Protein AF-0000000079327134 (afdb_homodimer)

Solvent-accessible surface area (backbone atoms only — not comparable to full-atom values): 26073 Å² total; per-residue (Å²): 123,90,64,63,57,66,68,61,51,54,54,52,51,61,61,79,69,72,77,53,58,66,60,48,46,54,52,21,52,52,52,44,51,54,49,46,72,74,41,66,92,45,71,38,50,34,30,34,30,48,57,33,44,54,30,50,45,60,43,53,31,48,76,66,67,56,36,64,36,31,33,33,28,18,68,27,60,63,26,27,53,48,26,61,67,63,65,49,90,42,54,75,47,62,42,69,45,62,73,51,67,65,96,62,56,70,58,67,23,34,23,27,37,34,62,68,34,62,35,57,46,84,48,48,57,54,37,50,49,38,44,49,44,26,9,53,28,35,38,41,30,40,62,23,52,48,26,73,73,43,71,59,59,62,68,90,51,95,83,51,59,60,48,68,26,34,75,44,55,48,45,21,48,45,36,67,66,53,29,42,77,79,46,74,46,76,43,71,78,50,66,68,58,27,52,73,69,73,40,54,71,58,47,58,55,50,51,52,32,44,73,77,37,44,74,61,30,48,40,55,42,74,33,36,39,36,35,36,28,28,60,61,64,76,79,78,72,70,82,58,74,82,106,122,89,64,60,56,65,68,60,51,54,55,52,49,60,62,79,71,71,78,53,58,66,60,47,45,54,52,21,51,51,51,44,50,54,49,46,71,72,40,66,92,46,72,41,49,33,31,35,29,49,58,32,46,54,28,50,45,60,43,53,32,48,76,67,68,56,36,67,36,31,34,34,29,19,67,26,59,63,26,28,52,48,26,61,69,63,65,49,89,43,54,74,47,63,41,68,45,63,74,51,67,66,94,63,57,72,58,67,24,35,23,25,38,32,64,68,37,63,35,57,47,84,48,48,57,55,37,51,50,38,42,48,42,26,9,52,28,34,38,41,29,40,61,25,53,48,25,71,71,44,72,60,61,63,67,90,50,94,84,52,60,61,49,70,26,34,77,44,56,48,44,21,49,47,35,65,65,53,29,41,76,78,46,74,46,77,44,70,77,48,66,68,57,27,53,73,70,72,40,56,70,58,46,57,54,51,51,53,33,43,74,78,36,43,73,62,32,48,40,52,42,72,35,37,40,36,35,36,29,27,60,62,66,77,77,80,73,74,80,61,70,81,105

Nearest PDB structures (foldseek):
  6f5z-assembly1_A  TM=6.709E-01  e=3.668E-13  Haloferax volcanii DS2
  6f5z-assembly1_B  TM=6.314E-01  e=2.482E-12  Haloferax volcanii DS2
  3g5l-assembly2_A  TM=6.604E-01  e=1.136E-10  Listeria monocytogenes serotype 4b str. F2365
  3g5l-assembly1_B  TM=6.730E-01  e=2.506E-10  Listeria monocytogenes serotype 4b str. F2365
  3bkw-assembly1_B  TM=6.693E-01  e=2.196E-10  Mesorhizobium japonicum MAFF 303099

Sequence (486 aa):
MDKINKQLKEHYNNYYDDGMSEWRYIGAKDKTENIIKLCIDYPHNKILEIGCGEGSILEVLSKKSFGKNLYGIDISASGVQVASKRNIPNLAECQVYDGYNVPYESDYFDLVILTHVIEHVEYPRKLLYEASRVAKYVFVEVPLEDNIRGSNNFIFDKTGHINFYSKKTIRKLIQSCNLNIYNELVTNPSYETYEFENKKANFFIKELMLKFLSKISTSIFTYHNSILCSKLDLTNDELHSVKMDKINKQLKEHYNNYYDDGMSEWRYIGAKDKTENIIKLCIDYPHNKILEIGCGEGSILEVLSKKSFGKNLYGIDISASGVQVASKRNIPNLAECQVYDGYNVPYESDYFDLVILTHVIEHVEYPRKLLYEASRVAKYVFVEVPLEDNIRGSNNFIFDKTGHINFYSKKTIRKLIQSCNLNIYNELVTNPSYETYEFENKKANFFIKELMLKFLSKISTSIFTYHNSILCSKLDLTNDELHSVK

Organism: NCBI:txid704125

pLDDT: mean 87.35, std 17.43, range [20.45, 98.88]

Foldseek 3Di:
DPFFDPVLLVLLQPLPPDPCVVLVLLVLVQVLVLCCVVPVVFDFQEEEEEQCFLPNNVLVCLVVVGYQAYEYEYQHPNRQVNNVVVPRPRHPYYYYDRLQADPAAFQQGAEYEAAANLQQGPDNLSNLLNRQRRHFKYKHKHKQQQAPPHDPDDDCDSSRGPHHHAPVRVVVSNVVSQKAWDDKDWAARDLVSCVVVVNNVVRVVLVVCCVPPVPNSSRHDIIMMMTMIGHDPVPPDDPPPVD/DPFFDPVLLVLLQCPQPDPCVVLVLLVLVQVLVLCCVVPVVFDFQEEEEEQCFLPNNVLVCLVVVGYQAYEYEYQHPNRQVNNVVVPRPRHPYYYYDRLQADPAAFQQGAEYEAAANLQQGPDNLSNLLNRQRNHFKYKHKHKQQQAPPHDPDDDCDSSNGPHHHAPVRVVCSNVVSQKAWDDKDWAARDCVSCVVVVNNVVRVVLVVCCVPPVPNSSRHDIIMMMTMIGHDPVPDDDVPPVD

InterPro domains:
  IPR029063 S-adenosyl-L-methionine-dependent methyltransferase superfamily [G3DSA:3.40.50.150] (4-187)
  IPR029063 S-adenosyl-L-methionine-dependent methyltransferase superfamily [SSF53335] (14-200)

Secondary structure (DSSP, 8-state):
--PPPHHHHHHHHHHTTSS-HHHHHHHHHHHHHHHHHHHTTS--SEEEEES-TTSHHHHHHHHTT--SEEEEEES-HHHHHHHHHT--TTEEEEEE--SS---S-TT-EEEEEEES-GGG-S-HHHHHHHHHHHEEEEEEEEE---STTS-SS----TT-------HHHHHHHHHHTTEEEEEEEEEPPPHHHHHHHT-HHHHHHHHHHHHH-HHHHHHHS--EEEEEEEE--TTTS-GGG--/--PPPHHHHHHHHHHTTSS-HHHHHHHHHHHHHHHHHHHTTS--SEEEEES-TTSHHHHHHHHTT--SEEEEEES-HHHHHHHHHT--TTEEEEEE--SS---S-TT-EEEEEEES-GGG-S-HHHHHHHHHHHEEEEEEEEE---STTS-SS----TT-------HHHHHHHHHHTTEEEEEEEEEPPPHHHHHHHT-HHHHHHHHHHHHH-HHHHHHHS--EEEEEEEE--TTTS-S-S--

Radius of gyration: 23.75 Å; Cα contacts (8 Å, |Δi|>4): 909; chains: 2; bounding box: 47×65×59 Å

Structure (mmCIF, N/CA/C/O backbone):
data_AF-0000000079327134-model_v1
#
loop_
_entity.id
_entity.type
_entity.pdbx_description
1 polymer 'Uncharacterized protein'
#
loop_
_atom_site.group_PDB
_atom_site.id
_atom_site.type_symbol
_atom_site.label_atom_id
_atom_site.label_alt_id
_atom_site.label_comp_id
_atom_site.label_asym_id
_atom_site.label_entity_id
_atom_site.label_seq_id
_atom_site.pdbx_PDB_ins_code
_atom_site.Cartn_x
_atom_site.Cartn_y
_atom_site.Cartn_z
_atom_site.occupancy
_atom_site.B_iso_or_equiv
_atom_site.auth_seq_id
_atom_site.auth_comp_id
_atom_site.auth_asym_id
_atom_site.auth_atom_id
_atom_site.pdbx_PDB_model_num
ATOM 1 N N . MET A 1 1 ? -20.359 -3.244 2.988 1 33.78 1 MET A N 1
ATOM 2 C CA . MET A 1 1 ? -19.578 -4.258 2.291 1 33.78 1 MET A CA 1
ATOM 3 C C . MET A 1 1 ? -18.562 -3.607 1.355 1 33.78 1 MET A C 1
ATOM 5 O O . MET A 1 1 ? -18.922 -2.789 0.509 1 33.78 1 MET A O 1
ATOM 9 N N . ASP A 1 2 ? -17.438 -3.613 1.858 1 41.09 2 ASP A N 1
ATOM 10 C CA . ASP A 1 2 ? -16.422 -2.912 1.076 1 41.09 2 ASP A CA 1
ATOM 11 C C . ASP A 1 2 ? -16.359 -3.455 -0.349 1 41.09 2 ASP A C 1
ATOM 13 O O . ASP A 1 2 ? -16.047 -4.633 -0.557 1 41.09 2 ASP A O 1
ATOM 17 N N . LYS A 1 3 ? -17.219 -2.998 -1.141 1 47.72 3 LYS A N 1
ATOM 18 C CA . LYS A 1 3 ? -17.312 -3.469 -2.52 1 47.72 3 LYS A CA 1
ATOM 19 C C . LYS A 1 3 ? -16.141 -2.945 -3.359 1 47.72 3 LYS A C 1
ATOM 21 O O . LYS A 1 3 ? -15.625 -1.857 -3.104 1 47.72 3 LYS A O 1
ATOM 26 N N . ILE A 1 4 ? -15.484 -3.92 -4.191 1 48.38 4 ILE A N 1
ATOM 27 C CA . ILE A 1 4 ? -14.477 -3.549 -5.176 1 48.38 4 ILE A CA 1
ATOM 28 C C . ILE A 1 4 ? -15 -2.408 -6.047 1 48.38 4 ILE A C 1
ATOM 30 O O . ILE A 1 4 ? -16.188 -2.383 -6.402 1 48.38 4 ILE A O 1
ATOM 34 N N . ASN A 1 5 ? -14.148 -1.431 -6.16 1 54.62 5 ASN A N 1
ATOM 35 C CA . ASN A 1 5 ? -14.484 -0.316 -7.039 1 54.62 5 ASN A CA 1
ATOM 36 C C . ASN A 1 5 ? -14.992 -0.804 -8.391 1 54.62 5 ASN A C 1
ATOM 38 O O . ASN A 1 5 ? -14.375 -1.667 -9.016 1 54.62 5 ASN A O 1
ATOM 42 N N . LYS A 1 6 ? -16.297 -0.455 -8.703 1 54.91 6 LYS A N 1
ATOM 43 C CA . LYS A 1 6 ? -16.969 -0.833 -9.945 1 54.91 6 LYS A CA 1
ATOM 44 C C . LYS A 1 6 ? -16.047 -0.657 -11.148 1 54.91 6 LYS A C 1
ATOM 46 O O . LYS A 1 6 ? -16.047 -1.483 -12.062 1 54.91 6 LYS A O 1
ATOM 51 N N . GLN A 1 7 ? -15.227 0.418 -11.164 1 54.62 7 GLN A N 1
ATOM 52 C CA . GLN A 1 7 ? -14.352 0.708 -12.297 1 54.62 7 GLN A CA 1
ATOM 53 C C . GLN A 1 7 ? -13.25 -0.344 -12.422 1 54.62 7 GLN A C 1
ATOM 55 O O . GLN A 1 7 ? -12.922 -0.776 -13.531 1 54.62 7 GLN A O 1
ATOM 60 N N . LEU A 1 8 ? -12.805 -0.719 -11.305 1 55 8 LEU A N 1
ATOM 61 C CA . LEU A 1 8 ? -11.773 -1.755 -11.297 1 55 8 LEU A CA 1
ATOM 62 C C . LEU A 1 8 ? -12.336 -3.08 -11.805 1 55 8 LEU A C 1
ATOM 64 O O . LEU A 1 8 ? -11.688 -3.777 -12.586 1 55 8 LEU A O 1
ATOM 68 N N . LYS A 1 9 ? -13.547 -3.445 -11.375 1 57.19 9 LYS A N 1
ATOM 69 C CA . LYS A 1 9 ? -14.203 -4.684 -11.789 1 57.19 9 LYS A CA 1
ATOM 70 C C . LYS A 1 9 ? -14.43 -4.699 -13.305 1 57.19 9 LYS A C 1
ATOM 72 O O . LYS A 1 9 ? -14.211 -5.719 -13.953 1 57.19 9 LYS A O 1
ATOM 77 N N . GLU A 1 10 ? -14.945 -3.559 -13.836 1 56.97 10 GLU A N 1
ATOM 78 C CA . GLU A 1 10 ? -15.219 -3.453 -15.266 1 56.97 10 GLU A CA 1
ATOM 79 C C . GLU A 1 10 ? -13.938 -3.631 -16.078 1 56.97 10 GLU A C 1
ATOM 81 O O . GLU A 1 10 ? -13.961 -4.266 -17.141 1 56.97 10 GLU A O 1
ATOM 86 N N . HIS A 1 11 ? -12.898 -3.098 -15.555 1 53.38 11 HIS A N 1
ATOM 87 C CA . HIS A 1 11 ? -11.602 -3.25 -16.219 1 53.38 11 HIS A CA 1
ATOM 88 C C . HIS A 1 11 ? -11.227 -4.723 -16.359 1 53.38 11 HIS A C 1
ATOM 90 O O . HIS A 1 11 ? -10.781 -5.156 -17.422 1 53.38 11 HIS A O 1
ATOM 96 N N . TYR A 1 12 ? -11.562 -5.418 -15.461 1 53.44 12 TYR A N 1
ATOM 97 C CA . TYR A 1 12 ? -11.133 -6.809 -15.445 1 53.44 12 TYR A CA 1
ATOM 98 C C . TYR A 1 12 ? -12.086 -7.684 -16.25 1 53.44 12 TYR A C 1
ATOM 100 O O . TYR A 1 12 ? -11.688 -8.727 -16.781 1 53.44 12 TYR A O 1
ATOM 108 N N . ASN A 1 13 ? -13.234 -7.27 -16.375 1 53.25 13 ASN A N 1
ATOM 109 C CA . ASN A 1 13 ? -14.188 -8.031 -17.188 1 53.25 13 ASN A CA 1
ATOM 110 C C . ASN A 1 13 ? -13.773 -8.055 -18.656 1 53.25 13 ASN A C 1
ATOM 112 O O . ASN A 1 13 ? -14.008 -9.039 -19.359 1 53.25 13 ASN A O 1
ATOM 116 N N . ASN A 1 14 ? -13.172 -7.031 -19.125 1 52.03 14 ASN A N 1
ATOM 117 C CA . ASN A 1 14 ? -12.828 -6.938 -20.531 1 52.03 14 ASN A CA 1
ATOM 118 C C . ASN A 1 14 ? -11.43 -7.492 -20.812 1 52.03 14 ASN A C 1
ATOM 120 O O . ASN A 1 14 ? -11.023 -7.629 -21.969 1 52.03 14 ASN A O 1
ATOM 124 N N . TYR A 1 15 ? -10.773 -7.793 -19.891 1 52.81 15 TYR A N 1
ATOM 125 C CA . TYR A 1 15 ? -9.375 -8.195 -19.984 1 52.81 15 TYR A CA 1
ATOM 126 C C . TYR A 1 15 ? -9.242 -9.555 -20.672 1 52.81 15 TYR A C 1
ATOM 128 O O . TYR A 1 15 ? -8.312 -9.781 -21.438 1 52.81 15 TYR A O 1
ATOM 136 N N . TYR A 1 16 ? -10.102 -10.43 -20.656 1 53.81 16 TYR A N 1
ATOM 137 C CA . TYR A 1 16 ? -9.93 -11.812 -21.078 1 53.81 16 TYR A CA 1
ATOM 138 C C . TYR A 1 16 ? -10.508 -12.031 -22.469 1 53.81 16 TYR A C 1
ATOM 140 O O . TYR A 1 16 ? -10.391 -13.125 -23.031 1 53.81 16 TYR A O 1
ATOM 148 N N . ASP A 1 17 ? -10.977 -11 -23.109 1 50.06 17 ASP A N 1
ATOM 149 C CA . ASP A 1 17 ? -11.602 -11.18 -24.406 1 50.06 17 ASP A CA 1
ATOM 150 C C . ASP A 1 17 ? -10.562 -11.102 -25.531 1 50.06 17 ASP A C 1
ATOM 152 O O . ASP A 1 17 ? -10.781 -11.625 -26.625 1 50.06 17 ASP A O 1
ATOM 156 N N . ASP A 1 18 ? -9.352 -10.641 -25.438 1 50.41 18 ASP A N 1
ATOM 157 C CA . ASP A 1 18 ? -8.586 -10.156 -26.578 1 50.41 18 ASP A CA 1
ATOM 158 C C . ASP A 1 18 ? -7.543 -11.188 -27.016 1 50.41 18 ASP A C 1
ATOM 160 O O . ASP A 1 18 ? -6.496 -10.828 -27.562 1 50.41 18 ASP A O 1
ATOM 164 N N . GLY A 1 19 ? -7.914 -12.391 -27.344 1 52.31 19 GLY A N 1
ATOM 165 C CA . GLY A 1 19 ? -7.125 -13.25 -28.203 1 52.31 19 GLY A CA 1
ATOM 166 C C . GLY A 1 19 ? -5.73 -13.523 -27.672 1 52.31 19 GLY A C 1
ATOM 167 O O . GLY A 1 19 ? -4.867 -14.008 -28.406 1 52.31 19 GLY A O 1
ATOM 168 N N . MET A 1 20 ? -5.387 -13.125 -26.562 1 63.12 20 MET A N 1
ATOM 169 C CA . MET A 1 20 ? -4.004 -13.242 -26.109 1 63.12 20 MET A CA 1
ATOM 170 C C . MET A 1 20 ? -3.783 -14.562 -25.375 1 63.12 20 MET A C 1
ATOM 172 O O . MET A 1 20 ? -2.98 -14.625 -24.438 1 63.12 20 MET A O 1
ATOM 176 N N . SER A 1 21 ? -4.348 -15.625 -25.938 1 66.75 21 SER A N 1
ATOM 177 C CA . SER A 1 21 ? -4.348 -16.938 -25.281 1 66.75 21 SER A CA 1
ATOM 178 C C . SER A 1 21 ? -2.936 -17.5 -25.188 1 66.75 21 SER A C 1
ATOM 180 O O . SER A 1 21 ? -2.545 -18.031 -24.141 1 66.75 21 SER A O 1
ATOM 182 N N . GLU A 1 22 ? -2.154 -17.25 -26.266 1 71.69 22 GLU A N 1
ATOM 183 C CA . GLU A 1 22 ? -0.799 -17.797 -26.25 1 71.69 22 GLU A CA 1
ATOM 184 C C . GLU A 1 22 ? 0.059 -17.094 -25.203 1 71.69 22 GLU A C 1
ATOM 186 O O . GLU A 1 22 ? 0.794 -17.734 -24.453 1 71.69 22 GLU A O 1
ATOM 191 N N . TRP A 1 23 ? -0.085 -15.805 -25.125 1 75.38 23 TRP A N 1
ATOM 192 C CA . TRP A 1 23 ? 0.665 -15.016 -24.156 1 75.38 23 TRP A CA 1
ATOM 193 C C . TRP A 1 23 ? 0.292 -15.406 -22.734 1 75.38 23 TRP A C 1
ATOM 195 O O . TRP A 1 23 ? 1.165 -15.562 -21.875 1 75.38 23 TRP A O 1
ATOM 205 N N . ARG A 1 24 ? -0.909 -15.656 -22.516 1 78.44 24 ARG A N 1
ATOM 206 C CA . ARG A 1 24 ? -1.388 -16.031 -21.188 1 78.44 24 ARG A CA 1
ATOM 207 C C . ARG A 1 24 ? -0.886 -17.406 -20.797 1 78.44 24 ARG A C 1
ATOM 209 O O . ARG A 1 24 ? -0.568 -17.656 -19.625 1 78.44 24 ARG A O 1
ATOM 216 N N . TYR A 1 25 ? -0.799 -18.219 -21.844 1 81.88 25 TYR A N 1
ATOM 217 C CA . TYR A 1 25 ? -0.329 -19.562 -21.578 1 81.88 25 TYR A CA 1
ATOM 218 C C . TYR A 1 25 ? 1.152 -19.562 -21.219 1 81.88 25 TYR A C 1
ATOM 220 O O . TYR A 1 25 ? 1.571 -20.234 -20.266 1 81.88 25 TYR A O 1
ATOM 228 N N . ILE A 1 26 ? 1.931 -18.797 -21.938 1 84.06 26 ILE A N 1
ATOM 229 C CA . ILE A 1 26 ? 3.355 -18.672 -21.656 1 84.06 26 ILE A CA 1
ATOM 230 C C . ILE A 1 26 ? 3.549 -18.094 -20.25 1 84.06 26 ILE A C 1
ATOM 232 O O . ILE A 1 26 ? 4.344 -18.609 -19.469 1 84.06 26 ILE A O 1
ATOM 236 N N . GLY A 1 27 ? 2.777 -17.062 -19.938 1 90.62 27 GLY A N 1
ATOM 237 C CA . GLY A 1 27 ? 2.834 -16.469 -18.625 1 90.62 27 GLY A CA 1
ATOM 238 C C . GLY A 1 27 ? 2.451 -17.438 -17.516 1 90.62 27 GLY A C 1
ATOM 239 O O . GLY A 1 27 ? 3.061 -17.438 -16.438 1 90.62 27 GLY A O 1
ATOM 240 N N . ALA A 1 28 ? 1.475 -18.266 -17.844 1 93 28 ALA A N 1
ATOM 241 C CA . ALA A 1 28 ? 1.008 -19.25 -16.875 1 93 28 ALA A CA 1
ATOM 242 C C . ALA A 1 28 ? 2.096 -20.266 -16.562 1 93 28 ALA A C 1
ATOM 244 O O . ALA A 1 28 ? 2.254 -20.688 -15.414 1 93 28 ALA A O 1
ATOM 245 N N . LYS A 1 29 ? 2.838 -20.625 -17.578 1 92.94 29 LYS A N 1
ATOM 246 C CA . LYS A 1 29 ? 3.922 -21.594 -17.375 1 92.94 29 LYS A CA 1
ATOM 247 C C . LYS A 1 29 ? 5 -21.016 -16.453 1 92.94 29 LYS A C 1
ATOM 249 O O . LYS A 1 29 ? 5.469 -21.703 -15.547 1 92.94 29 LYS A O 1
ATOM 254 N N . ASP A 1 30 ? 5.348 -19.781 -16.719 1 94.62 30 ASP A N 1
ATOM 255 C CA . ASP A 1 30 ? 6.344 -19.125 -15.891 1 94.62 30 ASP A CA 1
ATOM 256 C C . ASP A 1 30 ? 5.887 -19.062 -14.438 1 94.62 30 ASP A C 1
ATOM 258 O O . ASP A 1 30 ? 6.652 -19.406 -13.523 1 94.62 30 ASP A O 1
ATOM 262 N N . LYS A 1 31 ? 4.648 -18.672 -14.227 1 97.25 31 LYS A N 1
ATOM 263 C CA . LYS A 1 31 ? 4.105 -18.516 -12.883 1 97.25 31 LYS A CA 1
ATOM 264 C C . LYS A 1 31 ? 4.027 -19.875 -12.172 1 97.25 31 LYS A C 1
ATOM 266 O O . LYS A 1 31 ? 4.34 -19.969 -10.984 1 97.25 31 LYS A O 1
ATOM 271 N N . THR A 1 32 ? 3.623 -20.891 -12.914 1 97.81 32 THR A N 1
ATOM 272 C CA . THR A 1 32 ? 3.504 -22.219 -12.336 1 97.81 32 THR A CA 1
ATOM 273 C C . THR A 1 32 ? 4.871 -22.75 -11.906 1 97.81 32 THR A C 1
ATOM 275 O O . THR A 1 32 ? 4.992 -23.422 -10.875 1 97.81 32 THR A O 1
ATOM 278 N N . GLU A 1 33 ? 5.887 -22.484 -12.703 1 97.25 33 GLU A N 1
ATOM 279 C CA . GLU A 1 33 ? 7.234 -22.906 -12.344 1 97.25 33 GLU A CA 1
ATOM 280 C C . GLU A 1 33 ? 7.656 -22.312 -11 1 97.25 33 GLU A C 1
ATOM 282 O O . GLU A 1 33 ? 8.234 -23 -10.156 1 97.25 33 GLU A O 1
ATOM 287 N N . ASN A 1 34 ? 7.391 -21.031 -10.805 1 98.25 34 ASN A N 1
ATOM 288 C CA . ASN A 1 34 ? 7.715 -20.375 -9.539 1 98.25 34 ASN A CA 1
ATOM 289 C C . ASN A 1 34 ? 6.93 -20.969 -8.383 1 98.25 34 ASN A C 1
ATOM 291 O O . ASN A 1 34 ? 7.477 -21.172 -7.293 1 98.25 34 ASN A O 1
ATOM 295 N N . ILE A 1 35 ? 5.633 -21.25 -8.57 1 98.69 35 ILE A N 1
ATOM 296 C CA . ILE A 1 35 ? 4.773 -21.859 -7.559 1 98.69 35 ILE A CA 1
ATOM 297 C C . ILE A 1 35 ? 5.352 -23.203 -7.121 1 98.69 35 ILE A C 1
ATOM 299 O O . ILE A 1 35 ? 5.531 -23.453 -5.926 1 98.69 35 ILE A O 1
ATOM 303 N N . ILE A 1 36 ? 5.637 -24.047 -8.109 1 98.5 36 ILE A N 1
ATOM 304 C CA . ILE A 1 36 ? 6.098 -25.406 -7.824 1 98.5 36 ILE A CA 1
ATOM 305 C C . ILE A 1 36 ? 7.453 -25.344 -7.121 1 98.5 36 ILE A C 1
ATOM 307 O O . ILE A 1 36 ? 7.664 -26.016 -6.109 1 98.5 36 ILE A O 1
ATOM 311 N N . LYS A 1 37 ? 8.336 -24.531 -7.602 1 97.88 37 LYS A N 1
ATOM 312 C CA . LYS A 1 37 ? 9.672 -24.406 -7.023 1 97.88 37 LYS A CA 1
ATOM 313 C C . LYS A 1 37 ? 9.602 -24.031 -5.551 1 97.88 37 LYS A C 1
ATOM 315 O O . LYS A 1 37 ? 10.336 -24.562 -4.723 1 97.88 37 LYS A O 1
ATOM 320 N N . LEU A 1 38 ? 8.711 -23.156 -5.168 1 98.12 38 LEU A N 1
ATOM 321 C CA . LEU A 1 38 ? 8.672 -22.625 -3.807 1 98.12 38 LEU A CA 1
ATOM 322 C C . LEU A 1 38 ? 7.805 -23.516 -2.91 1 98.12 38 LEU A C 1
ATOM 324 O O . LEU A 1 38 ? 8.008 -23.562 -1.694 1 98.12 38 LEU A O 1
ATOM 328 N N . CYS A 1 39 ? 6.848 -24.234 -3.512 1 98.12 39 CYS A N 1
ATOM 329 C CA . CYS A 1 39 ? 5.805 -24.797 -2.666 1 98.12 39 CYS A CA 1
ATOM 330 C C . CYS A 1 39 ? 5.852 -26.328 -2.688 1 98.12 39 CYS A C 1
ATOM 332 O O . CYS A 1 39 ? 5.125 -26.984 -1.942 1 98.12 39 CYS A O 1
ATOM 334 N N . ILE A 1 40 ? 6.75 -26.953 -3.494 1 97.62 40 ILE A N 1
ATOM 335 C CA . ILE A 1 40 ? 6.73 -28.391 -3.746 1 97.62 40 ILE A CA 1
ATOM 336 C C . ILE A 1 40 ? 6.953 -29.141 -2.439 1 97.62 40 ILE A C 1
ATOM 338 O O . ILE A 1 40 ? 6.426 -30.25 -2.256 1 97.62 40 ILE A O 1
ATOM 342 N N . ASP A 1 41 ? 7.711 -28.594 -1.519 1 97.38 41 ASP A N 1
ATOM 343 C CA . ASP A 1 41 ? 8.07 -29.281 -0.286 1 97.38 41 ASP A CA 1
ATOM 344 C C . ASP A 1 41 ? 7.051 -29.016 0.815 1 97.38 41 ASP A C 1
ATOM 346 O O . ASP A 1 41 ? 7.258 -29.406 1.968 1 97.38 41 ASP A O 1
ATOM 350 N N . TYR A 1 42 ? 5.953 -28.344 0.53 1 97.06 42 TYR A N 1
ATOM 351 C CA . TYR A 1 42 ? 4.918 -28 1.499 1 97.06 42 TYR A CA 1
ATOM 352 C C . TYR A 1 42 ? 3.578 -28.609 1.103 1 97.06 42 TYR A C 1
ATOM 354 O O . TYR A 1 42 ? 3.381 -29 -0.052 1 97.06 42 TYR A O 1
ATOM 362 N N . PRO A 1 43 ? 2.664 -28.719 2.07 1 97.5 43 PRO A N 1
ATOM 363 C CA . PRO A 1 43 ? 1.356 -29.281 1.737 1 97.5 43 PRO A CA 1
ATOM 364 C C . PRO A 1 43 ? 0.65 -28.531 0.618 1 97.5 43 PRO A C 1
ATOM 366 O O . PRO A 1 43 ? 0.592 -27.297 0.646 1 97.5 43 PRO A O 1
ATOM 369 N N . HIS A 1 44 ? 0.175 -29.281 -0.405 1 98.19 44 HIS A N 1
ATOM 370 C CA . HIS A 1 44 ? -0.438 -28.656 -1.569 1 98.19 44 HIS A CA 1
ATOM 371 C C . HIS A 1 44 ? -1.487 -29.562 -2.197 1 98.19 44 HIS A C 1
ATOM 373 O O . HIS A 1 44 ? -1.638 -29.594 -3.422 1 98.19 44 HIS A O 1
ATOM 379 N N . ASN A 1 45 ? -2.172 -30.375 -1.449 1 98.12 45 ASN A N 1
ATOM 380 C CA . ASN A 1 45 ? -3.227 -31.234 -1.969 1 98.12 45 ASN A CA 1
ATOM 381 C C . ASN A 1 45 ? -4.453 -30.422 -2.393 1 98.12 45 ASN A C 1
ATOM 383 O O . ASN A 1 45 ? -5.008 -30.656 -3.467 1 98.12 45 ASN A O 1
ATOM 387 N N . LYS A 1 46 ? -4.906 -29.516 -1.497 1 98.69 46 LYS A N 1
ATOM 388 C CA . LYS A 1 46 ? -6.016 -28.609 -1.773 1 98.69 46 LYS A CA 1
ATOM 389 C C . LYS A 1 46 ? -5.512 -27.188 -2.01 1 98.69 46 LYS A C 1
ATOM 391 O O . LYS A 1 46 ? -5.027 -26.531 -1.084 1 98.69 46 LYS A O 1
ATOM 396 N N . ILE A 1 47 ? -5.664 -26.688 -3.25 1 98.81 47 ILE A N 1
ATOM 397 C CA . ILE A 1 47 ? -5.086 -25.406 -3.643 1 98.81 47 ILE A CA 1
ATOM 398 C C . ILE A 1 47 ? -6.188 -24.469 -4.121 1 98.81 47 ILE A C 1
ATOM 400 O O . ILE A 1 47 ? -7.055 -24.859 -4.902 1 98.81 47 ILE A O 1
ATOM 404 N N . LEU A 1 48 ? -6.191 -23.266 -3.6 1 98.88 48 LEU A N 1
ATOM 405 C CA . LEU A 1 48 ? -7.07 -22.203 -4.086 1 98.88 48 LEU A CA 1
ATOM 406 C C . LEU A 1 48 ? -6.277 -21.125 -4.816 1 98.88 48 LEU A C 1
ATOM 408 O O . LEU A 1 48 ? -5.293 -20.609 -4.285 1 98.88 48 LEU A O 1
ATOM 412 N N . GLU A 1 49 ? -6.625 -20.859 -6.043 1 98.88 49 GLU A N 1
ATOM 413 C CA . GLU A 1 49 ? -6.113 -19.656 -6.715 1 98.88 49 GLU A CA 1
ATOM 414 C C . GLU A 1 49 ? -7.102 -18.5 -6.605 1 98.88 49 GLU A C 1
ATOM 416 O O . GLU A 1 49 ? -8.234 -18.594 -7.074 1 98.88 49 GLU A O 1
ATOM 421 N N . ILE A 1 50 ? -6.719 -17.453 -5.957 1 98.69 50 ILE A N 1
ATOM 422 C CA . ILE A 1 50 ? -7.477 -16.203 -5.934 1 98.69 50 ILE A CA 1
ATOM 423 C C . ILE A 1 50 ? -7.07 -15.32 -7.113 1 98.69 50 ILE A C 1
ATOM 425 O O . ILE A 1 50 ? -5.887 -15.016 -7.285 1 98.69 50 ILE A O 1
ATOM 429 N N . GLY A 1 51 ? -8.031 -14.875 -7.883 1 97.88 51 GLY A N 1
ATOM 430 C CA . GLY A 1 51 ? -7.738 -14.211 -9.141 1 97.88 51 GLY A CA 1
ATOM 431 C C . GLY A 1 51 ? -7.34 -15.18 -10.242 1 97.88 51 GLY A C 1
ATOM 432 O O . GLY A 1 51 ? -6.324 -14.977 -10.914 1 97.88 51 GLY A O 1
ATOM 433 N N . CYS A 1 52 ? -8.148 -16.203 -10.477 1 97.25 52 CYS A N 1
ATOM 434 C CA . CYS A 1 52 ? -7.746 -17.297 -11.352 1 97.25 52 CYS A CA 1
ATOM 435 C C . CYS A 1 52 ? -7.953 -16.938 -12.812 1 97.25 52 CYS A C 1
ATOM 437 O O . CYS A 1 52 ? -7.449 -17.609 -13.711 1 97.25 52 CYS A O 1
ATOM 439 N N . GLY A 1 53 ? -8.766 -15.805 -13.117 1 94.19 53 GLY A N 1
ATOM 440 C CA . GLY A 1 53 ? -9.047 -15.445 -14.492 1 94.19 53 GLY A CA 1
ATOM 441 C C . GLY A 1 53 ? -9.648 -16.578 -15.297 1 94.19 53 GLY A C 1
ATOM 442 O O . GLY A 1 53 ? -10.617 -17.203 -14.875 1 94.19 53 GLY A O 1
ATOM 443 N N . GLU A 1 54 ? -9.062 -16.875 -16.438 1 92.62 54 GLU A N 1
ATOM 444 C CA . GLU A 1 54 ? -9.586 -17.922 -17.312 1 92.62 54 GLU A CA 1
ATOM 445 C C . GLU A 1 54 ? -9.023 -19.297 -16.938 1 92.62 54 GLU A C 1
ATOM 447 O O . GLU A 1 54 ? -9.242 -20.266 -17.656 1 92.62 54 GLU A O 1
ATOM 452 N N . GLY A 1 55 ? -8.25 -19.391 -15.891 1 95.88 55 GLY A N 1
ATOM 453 C CA . GLY A 1 55 ? -7.855 -20.672 -15.32 1 95.88 55 GLY A CA 1
ATOM 454 C C . GLY A 1 55 ? -6.586 -21.234 -15.938 1 95.88 55 GLY A C 1
ATOM 455 O O . GLY A 1 55 ? -6.324 -22.438 -15.852 1 95.88 55 GLY A O 1
ATOM 456 N N . SER A 1 56 ? -5.73 -20.391 -16.547 1 95.38 56 SER A N 1
ATOM 457 C CA . SER A 1 56 ? -4.531 -20.859 -17.234 1 95.38 56 SER A CA 1
ATOM 458 C C . SER A 1 56 ? -3.545 -21.484 -16.266 1 95.38 56 SER A C 1
ATOM 460 O O . SER A 1 56 ? -2.973 -22.547 -16.547 1 95.38 56 SER A O 1
ATOM 462 N N . ILE A 1 57 ? -3.348 -20.859 -15.117 1 97.69 57 ILE A N 1
ATOM 463 C CA . ILE A 1 57 ? -2.42 -21.391 -14.117 1 97.69 57 ILE A CA 1
ATOM 464 C C . ILE A 1 57 ? -2.957 -22.703 -13.555 1 97.69 57 ILE A C 1
ATOM 466 O O . ILE A 1 57 ? -2.215 -23.672 -13.414 1 97.69 57 ILE A O 1
ATOM 470 N N . LEU A 1 58 ? -4.242 -22.766 -13.273 1 98.12 58 LEU A N 1
ATOM 471 C CA . LEU A 1 58 ? -4.879 -23.969 -12.766 1 98.12 58 LEU A CA 1
ATOM 472 C C . LEU A 1 58 ? -4.711 -25.125 -13.75 1 98.12 58 LEU A C 1
ATOM 474 O O . LEU A 1 58 ? -4.453 -26.266 -13.336 1 98.12 58 LEU A O 1
ATOM 478 N N . GLU A 1 59 ? -4.852 -24.812 -15.008 1 96.75 59 GLU A N 1
ATOM 479 C CA . GLU A 1 59 ? -4.691 -25.828 -16.047 1 96.75 59 GLU A CA 1
ATOM 480 C C . GLU A 1 59 ? -3.281 -26.422 -16.031 1 96.75 59 GLU A C 1
ATOM 482 O O . GLU A 1 59 ? -3.107 -27.641 -16.078 1 96.75 59 GLU A O 1
ATOM 487 N N . VAL A 1 60 ? -2.303 -25.562 -16 1 96.81 60 VAL A N 1
ATOM 488 C CA . VAL A 1 60 ? -0.913 -26 -16.031 1 96.81 60 VAL A CA 1
ATOM 489 C C . VAL A 1 60 ? -0.592 -26.781 -14.758 1 96.81 60 VAL A C 1
ATOM 491 O O . VAL A 1 60 ? 0.087 -27.797 -14.805 1 96.81 60 VAL A O 1
ATOM 494 N N . LEU A 1 61 ? -1.07 -26.344 -13.594 1 98.25 61 LEU A N 1
ATOM 495 C CA . LEU A 1 61 ? -0.868 -27.078 -12.352 1 98.25 61 LEU A CA 1
ATOM 496 C C . LEU A 1 61 ? -1.439 -28.484 -12.438 1 98.25 61 LEU A C 1
ATOM 498 O O . LEU A 1 61 ? -0.801 -29.453 -12.008 1 98.25 61 LEU A O 1
ATOM 502 N N . SER A 1 62 ? -2.637 -28.562 -12.969 1 98 62 SER A N 1
ATOM 503 C CA . SER A 1 62 ? -3.287 -29.859 -13.156 1 98 62 SER A CA 1
ATOM 504 C C . SER A 1 62 ? -2.449 -30.781 -14.031 1 98 62 SER A C 1
ATOM 506 O O . SER A 1 62 ? -2.209 -31.938 -13.68 1 98 62 SER A O 1
ATOM 508 N N . LYS A 1 63 ? -1.991 -30.281 -15.141 1 96.31 63 LYS A N 1
ATOM 509 C CA . LYS A 1 63 ? -1.188 -31.062 -16.078 1 96.31 63 LYS A CA 1
ATOM 510 C C . LYS A 1 63 ? 0.09 -31.562 -15.422 1 96.31 63 LYS A C 1
ATOM 512 O O . LYS A 1 63 ? 0.577 -32.656 -15.758 1 96.31 63 LYS A O 1
ATOM 517 N N . LYS A 1 64 ? 0.576 -30.828 -14.5 1 96.88 64 LYS A N 1
ATOM 518 C CA . LYS A 1 64 ? 1.817 -31.188 -13.82 1 96.88 64 LYS A CA 1
ATOM 519 C C . LYS A 1 64 ? 1.539 -32 -12.555 1 96.88 64 LYS A C 1
ATOM 521 O O . LYS A 1 64 ? 2.455 -32.281 -11.781 1 96.88 64 LYS A O 1
ATOM 526 N N . SER A 1 65 ? 0.323 -32.312 -12.305 1 97.06 65 SER A N 1
ATOM 527 C CA . SER A 1 65 ? -0.122 -33.094 -11.156 1 97.06 65 SER A CA 1
ATOM 528 C C . SER A 1 65 ? 0.272 -32.406 -9.844 1 97.06 65 SER A C 1
ATOM 530 O O . SER A 1 65 ? 0.743 -33.094 -8.914 1 97.06 65 SER A O 1
ATOM 532 N N . PHE A 1 66 ? 0.232 -31.062 -9.844 1 98.19 66 PHE A N 1
ATOM 533 C CA . PHE A 1 66 ? 0.486 -30.281 -8.633 1 98.19 66 PHE A CA 1
ATOM 534 C C . PHE A 1 66 ? -0.822 -29.828 -8 1 98.19 66 PHE A C 1
ATOM 536 O O . PHE A 1 66 ? -1.402 -28.828 -8.406 1 98.19 66 PHE A O 1
ATOM 543 N N . GLY A 1 67 ? -1.267 -30.516 -6.957 1 97.5 67 GLY A N 1
ATOM 544 C CA . GLY A 1 67 ? -2.559 -30.297 -6.328 1 97.5 67 GLY A CA 1
ATOM 545 C C . GLY A 1 67 ? -3.594 -31.328 -6.703 1 97.5 67 GLY A C 1
ATOM 546 O O . GLY A 1 67 ? -3.873 -31.547 -7.887 1 97.5 67 GLY A O 1
ATOM 547 N N . LYS A 1 68 ? -4.156 -32.031 -5.797 1 97.75 68 LYS A N 1
ATOM 548 C CA . LYS A 1 68 ? -5.184 -33.062 -6.031 1 97.75 68 LYS A CA 1
ATOM 549 C C . LYS A 1 68 ? -6.535 -32.406 -6.312 1 97.75 68 LYS A C 1
ATOM 551 O O . LYS A 1 68 ? -7.289 -32.875 -7.172 1 97.75 68 LYS A O 1
ATOM 556 N N . ASN A 1 69 ? -6.879 -31.391 -5.562 1 98.5 69 ASN A N 1
ATOM 557 C CA . ASN A 1 69 ? -8.094 -30.594 -5.723 1 98.5 69 ASN A CA 1
ATOM 558 C C . ASN A 1 69 ? -7.777 -29.125 -5.918 1 98.5 69 ASN A C 1
ATOM 560 O O . ASN A 1 69 ? -7.211 -28.484 -5.031 1 98.5 69 ASN A O 1
ATOM 564 N N . LEU A 1 70 ? -8.18 -28.625 -7.043 1 98.75 70 LEU A N 1
ATOM 565 C CA . LEU A 1 70 ? -7.918 -27.219 -7.379 1 98.75 70 LEU A CA 1
ATOM 566 C C . LEU A 1 70 ? -9.195 -26.406 -7.305 1 98.75 70 LEU A C 1
ATOM 568 O O . LEU A 1 70 ? -10.281 -26.891 -7.645 1 98.75 70 LEU A O 1
ATOM 572 N N . TYR A 1 71 ? -9.07 -25.219 -6.773 1 98.75 71 TYR A N 1
ATOM 573 C CA . TYR A 1 71 ? -10.156 -24.25 -6.664 1 98.75 71 TYR A CA 1
ATOM 574 C C . TYR A 1 71 ? -9.75 -22.906 -7.246 1 98.75 71 TYR A C 1
ATOM 576 O O . TYR A 1 71 ? -8.594 -22.5 -7.121 1 98.75 71 TYR A O 1
ATOM 584 N N . GLY A 1 72 ? -10.648 -22.234 -7.906 1 98.62 72 GLY A N 1
ATOM 585 C CA . GLY A 1 72 ? -10.406 -20.906 -8.422 1 98.62 72 GLY A CA 1
ATOM 586 C C . GLY A 1 72 ? -11.516 -19.922 -8.086 1 98.62 72 GLY A C 1
ATOM 587 O O . GLY A 1 72 ? -12.695 -20.281 -8.094 1 98.62 72 GLY A O 1
ATOM 588 N N . ILE A 1 73 ? -11.156 -18.719 -7.766 1 98.31 73 ILE A N 1
ATOM 589 C CA . ILE A 1 73 ? -12.148 -17.641 -7.633 1 98.31 73 ILE A CA 1
ATOM 590 C C . ILE A 1 73 ? -11.648 -16.391 -8.344 1 98.31 73 ILE A C 1
ATOM 592 O O . ILE A 1 73 ? -10.438 -16.156 -8.43 1 98.31 73 ILE A O 1
ATOM 596 N N . ASP A 1 74 ? -12.555 -15.656 -8.875 1 96.81 74 ASP A N 1
ATOM 597 C CA . ASP A 1 74 ? -12.266 -14.391 -9.539 1 96.81 74 ASP A CA 1
ATOM 598 C C . ASP A 1 74 ? -13.461 -13.445 -9.477 1 96.81 74 ASP A C 1
ATOM 600 O O . ASP A 1 74 ? -14.602 -13.891 -9.328 1 96.81 74 ASP A O 1
ATOM 604 N N . ILE A 1 75 ? -13.18 -12.164 -9.531 1 94.06 75 ILE A N 1
ATOM 605 C CA . ILE A 1 75 ? -14.266 -11.188 -9.523 1 94.06 75 ILE A CA 1
ATOM 606 C C . ILE A 1 75 ? -14.914 -11.141 -10.906 1 94.06 75 ILE A C 1
ATOM 608 O O . ILE A 1 75 ? -16.047 -10.656 -11.047 1 94.06 75 ILE A O 1
ATOM 612 N N . SER A 1 76 ? -14.227 -11.562 -11.898 1 92.12 76 SER A N 1
ATOM 613 C CA . SER A 1 76 ? -14.695 -11.539 -13.281 1 92.12 76 SER A CA 1
ATOM 614 C C . SER A 1 76 ? -15.57 -12.75 -13.594 1 92.12 76 SER A C 1
ATOM 616 O O . SER A 1 76 ? -15.07 -13.883 -13.633 1 92.12 76 SER A O 1
ATOM 618 N N . ALA A 1 77 ? -16.828 -12.555 -13.883 1 92.12 77 ALA A N 1
ATOM 619 C CA . ALA A 1 77 ? -17.719 -13.641 -14.258 1 92.12 77 ALA A CA 1
ATOM 620 C C . ALA A 1 77 ? -17.297 -14.289 -15.57 1 92.12 77 ALA A C 1
ATOM 622 O O . ALA A 1 77 ? -17.359 -15.508 -15.719 1 92.12 77 ALA A O 1
ATOM 623 N N . SER A 1 78 ? -16.859 -13.469 -16.484 1 90.38 78 SER A N 1
ATOM 624 C CA . SER A 1 78 ? -16.438 -13.984 -17.781 1 90.38 78 SER A CA 1
ATOM 625 C C . SER A 1 78 ? -15.211 -14.875 -17.656 1 90.38 78 SER A C 1
ATOM 627 O O . SER A 1 78 ? -15.125 -15.93 -18.281 1 90.38 78 SER A O 1
ATOM 629 N N . GLY A 1 79 ? -14.242 -14.469 -16.828 1 91.12 79 GLY A N 1
ATOM 630 C CA . GLY A 1 79 ? -13.078 -15.297 -16.562 1 91.12 79 GLY A CA 1
ATOM 631 C C . GLY A 1 79 ? -13.414 -16.656 -15.969 1 91.12 79 GLY A C 1
ATOM 632 O O . GLY A 1 79 ? -12.984 -17.688 -16.484 1 91.12 79 GLY A O 1
ATOM 633 N N . VAL A 1 80 ? -14.297 -16.594 -14.992 1 94.19 80 VAL A N 1
ATOM 634 C CA . VAL A 1 80 ? -14.695 -17.812 -14.289 1 94.19 80 VAL A CA 1
ATOM 635 C C . VAL A 1 80 ? -15.422 -18.75 -15.25 1 94.19 80 VAL A C 1
ATOM 637 O O . VAL A 1 80 ? -15.227 -19.969 -15.203 1 94.19 80 VAL A O 1
ATOM 640 N N . GLN A 1 81 ? -16.25 -18.203 -16.109 1 93.94 81 GLN A N 1
ATOM 641 C CA . GLN A 1 81 ? -16.969 -19 -17.094 1 93.94 81 GLN A CA 1
ATOM 642 C C . GLN A 1 81 ? -16 -19.719 -18.031 1 93.94 81 GLN A C 1
ATOM 644 O O . GLN A 1 81 ? -16.156 -20.906 -18.312 1 93.94 81 GLN A O 1
ATOM 649 N N . VAL A 1 82 ? -15.039 -19 -18.484 1 92.44 82 VAL A N 1
ATOM 650 C CA . VAL A 1 82 ? -14.039 -19.594 -19.391 1 92.44 82 VAL A CA 1
ATOM 651 C C . VAL A 1 82 ? -13.258 -20.672 -18.656 1 92.44 82 VAL A C 1
ATOM 653 O O . VAL A 1 82 ? -13.016 -21.75 -19.203 1 92.44 82 VAL A O 1
ATOM 656 N N . ALA A 1 83 ? -12.891 -20.406 -17.438 1 94.25 83 ALA A N 1
ATOM 657 C CA . ALA A 1 83 ? -12.141 -21.375 -16.641 1 94.25 83 ALA A CA 1
ATOM 658 C C . ALA A 1 83 ? -12.945 -22.656 -16.453 1 94.25 83 ALA A C 1
ATOM 660 O O . ALA A 1 83 ? -12.398 -23.766 -16.562 1 94.25 83 ALA A O 1
ATOM 661 N N . SER A 1 84 ? -14.203 -22.531 -16.203 1 94 84 SER A N 1
ATOM 662 C CA . SER A 1 84 ? -15.07 -23.688 -15.969 1 94 84 SER A CA 1
ATOM 663 C C . SER A 1 84 ? -15.227 -24.531 -17.234 1 94 84 SER A C 1
ATOM 665 O O . SER A 1 84 ? -15.398 -25.75 -17.156 1 94 84 SER A O 1
ATOM 667 N N . LYS A 1 85 ? -15.07 -23.953 -18.312 1 92.38 85 LYS A N 1
ATOM 668 C CA . LYS A 1 85 ? -15.266 -24.625 -19.594 1 92.38 85 LYS A CA 1
ATOM 669 C C . LYS A 1 85 ? -13.984 -25.328 -20.047 1 92.38 85 LYS A C 1
ATOM 671 O O . LYS A 1 85 ? -14.008 -26.125 -20.984 1 92.38 85 LYS A O 1
ATOM 676 N N . ARG A 1 86 ? -12.891 -25.047 -19.406 1 91.19 86 ARG A N 1
ATOM 677 C CA . ARG A 1 86 ? -11.609 -25.656 -19.766 1 91.19 86 ARG A CA 1
ATOM 678 C C . ARG A 1 86 ? -11.594 -27.141 -19.438 1 91.19 86 ARG A C 1
ATOM 680 O O . ARG A 1 86 ? -10.75 -27.891 -19.922 1 91.19 86 ARG A O 1
ATOM 687 N N . ASN A 1 87 ? -12.516 -27.594 -18.688 1 91.38 87 ASN A N 1
ATOM 688 C CA . ASN A 1 87 ? -12.609 -29 -18.266 1 91.38 87 ASN A CA 1
ATOM 689 C C . ASN A 1 87 ? -11.312 -29.484 -17.625 1 91.38 87 ASN A C 1
ATOM 691 O O . ASN A 1 87 ? -10.766 -30.516 -18.016 1 91.38 87 ASN A O 1
ATOM 695 N N . ILE A 1 88 ? -10.75 -28.75 -16.703 1 95.81 88 ILE A N 1
ATOM 696 C CA . ILE A 1 88 ? -9.57 -29.125 -15.93 1 95.81 88 ILE A CA 1
ATOM 697 C C . ILE A 1 88 ? -9.914 -30.297 -15.016 1 95.81 88 ILE A C 1
ATOM 699 O O . ILE A 1 88 ? -10.789 -30.188 -14.156 1 95.81 88 ILE A O 1
ATOM 703 N N . PRO A 1 89 ? -9.305 -31.453 -15.164 1 95 89 PRO A N 1
ATOM 704 C CA . PRO A 1 89 ? -9.711 -32.719 -14.516 1 95 89 PRO A CA 1
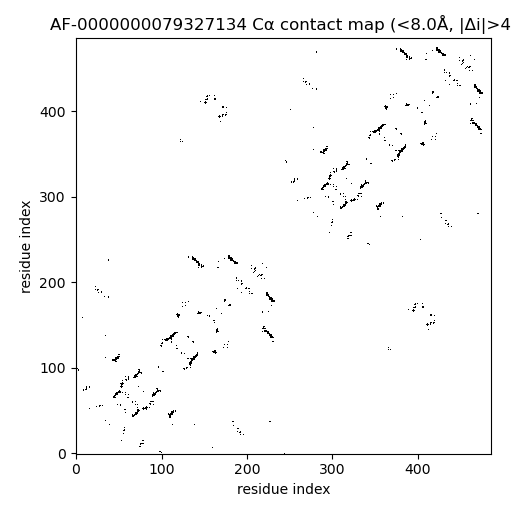ATOM 705 C C . PRO A 1 89 ? -9.852 -32.562 -13 1 95 89 PRO A C 1
ATOM 707 O O . PRO A 1 89 ? -10.789 -33.125 -12.414 1 95 89 PRO A O 1
ATOM 710 N N . ASN A 1 90 ? -8.992 -31.906 -12.281 1 96.69 90 ASN A N 1
ATOM 711 C CA . ASN A 1 90 ? -9.016 -31.844 -10.82 1 96.69 90 ASN A CA 1
ATOM 712 C C . ASN A 1 90 ? -9.445 -30.453 -10.336 1 96.69 90 ASN A C 1
ATOM 714 O O . ASN A 1 90 ? -9.156 -30.078 -9.203 1 96.69 90 ASN A O 1
ATOM 718 N N . LEU A 1 91 ? -10.125 -29.734 -11.164 1 98 91 LEU A N 1
ATOM 719 C CA . LEU A 1 91 ? -10.766 -28.5 -10.734 1 98 91 LEU A CA 1
ATOM 720 C C . LEU A 1 91 ? -12.094 -28.797 -10.031 1 98 91 LEU A C 1
ATOM 722 O O . LEU A 1 91 ? -13.078 -29.141 -10.68 1 98 91 LEU A O 1
ATOM 726 N N . ALA A 1 92 ? -12.086 -28.641 -8.797 1 97.69 92 ALA A N 1
ATOM 727 C CA . ALA A 1 92 ? -13.242 -29 -7.984 1 97.69 92 ALA A CA 1
ATOM 728 C C . ALA A 1 92 ? -14.328 -27.922 -8.078 1 97.69 92 ALA A C 1
ATOM 730 O O . ALA A 1 92 ? -15.516 -28.234 -8.109 1 97.69 92 ALA A O 1
ATOM 731 N N . GLU A 1 93 ? -13.883 -26.672 -8.07 1 97.38 93 GLU A N 1
ATOM 732 C CA . GLU A 1 93 ? -14.82 -25.547 -8.086 1 97.38 93 GLU A CA 1
ATOM 733 C C . GLU A 1 93 ? -14.164 -24.297 -8.656 1 97.38 93 GLU A C 1
ATOM 735 O O . GLU A 1 93 ? -12.961 -24.078 -8.477 1 97.38 93 GLU A O 1
ATOM 740 N N . CYS A 1 94 ? -14.875 -23.562 -9.375 1 97.5 94 CYS A N 1
ATOM 741 C CA . CYS A 1 94 ? -14.516 -22.234 -9.852 1 97.5 94 CYS A CA 1
ATOM 742 C C . CYS A 1 94 ? -15.695 -21.281 -9.75 1 97.5 94 CYS A C 1
ATOM 744 O O . CYS A 1 94 ? -16.75 -21.516 -10.336 1 97.5 94 CYS A O 1
ATOM 746 N N . GLN A 1 95 ? -15.562 -20.172 -8.953 1 97.19 95 GLN A N 1
ATOM 747 C CA . GLN A 1 95 ? -16.734 -19.328 -8.734 1 97.19 95 GLN A CA 1
ATOM 748 C C . GLN A 1 95 ? -16.359 -17.859 -8.633 1 97.19 95 GLN A C 1
ATOM 750 O O . GLN A 1 95 ? -15.195 -17.531 -8.367 1 97.19 95 GLN A O 1
ATOM 755 N N . VAL A 1 96 ? -17.359 -17.047 -8.875 1 96.94 96 VAL A N 1
ATOM 756 C CA . VAL A 1 96 ? -17.203 -15.609 -8.742 1 96.94 96 VAL A CA 1
ATOM 757 C C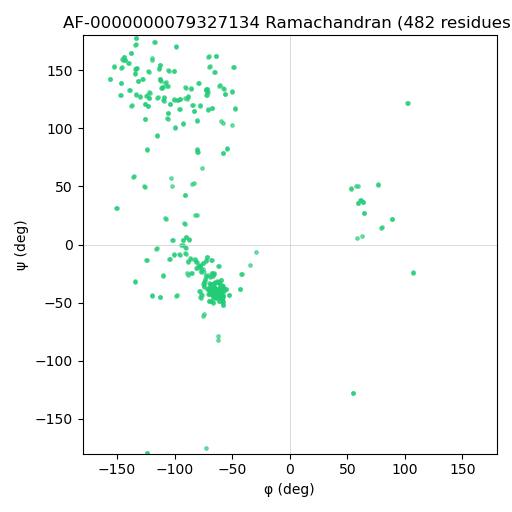 . VAL A 1 96 ? -17.281 -15.211 -7.266 1 96.94 96 VAL A C 1
ATOM 759 O O . VAL A 1 96 ? -18.062 -15.789 -6.5 1 96.94 96 VAL A O 1
ATOM 762 N N . TYR A 1 97 ? -16.438 -14.289 -6.836 1 96.31 97 TYR A N 1
ATOM 763 C CA . TYR A 1 97 ? -16.516 -13.758 -5.477 1 96.31 97 TYR A CA 1
ATOM 764 C C . TYR A 1 97 ? -16.422 -12.242 -5.477 1 96.31 97 TYR A C 1
ATOM 766 O O . TYR A 1 97 ? -16.328 -11.617 -6.539 1 96.31 97 TYR A O 1
ATOM 774 N N . ASP A 1 98 ? -16.516 -11.562 -4.355 1 92.81 98 ASP A N 1
ATOM 775 C CA . ASP A 1 98 ? -16.688 -10.117 -4.289 1 92.81 98 ASP A CA 1
ATOM 776 C C . ASP A 1 98 ? -15.344 -9.398 -4.242 1 92.81 98 ASP A C 1
ATOM 778 O O . ASP A 1 98 ? -15.289 -8.172 -4.168 1 92.81 98 ASP A O 1
ATOM 782 N N . GLY A 1 99 ? -14.258 -10.102 -4.211 1 92.19 99 GLY A N 1
ATOM 783 C CA . GLY A 1 99 ? -12.945 -9.477 -4.254 1 92.19 99 GLY A CA 1
ATOM 784 C C . GLY A 1 99 ? -12.219 -9.508 -2.922 1 92.19 99 GLY A C 1
ATOM 785 O O . GLY A 1 99 ? -10.992 -9.477 -2.875 1 92.19 99 GLY A O 1
ATOM 786 N N . TYR A 1 100 ? -13 -9.617 -1.773 1 90.31 100 TYR A N 1
ATOM 787 C CA . TYR A 1 100 ? -12.32 -9.516 -0.488 1 90.31 100 TYR A CA 1
ATOM 788 C C . TYR A 1 100 ? -12.789 -10.609 0.467 1 90.31 100 TYR A C 1
ATOM 790 O O . TYR A 1 100 ? -12 -11.133 1.256 1 90.31 100 TYR A O 1
ATOM 798 N N . ASN A 1 101 ? -13.953 -11 0.384 1 94.88 101 ASN A N 1
ATOM 799 C CA . ASN A 1 101 ? -14.445 -12.094 1.218 1 94.88 101 ASN A CA 1
ATOM 800 C C . ASN A 1 101 ? -14.312 -13.438 0.519 1 94.88 101 ASN A C 1
ATOM 802 O O . ASN A 1 101 ? -15.141 -13.789 -0.323 1 94.88 101 ASN A O 1
ATOM 806 N N . VAL A 1 102 ? -13.336 -14.211 0.929 1 97.81 102 VAL A N 1
ATOM 807 C CA . VAL A 1 102 ? -13.109 -15.523 0.324 1 97.81 102 VAL A CA 1
ATOM 808 C C . VAL A 1 102 ? -14.117 -16.531 0.871 1 97.81 102 VAL A C 1
ATOM 810 O O . VAL A 1 102 ? -14.18 -16.766 2.08 1 97.81 102 VAL A O 1
ATOM 813 N N . PRO A 1 103 ? -14.938 -17.125 0.043 1 98 103 PRO A N 1
ATOM 814 C CA . PRO A 1 103 ? -16.109 -17.891 0.485 1 98 103 PRO A CA 1
ATOM 815 C C . PRO A 1 103 ? -15.758 -19.328 0.877 1 98 103 PRO A C 1
ATOM 817 O O . PRO A 1 103 ? -16.422 -20.266 0.428 1 98 103 PRO A O 1
ATOM 820 N N . TYR A 1 104 ? -14.805 -19.547 1.749 1 98.44 104 TYR A N 1
ATOM 821 C CA . TYR A 1 104 ? -14.422 -20.844 2.279 1 98.44 104 TYR A CA 1
ATOM 822 C C . TYR A 1 104 ? -14.102 -20.766 3.768 1 98.44 104 TYR A C 1
ATOM 824 O O . TYR A 1 104 ? -13.828 -19.672 4.289 1 98.44 104 TYR A O 1
ATOM 832 N N . GLU A 1 105 ? -14.211 -21.844 4.438 1 98.06 105 GLU A N 1
ATOM 833 C CA . GLU A 1 105 ? -13.953 -21.891 5.875 1 98.06 105 GLU A CA 1
ATOM 834 C C . GLU A 1 105 ? -12.469 -21.719 6.176 1 98.06 105 GLU A C 1
ATOM 836 O O . GLU A 1 105 ? -11.625 -21.891 5.293 1 98.06 105 GLU A O 1
ATOM 841 N N . SER A 1 106 ? -12.188 -21.375 7.422 1 97.69 106 SER A N 1
ATOM 842 C CA . SER A 1 106 ? -10.805 -21.25 7.879 1 97.69 106 SER A CA 1
ATOM 843 C C . SER A 1 106 ? -10.047 -22.562 7.684 1 97.69 106 SER A C 1
ATOM 845 O O . SER A 1 106 ? -10.586 -23.641 7.926 1 97.69 106 SER A O 1
ATOM 847 N N . ASP A 1 107 ? -8.828 -22.5 7.152 1 97.06 107 ASP A N 1
ATOM 848 C CA . ASP A 1 107 ? -7.879 -23.594 7.043 1 97.06 107 ASP A CA 1
ATOM 849 C C . ASP A 1 107 ? -8.414 -24.688 6.133 1 97.06 107 ASP A C 1
ATOM 851 O O . ASP A 1 107 ? -8.125 -25.875 6.336 1 97.06 107 ASP A O 1
ATOM 855 N N . TYR A 1 108 ? -9.281 -24.281 5.207 1 98.25 108 TYR A N 1
ATOM 856 C CA . TYR A 1 108 ? -9.875 -25.25 4.277 1 98.25 108 TYR A CA 1
ATOM 857 C C . TYR A 1 108 ? -8.852 -25.703 3.246 1 98.25 108 TYR A C 1
ATOM 859 O O . TYR A 1 108 ? -8.914 -26.828 2.764 1 98.25 108 TYR A O 1
ATOM 867 N N . PHE A 1 109 ? -7.852 -24.906 2.92 1 98.62 109 PHE A N 1
ATOM 868 C CA . PHE A 1 109 ? -6.867 -25.203 1.886 1 98.62 109 PHE A CA 1
ATOM 869 C C . PHE A 1 109 ? -5.484 -25.406 2.496 1 98.62 109 PHE A C 1
ATOM 871 O O . PHE A 1 109 ? -5.188 -24.875 3.564 1 98.62 109 PHE A O 1
ATOM 878 N N . ASP A 1 110 ? -4.68 -26.219 1.812 1 98.44 110 ASP A N 1
ATOM 879 C CA . ASP A 1 110 ? -3.262 -26.312 2.146 1 98.44 110 ASP A CA 1
ATOM 880 C C . ASP A 1 110 ? -2.506 -25.078 1.665 1 98.44 110 ASP A C 1
ATOM 882 O O . ASP A 1 110 ? -1.633 -24.562 2.369 1 98.44 110 ASP A O 1
ATOM 886 N N . LEU A 1 111 ? -2.889 -24.578 0.541 1 98.56 111 LEU A N 1
ATOM 887 C CA . LEU A 1 111 ? -2.145 -23.531 -0.142 1 98.56 111 LEU A CA 1
ATOM 888 C C . LEU A 1 111 ? -3.088 -22.594 -0.89 1 98.56 111 LEU A C 1
ATOM 890 O O . LEU A 1 111 ? -3.992 -23.047 -1.595 1 98.56 111 LEU A O 1
ATOM 894 N N . VAL A 1 112 ? -2.945 -21.312 -0.667 1 98.81 112 VAL A N 1
ATOM 895 C CA . VAL A 1 112 ? -3.562 -20.281 -1.502 1 98.81 112 VAL A CA 1
ATOM 896 C C . VAL A 1 112 ? -2.5 -19.609 -2.375 1 98.81 112 VAL A C 1
ATOM 898 O O . VAL A 1 112 ? -1.395 -19.328 -1.909 1 98.81 112 VAL A O 1
ATOM 901 N N . ILE A 1 113 ? -2.863 -19.406 -3.639 1 98.81 113 ILE A N 1
ATOM 902 C CA . ILE A 1 113 ? -1.95 -18.75 -4.566 1 98.81 113 ILE A CA 1
ATOM 903 C C . ILE A 1 113 ? -2.539 -17.422 -5.012 1 98.81 113 ILE A C 1
ATOM 905 O O . ILE A 1 113 ? -3.705 -17.344 -5.406 1 98.81 113 ILE A O 1
ATOM 909 N N . LEU A 1 114 ? -1.785 -16.359 -4.855 1 98.62 114 LEU A N 1
ATOM 910 C CA . LEU A 1 114 ? -2.035 -15.023 -5.379 1 98.62 114 LEU A CA 1
ATOM 911 C C . LEU A 1 114 ? -0.971 -14.633 -6.398 1 98.62 114 LEU A C 1
ATOM 913 O O . LEU A 1 114 ? 0.085 -14.109 -6.031 1 98.62 114 LEU A O 1
ATOM 917 N N . THR A 1 115 ? -1.251 -14.867 -7.656 1 98.06 115 THR A N 1
ATOM 918 C CA . THR A 1 115 ? -0.302 -14.547 -8.719 1 98.06 115 THR A CA 1
ATOM 919 C C . THR A 1 115 ? -0.759 -13.32 -9.5 1 98.06 115 THR A C 1
ATOM 921 O O . THR A 1 115 ? -1.667 -13.414 -10.328 1 98.06 115 THR A O 1
ATOM 924 N N . HIS A 1 116 ? -0.008 -12.203 -9.273 1 96.94 116 HIS A N 1
ATOM 925 C CA . HIS A 1 116 ? -0.312 -10.953 -9.961 1 96.94 116 HIS A CA 1
ATOM 926 C C . HIS A 1 116 ? -1.74 -10.5 -9.68 1 96.94 116 HIS A C 1
ATOM 928 O O . HIS A 1 116 ? -2.492 -10.195 -10.609 1 96.94 116 HIS A O 1
ATOM 934 N N . VAL A 1 117 ? -2.107 -10.469 -8.43 1 97.69 117 VAL A N 1
ATOM 935 C CA . VAL A 1 117 ? -3.424 -10.055 -7.949 1 97.69 117 VAL A CA 1
ATOM 936 C C . VAL A 1 117 ? -3.287 -8.852 -7.023 1 97.69 117 VAL A C 1
ATOM 938 O O . VAL A 1 117 ? -3.953 -7.832 -7.223 1 97.69 117 VAL A O 1
ATOM 941 N N . ILE A 1 118 ? -2.307 -8.852 -6.098 1 97.5 118 ILE A N 1
ATOM 942 C CA . ILE A 1 118 ? -2.164 -7.887 -5.012 1 97.5 118 ILE A CA 1
ATOM 943 C C . ILE A 1 118 ? -1.927 -6.492 -5.59 1 97.5 118 ILE A C 1
ATOM 945 O O . ILE A 1 118 ? -2.389 -5.496 -5.031 1 97.5 118 ILE A O 1
ATOM 949 N N . GLU A 1 119 ? -1.282 -6.387 -6.73 1 96.94 119 GLU A N 1
ATOM 950 C CA . GLU A 1 119 ? -0.98 -5.098 -7.344 1 96.94 119 GLU A CA 1
ATOM 951 C C . GLU A 1 119 ? -2.24 -4.445 -7.906 1 96.94 119 GLU A C 1
ATOM 953 O O . GLU A 1 119 ? -2.244 -3.248 -8.203 1 96.94 119 GLU A O 1
ATOM 958 N N . HIS A 1 120 ? -3.375 -5.195 -7.98 1 94.88 120 HIS A N 1
ATOM 959 C CA . HIS A 1 120 ? -4.598 -4.695 -8.594 1 94.88 120 HIS A CA 1
ATOM 960 C C . HIS A 1 120 ? -5.633 -4.316 -7.539 1 94.88 120 HIS A C 1
ATOM 962 O O . HIS A 1 120 ? -6.641 -3.682 -7.855 1 94.88 120 HIS A O 1
ATOM 968 N N . VAL A 1 121 ? -5.484 -4.66 -6.324 1 94.88 121 VAL A N 1
ATOM 969 C CA . VAL A 1 121 ? -6.59 -4.582 -5.375 1 94.88 121 VAL A CA 1
ATOM 970 C C . VAL A 1 121 ? -6.445 -3.328 -4.516 1 94.88 121 VAL A C 1
ATOM 972 O O . VAL A 1 121 ? -5.332 -2.943 -4.148 1 94.88 121 VAL A O 1
ATOM 975 N N . GLU A 1 122 ? -7.547 -2.787 -4.098 1 94.31 122 GLU A N 1
ATOM 976 C CA . GLU A 1 122 ? -7.555 -1.553 -3.318 1 94.31 122 GLU A CA 1
ATOM 977 C C . GLU A 1 122 ? -7.105 -1.802 -1.882 1 94.31 122 GLU A C 1
ATOM 979 O O . GLU A 1 122 ? -6.488 -0.936 -1.261 1 94.31 122 GLU A O 1
ATOM 984 N N . TYR A 1 123 ? -7.457 -2.99 -1.371 1 96.25 123 TYR A N 1
ATOM 985 C CA . TYR A 1 123 ? -7.152 -3.312 0.018 1 96.25 123 TYR A CA 1
ATOM 986 C C . TYR A 1 123 ? -6.34 -4.598 0.113 1 96.25 123 TYR A C 1
ATOM 988 O O . TYR A 1 123 ? -6.852 -5.633 0.541 1 96.25 123 TYR A O 1
ATOM 996 N N . PRO A 1 124 ? -5.012 -4.504 -0.094 1 97.62 124 PRO A N 1
ATOM 997 C CA . PRO A 1 124 ? -4.156 -5.691 -0.124 1 97.62 124 PRO A CA 1
ATOM 998 C C . PRO A 1 124 ? -4.152 -6.453 1.201 1 97.62 124 PRO A C 1
ATOM 1000 O O . PRO A 1 124 ? -4.184 -7.684 1.212 1 97.62 124 PRO A O 1
ATOM 1003 N N . ARG A 1 125 ? -4.133 -5.762 2.316 1 97.44 125 ARG A N 1
ATOM 1004 C CA . ARG A 1 125 ? -4.094 -6.422 3.617 1 97.44 125 ARG A CA 1
ATOM 1005 C C . ARG A 1 125 ? -5.348 -7.258 3.846 1 97.44 125 ARG A C 1
ATOM 1007 O O . ARG A 1 125 ? -5.277 -8.359 4.395 1 97.44 125 ARG A O 1
ATOM 1014 N N . LYS A 1 126 ? -6.508 -6.719 3.422 1 96.81 126 LYS A N 1
ATOM 1015 C CA . LYS A 1 126 ? -7.758 -7.457 3.572 1 96.81 126 LYS A CA 1
ATOM 1016 C C . LYS A 1 126 ? -7.695 -8.797 2.838 1 96.81 126 LYS A C 1
ATOM 1018 O O . LYS A 1 126 ? -8.117 -9.82 3.373 1 96.81 126 LYS A O 1
ATOM 1023 N N . LEU A 1 127 ? -7.172 -8.758 1.657 1 97.56 127 LEU A N 1
ATOM 1024 C CA . LEU A 1 127 ? -7.07 -9.977 0.86 1 97.56 127 LEU A CA 1
ATOM 1025 C C . LEU A 1 127 ? -6.074 -10.953 1.479 1 97.56 127 LEU A C 1
ATOM 1027 O O . LEU A 1 127 ? -6.32 -12.156 1.514 1 97.56 127 LEU A O 1
ATOM 1031 N N . LEU A 1 128 ? -4.961 -10.438 1.989 1 97.75 128 LEU A N 1
ATOM 1032 C CA . LEU A 1 128 ? -3.943 -11.281 2.615 1 97.75 128 LEU A CA 1
ATOM 1033 C C . LEU A 1 128 ? -4.48 -11.93 3.887 1 97.75 128 LEU A C 1
ATOM 1035 O O . LEU A 1 128 ? -4.188 -13.094 4.168 1 97.75 128 LEU A O 1
ATOM 1039 N N . TYR A 1 129 ? -5.316 -11.172 4.625 1 97 129 TYR A N 1
ATOM 1040 C CA . TYR A 1 129 ? -5.953 -11.742 5.809 1 97 129 TYR A CA 1
ATOM 1041 C C . TYR A 1 129 ? -6.879 -12.891 5.434 1 97 129 TYR A C 1
ATOM 1043 O O . TYR A 1 129 ? -6.855 -13.945 6.07 1 97 129 TYR A O 1
ATOM 1051 N N . GLU A 1 130 ? -7.633 -12.711 4.391 1 97.88 130 GLU A N 1
ATOM 1052 C CA . GLU A 1 130 ? -8.547 -13.75 3.936 1 97.88 130 GLU A CA 1
ATOM 1053 C C . GLU A 1 130 ? -7.789 -14.961 3.404 1 97.88 130 GLU A C 1
ATOM 1055 O O . GLU A 1 130 ? -8.156 -16.109 3.682 1 97.88 130 GLU A O 1
ATOM 1060 N N . ALA A 1 131 ? -6.727 -14.688 2.648 1 98.12 131 ALA A N 1
ATOM 1061 C CA . ALA A 1 131 ? -5.91 -15.789 2.137 1 98.12 131 ALA A CA 1
ATOM 1062 C C . ALA A 1 131 ? -5.34 -16.625 3.277 1 98.12 131 ALA A C 1
ATOM 1064 O O . ALA A 1 131 ? -5.367 -17.859 3.229 1 98.12 131 ALA A O 1
ATOM 1065 N N . SER A 1 132 ? -4.875 -15.891 4.32 1 97.25 132 SER A N 1
ATOM 1066 C CA . SER A 1 132 ? -4.254 -16.594 5.441 1 97.25 132 SER A CA 1
ATOM 1067 C C . SER A 1 132 ? -5.305 -17.234 6.34 1 97.25 132 SER A C 1
ATOM 1069 O O . SER A 1 132 ? -4.996 -18.156 7.105 1 97.25 132 SER A O 1
ATOM 1071 N N . ARG A 1 133 ? -6.539 -16.734 6.32 1 97.06 133 ARG A N 1
ATOM 1072 C CA . ARG A 1 133 ? -7.621 -17.359 7.066 1 97.06 133 ARG A CA 1
ATOM 1073 C C . ARG A 1 133 ? -7.969 -18.719 6.48 1 97.06 133 ARG A C 1
ATOM 1075 O O . ARG A 1 133 ? -8.172 -19.688 7.219 1 97.06 133 ARG A O 1
ATOM 1082 N N . VAL A 1 134 ? -7.98 -18.891 5.176 1 98.19 134 VAL A N 1
ATOM 1083 C CA . VAL A 1 134 ? -8.562 -20.062 4.547 1 98.19 134 VAL A CA 1
ATOM 1084 C C . VAL A 1 134 ? -7.465 -21.094 4.262 1 98.19 134 VAL A C 1
ATOM 1086 O O . VAL A 1 134 ? -7.754 -22.234 3.893 1 98.19 134 VAL A O 1
ATOM 1089 N N . ALA A 1 135 ? -6.156 -20.719 4.453 1 97.44 135 ALA A N 1
ATOM 1090 C CA . ALA A 1 135 ? -5.09 -21.672 4.148 1 97.44 135 ALA A CA 1
ATOM 1091 C C . ALA A 1 135 ? -3.941 -21.547 5.145 1 97.44 135 ALA A C 1
ATOM 1093 O O . ALA A 1 135 ? -3.752 -20.484 5.754 1 97.44 135 ALA A O 1
ATOM 1094 N N . LYS A 1 136 ? -3.219 -22.562 5.215 1 94 136 LYS A N 1
ATOM 1095 C CA . LYS A 1 136 ? -2.025 -22.562 6.055 1 94 136 LYS A CA 1
ATOM 1096 C C . LYS A 1 136 ? -0.879 -21.828 5.379 1 94 136 LYS A C 1
ATOM 1098 O O . LYS A 1 136 ? -0.188 -21.031 6.02 1 94 136 LYS A O 1
ATOM 1103 N N . TYR A 1 137 ? -0.69 -22.125 4.105 1 97.94 137 TYR A N 1
ATOM 1104 C CA . TYR A 1 137 ? 0.375 -21.5 3.328 1 97.94 137 TYR A CA 1
ATOM 1105 C C . TYR A 1 137 ? -0.198 -20.578 2.258 1 97.94 137 TYR A C 1
ATOM 1107 O O . TYR A 1 137 ? -1.256 -20.859 1.691 1 97.94 137 TYR A O 1
ATOM 1115 N N . VAL A 1 138 ? 0.471 -19.453 2.068 1 98.75 138 VAL A N 1
ATOM 1116 C CA . VAL A 1 138 ? 0.076 -18.469 1.061 1 98.75 138 VAL A CA 1
ATOM 1117 C C . VAL A 1 138 ? 1.258 -18.172 0.143 1 98.75 138 VAL A C 1
ATOM 1119 O O . VAL A 1 138 ? 2.354 -17.859 0.614 1 98.75 138 VAL A O 1
ATOM 1122 N N . PHE A 1 139 ? 1.082 -18.422 -1.152 1 98.88 139 PHE A N 1
ATOM 1123 C CA . PHE A 1 139 ? 2.035 -18.031 -2.184 1 98.88 139 PHE A CA 1
ATOM 1124 C C . PHE A 1 139 ? 1.634 -16.703 -2.812 1 98.88 139 PHE A C 1
ATOM 1126 O O . PHE A 1 139 ? 0.493 -16.531 -3.25 1 98.88 139 PHE A O 1
ATOM 1133 N N . VAL A 1 140 ? 2.547 -15.672 -2.82 1 98.88 140 VAL A N 1
ATOM 1134 C CA . VAL A 1 140 ? 2.293 -14.359 -3.398 1 98.88 140 VAL A CA 1
ATOM 1135 C C . VAL A 1 140 ? 3.338 -14.055 -4.469 1 98.88 140 VAL A C 1
ATOM 1137 O O . VAL A 1 140 ? 4.539 -14.164 -4.219 1 98.88 140 VAL A O 1
ATOM 1140 N N . GLU A 1 141 ? 2.891 -13.719 -5.648 1 98.81 141 GLU A N 1
ATOM 1141 C CA . GLU A 1 141 ? 3.789 -13.242 -6.695 1 98.81 141 GLU A CA 1
ATOM 1142 C C . GLU A 1 141 ? 3.352 -11.883 -7.227 1 98.81 141 GLU A C 1
ATOM 1144 O O . GLU A 1 141 ? 2.176 -11.68 -7.539 1 98.81 141 GLU A O 1
ATOM 1149 N N . VAL A 1 142 ? 4.258 -10.898 -7.27 1 98.5 142 VAL A N 1
ATOM 1150 C CA . VAL A 1 142 ? 3.969 -9.562 -7.77 1 98.5 142 VAL A CA 1
ATOM 1151 C C . VAL A 1 142 ? 5.082 -9.109 -8.711 1 98.5 142 VAL A C 1
ATOM 1153 O O . VAL A 1 142 ? 6.219 -9.578 -8.609 1 98.5 142 VAL A O 1
ATOM 1156 N N . PRO A 1 143 ? 4.758 -8.25 -9.688 1 97.19 143 PRO A N 1
ATOM 1157 C CA . PRO A 1 143 ? 5.84 -7.582 -10.43 1 97.19 143 PRO A CA 1
ATOM 1158 C C . PRO A 1 143 ? 6.551 -6.52 -9.594 1 97.19 143 PRO A C 1
ATOM 1160 O O . PRO A 1 143 ? 5.898 -5.746 -8.883 1 97.19 143 PRO A O 1
ATOM 1163 N N . LEU A 1 144 ? 7.848 -6.492 -9.594 1 96.94 144 LEU A N 1
ATOM 1164 C CA . LEU A 1 144 ? 8.625 -5.465 -8.906 1 96.94 144 LEU A CA 1
ATOM 1165 C C . LEU A 1 144 ? 8.695 -4.195 -9.75 1 96.94 144 LEU A C 1
ATOM 1167 O O . LEU A 1 144 ? 9.75 -3.883 -10.32 1 96.94 144 LEU A O 1
ATOM 1171 N N . GLU A 1 145 ? 7.621 -3.381 -9.672 1 95.62 145 GLU A N 1
ATOM 1172 C CA . GLU A 1 145 ? 7.492 -2.242 -10.57 1 95.62 145 GLU A CA 1
ATOM 1173 C C . GLU A 1 145 ? 7.895 -0.942 -9.883 1 95.62 145 GLU A C 1
ATOM 1175 O O . GLU A 1 145 ? 7.961 0.112 -10.516 1 95.62 145 GLU A O 1
ATOM 1180 N N . ASP A 1 146 ? 8.125 -0.975 -8.578 1 94.81 146 ASP A N 1
ATOM 1181 C CA . ASP A 1 146 ? 8.711 0.178 -7.902 1 94.81 146 ASP A CA 1
ATOM 1182 C C . ASP A 1 146 ? 10.227 0.208 -8.086 1 94.81 146 ASP A C 1
ATOM 1184 O O . ASP A 1 146 ? 10.977 -0.175 -7.188 1 94.81 146 ASP A O 1
ATOM 1188 N N . ASN A 1 147 ? 10.594 0.684 -9.242 1 91.44 147 ASN A N 1
ATOM 1189 C CA . ASN A 1 147 ? 12 0.805 -9.602 1 91.44 147 ASN A CA 1
ATOM 1190 C C . ASN A 1 147 ? 12.305 2.166 -10.227 1 91.44 147 ASN A C 1
ATOM 1192 O O . ASN A 1 147 ? 11.398 2.975 -10.43 1 91.44 147 ASN A O 1
ATOM 1196 N N . ILE A 1 148 ? 13.508 2.447 -10.438 1 89.5 148 ILE A N 1
ATOM 1197 C CA . ILE A 1 148 ? 13.938 3.791 -10.805 1 89.5 148 ILE A CA 1
ATOM 1198 C C . ILE A 1 148 ? 13.422 4.137 -12.195 1 89.5 148 ILE A C 1
ATOM 1200 O O . ILE A 1 148 ? 13.266 5.312 -12.531 1 89.5 148 ILE A O 1
ATOM 1204 N N . ARG A 1 149 ? 13.141 3.162 -13.062 1 87.94 149 ARG A N 1
ATOM 1205 C CA . ARG A 1 149 ? 12.703 3.414 -14.43 1 87.94 149 ARG A CA 1
ATOM 1206 C C . ARG A 1 149 ? 11.219 3.74 -14.484 1 87.94 149 ARG A C 1
ATOM 1208 O O . ARG A 1 149 ? 10.727 4.277 -15.477 1 87.94 149 ARG A O 1
ATOM 1215 N N . GLY A 1 150 ? 10.562 3.348 -13.445 1 85.88 150 GLY A N 1
ATOM 1216 C CA . GLY A 1 150 ? 9.133 3.635 -13.406 1 85.88 150 GLY A CA 1
ATOM 1217 C C . GLY A 1 150 ? 8.828 5.109 -13.234 1 85.88 150 GLY A C 1
ATOM 1218 O O . GLY A 1 150 ? 9.617 5.848 -12.641 1 85.88 150 GLY A O 1
ATOM 1219 N N . SER A 1 151 ? 7.688 5.508 -13.719 1 87.81 151 SER A N 1
ATOM 1220 C CA . SER A 1 151 ? 7.242 6.891 -13.594 1 87.81 151 SER A CA 1
ATOM 1221 C C . SER A 1 151 ? 6.996 7.262 -12.133 1 87.81 151 SER A C 1
ATOM 1223 O O . SER A 1 151 ? 6.551 6.43 -11.344 1 87.81 151 SER A O 1
ATOM 1225 N N . ASN A 1 152 ? 7.23 8.523 -11.812 1 89.25 152 ASN A N 1
ATOM 1226 C CA . ASN A 1 152 ? 6.93 9.039 -10.484 1 89.25 152 ASN A CA 1
ATOM 1227 C C . ASN A 1 152 ? 5.441 9.312 -10.312 1 89.25 152 ASN A C 1
ATOM 1229 O O . ASN A 1 152 ? 4.957 9.461 -9.188 1 89.25 152 ASN A O 1
ATOM 1233 N N . ASN A 1 153 ? 4.809 9.414 -11.406 1 88.19 153 ASN A N 1
ATOM 1234 C CA . ASN A 1 153 ? 3.375 9.68 -11.383 1 88.19 153 ASN A CA 1
ATOM 1235 C C . ASN A 1 153 ? 2.566 8.438 -11.727 1 88.19 153 ASN A C 1
ATOM 1237 O O . ASN A 1 153 ? 3.053 7.551 -12.43 1 88.19 153 ASN A O 1
ATOM 1241 N N . PHE A 1 154 ? 1.433 8.445 -11.133 1 86.25 154 PHE A N 1
ATOM 1242 C CA . PHE A 1 154 ? 0.511 7.355 -11.445 1 86.25 154 PHE A CA 1
ATOM 1243 C C . PHE A 1 154 ? -0.066 7.516 -12.844 1 86.25 154 PHE A C 1
ATOM 1245 O O . PHE A 1 154 ? -0.536 8.594 -13.211 1 86.25 154 PHE A O 1
ATOM 1252 N N . ILE A 1 155 ? 0.019 6.527 -13.602 1 75.81 155 ILE A N 1
ATOM 1253 C CA . ILE A 1 155 ? -0.575 6.445 -14.93 1 75.81 155 ILE A CA 1
ATOM 1254 C C . ILE A 1 155 ? -1.456 5.203 -15.031 1 75.81 155 ILE A C 1
ATOM 1256 O O . ILE A 1 155 ? -0.97 4.078 -14.891 1 75.81 155 ILE A O 1
ATOM 1260 N N . PHE A 1 156 ? -2.713 5.504 -15.055 1 74.75 156 PHE A N 1
ATOM 1261 C CA . PHE A 1 156 ? -3.605 4.363 -15.227 1 74.75 156 PHE A CA 1
ATOM 1262 C C . PHE A 1 156 ? -3.502 3.809 -16.641 1 74.75 156 PHE A C 1
ATOM 1264 O O . PHE A 1 156 ? -3.684 4.539 -17.625 1 74.75 156 PHE A O 1
ATOM 1271 N N . ASP A 1 157 ? -3.053 2.584 -16.672 1 73.31 157 ASP A N 1
ATOM 1272 C CA . ASP A 1 157 ? -2.912 1.968 -17.984 1 73.31 157 ASP A CA 1
ATOM 1273 C C . ASP A 1 157 ? -3.693 0.659 -18.062 1 73.31 157 ASP A C 1
ATOM 1275 O O . ASP A 1 157 ? -4.445 0.322 -17.156 1 73.31 157 ASP A O 1
ATOM 1279 N N . LYS A 1 158 ? -3.646 0.027 -19.109 1 71.81 158 LYS A N 1
ATOM 1280 C CA . LYS A 1 158 ? -4.434 -1.166 -19.422 1 71.81 158 LYS A CA 1
ATOM 1281 C C . LYS A 1 158 ? -4.105 -2.301 -18.453 1 71.81 158 LYS A C 1
ATOM 1283 O O . LYS A 1 158 ? -4.891 -3.24 -18.297 1 71.81 158 LYS A O 1
ATOM 1288 N N . THR A 1 159 ? -2.986 -2.205 -17.797 1 77.75 159 THR A N 1
ATOM 1289 C CA . THR A 1 159 ? -2.609 -3.277 -16.875 1 77.75 159 THR A CA 1
ATOM 1290 C C . THR A 1 159 ? -3.457 -3.23 -15.609 1 77.75 159 THR A C 1
ATOM 1292 O O . THR A 1 159 ? -3.691 -4.262 -14.969 1 77.75 159 THR A O 1
ATOM 1295 N N . GLY A 1 160 ? -3.879 -2.053 -15.234 1 87.19 160 GLY A N 1
ATOM 1296 C CA . GLY A 1 160 ? -4.766 -1.897 -14.094 1 87.19 160 GLY A CA 1
ATOM 1297 C C . GLY A 1 160 ? -4.039 -1.948 -12.758 1 87.19 160 GLY A C 1
ATOM 1298 O O . GLY A 1 160 ? -4.656 -2.186 -11.719 1 87.19 160 GLY A O 1
ATOM 1299 N N . HIS A 1 161 ? -2.691 -1.808 -12.789 1 93 161 HIS A N 1
ATOM 1300 C CA . HIS A 1 161 ? -1.927 -1.801 -11.547 1 93 161 HIS A CA 1
ATOM 1301 C C . HIS A 1 161 ? -2.15 -0.509 -10.766 1 93 161 HIS A C 1
ATOM 1303 O O . HIS A 1 161 ? -2.064 0.584 -11.328 1 93 161 HIS A O 1
ATOM 1309 N N . ILE A 1 162 ? -2.439 -0.663 -9.508 1 94.38 162 ILE A N 1
ATOM 1310 C CA . ILE A 1 162 ? -2.619 0.534 -8.688 1 94.38 162 ILE A CA 1
ATOM 1311 C C . ILE A 1 162 ? -1.671 0.489 -7.492 1 94.38 162 ILE A C 1
ATOM 1313 O O . ILE A 1 162 ? -1.544 1.471 -6.758 1 94.38 162 ILE A O 1
ATOM 1317 N N . ASN A 1 163 ? -1.107 -0.657 -7.25 1 96.31 163 ASN A N 1
ATOM 1318 C CA . ASN A 1 163 ? -0.046 -0.815 -6.262 1 96.31 163 ASN A CA 1
ATOM 1319 C C . ASN A 1 163 ? 1.284 -1.17 -6.918 1 96.31 163 ASN A C 1
ATOM 1321 O O . ASN A 1 163 ? 1.318 -1.922 -7.895 1 96.31 163 ASN A O 1
ATOM 1325 N N . PHE A 1 164 ? 2.346 -0.647 -6.418 1 96.31 164 PHE A N 1
ATOM 1326 C CA . PHE A 1 164 ? 3.684 -0.855 -6.957 1 96.31 164 PHE A CA 1
ATOM 1327 C C . PHE A 1 164 ? 4.656 -1.258 -5.855 1 96.31 164 PHE A C 1
ATOM 1329 O O . PHE A 1 164 ? 4.812 -0.54 -4.863 1 96.31 164 PHE A O 1
ATOM 1336 N N . TYR A 1 165 ? 5.348 -2.363 -6.102 1 97.31 165 TYR A N 1
ATOM 1337 C CA . TYR A 1 165 ? 6.145 -2.902 -5.004 1 97.31 165 TYR A CA 1
ATOM 1338 C C . TYR A 1 165 ? 7.609 -3.02 -5.398 1 97.31 165 TYR A C 1
ATOM 1340 O O . TYR A 1 165 ? 7.93 -3.229 -6.57 1 97.31 165 TYR A O 1
ATOM 1348 N N . SER A 1 166 ? 8.461 -2.875 -4.465 1 96.19 166 SER A N 1
ATOM 1349 C CA . SER A 1 166 ? 9.82 -3.402 -4.43 1 96.19 166 SER A CA 1
ATOM 1350 C C . SER A 1 166 ? 9.898 -4.68 -3.6 1 96.19 166 SER A C 1
ATOM 1352 O O . SER A 1 166 ? 8.922 -5.07 -2.959 1 96.19 166 SER A O 1
ATOM 1354 N N . LYS A 1 167 ? 11.055 -5.332 -3.684 1 95.69 167 LYS A N 1
ATOM 1355 C CA . LYS A 1 167 ? 11.25 -6.504 -2.836 1 95.69 167 LYS A CA 1
ATOM 1356 C C . LYS A 1 167 ? 11.023 -6.164 -1.365 1 95.69 167 LYS A C 1
ATOM 1358 O O . LYS A 1 167 ? 10.359 -6.91 -0.644 1 95.69 167 LYS A O 1
ATOM 1363 N N . LYS A 1 168 ? 11.461 -4.992 -0.973 1 95.31 168 LYS A N 1
ATOM 1364 C CA . LYS A 1 168 ? 11.383 -4.531 0.411 1 95.31 168 LYS A CA 1
ATOM 1365 C C . LYS A 1 168 ? 9.938 -4.289 0.83 1 95.31 168 LYS A C 1
ATOM 1367 O O . LYS A 1 168 ? 9.492 -4.789 1.863 1 95.31 168 LYS A O 1
ATOM 1372 N N . THR A 1 169 ? 9.195 -3.576 0.031 1 96.81 169 THR A N 1
ATOM 1373 C CA . THR A 1 169 ? 7.871 -3.139 0.446 1 96.81 169 THR A CA 1
ATOM 1374 C C . THR A 1 169 ? 6.883 -4.301 0.412 1 96.81 169 THR A C 1
ATOM 1376 O O . THR A 1 169 ? 5.957 -4.359 1.225 1 96.81 169 THR A O 1
ATOM 1379 N N . ILE A 1 170 ? 7.027 -5.289 -0.5 1 97.81 170 ILE A N 1
ATOM 1380 C CA . ILE A 1 170 ? 6.125 -6.434 -0.516 1 97.81 170 ILE A CA 1
ATOM 1381 C C . ILE A 1 170 ? 6.414 -7.336 0.684 1 97.81 170 ILE A C 1
ATOM 1383 O O . ILE A 1 170 ? 5.492 -7.883 1.292 1 97.81 170 ILE A O 1
ATOM 1387 N N . ARG A 1 171 ? 7.684 -7.5 1.05 1 96.94 171 ARG A N 1
ATOM 1388 C CA . ARG A 1 171 ? 8.047 -8.266 2.24 1 96.94 171 ARG A CA 1
ATOM 1389 C C . ARG A 1 171 ? 7.426 -7.652 3.492 1 96.94 171 ARG A C 1
ATOM 1391 O O . ARG A 1 171 ? 6.816 -8.359 4.301 1 96.94 171 ARG A O 1
ATOM 1398 N N . LYS A 1 172 ? 7.535 -6.348 3.594 1 96.44 172 LYS A N 1
ATOM 1399 C CA . LYS A 1 172 ? 7.027 -5.66 4.777 1 96.44 172 LYS A CA 1
ATOM 1400 C C . LYS A 1 172 ? 5.504 -5.73 4.84 1 96.44 172 LYS A C 1
ATOM 1402 O O . LYS A 1 172 ? 4.93 -5.836 5.926 1 96.44 172 LYS A O 1
ATOM 1407 N N . LEU A 1 173 ? 4.867 -5.609 3.668 1 97.5 173 LEU A N 1
ATOM 1408 C CA . LEU A 1 173 ? 3.418 -5.762 3.633 1 97.5 173 LEU A CA 1
ATOM 1409 C C . LEU A 1 173 ? 3 -7.125 4.168 1 97.5 173 LEU A C 1
ATOM 1411 O O . LEU A 1 173 ? 2.152 -7.215 5.059 1 97.5 173 LEU A O 1
ATOM 1415 N N . ILE A 1 174 ? 3.613 -8.172 3.691 1 97.5 174 ILE A N 1
ATOM 1416 C CA . ILE A 1 174 ? 3.279 -9.539 4.066 1 97.5 174 ILE A CA 1
ATOM 1417 C C . ILE A 1 174 ? 3.553 -9.75 5.555 1 97.5 174 ILE A C 1
ATOM 1419 O O . ILE A 1 174 ? 2.697 -10.258 6.285 1 97.5 174 ILE A O 1
ATOM 1423 N N . GLN A 1 175 ? 4.695 -9.273 5.992 1 95.5 175 GLN A N 1
ATOM 1424 C CA . GLN A 1 175 ? 5.086 -9.453 7.387 1 95.5 175 GLN A CA 1
ATOM 1425 C C . GLN A 1 175 ? 4.188 -8.648 8.32 1 95.5 175 GLN A C 1
ATOM 1427 O O . GLN A 1 175 ? 3.885 -9.094 9.43 1 95.5 175 GLN A O 1
ATOM 1432 N N . SER A 1 176 ? 3.727 -7.492 7.902 1 93.38 176 SER A N 1
ATOM 1433 C CA . SER A 1 176 ? 2.861 -6.66 8.734 1 93.38 176 SER A CA 1
ATOM 1434 C C . SER A 1 176 ? 1.46 -7.25 8.836 1 93.38 176 SER A C 1
ATOM 1436 O O . SER A 1 176 ? 0.657 -6.812 9.664 1 93.38 176 SER A O 1
ATOM 1438 N N . CYS A 1 177 ? 1.15 -8.211 7.984 1 93.75 177 CYS A N 1
ATOM 1439 C CA . CYS A 1 177 ? -0.11 -8.938 8.055 1 93.75 177 CYS A CA 1
ATOM 1440 C C . CYS A 1 177 ? 0.03 -10.195 8.906 1 93.75 177 CYS A C 1
ATOM 1442 O O . CYS A 1 177 ? -0.758 -11.133 8.781 1 93.75 177 CYS A O 1
ATOM 1444 N N . ASN A 1 178 ? 1.057 -10.227 9.711 1 89.5 178 ASN A N 1
ATOM 1445 C CA . ASN A 1 178 ? 1.35 -11.32 10.625 1 89.5 178 ASN A CA 1
ATOM 1446 C C . ASN A 1 178 ? 1.638 -12.617 9.883 1 89.5 178 ASN A C 1
ATOM 1448 O O . ASN A 1 178 ? 1.156 -13.68 10.273 1 89.5 178 ASN A O 1
ATOM 1452 N N . LEU A 1 179 ? 2.281 -12.555 8.766 1 95.31 179 LEU A N 1
ATOM 1453 C CA . LEU A 1 179 ? 2.721 -13.719 7.992 1 95.31 179 LEU A CA 1
ATOM 1454 C C . LEU A 1 179 ? 4.238 -13.844 8.023 1 95.31 179 LEU A C 1
ATOM 1456 O O . LEU A 1 179 ? 4.957 -12.852 7.918 1 95.31 179 LEU A O 1
ATOM 1460 N N . ASN A 1 180 ? 4.672 -15.016 8.219 1 94.81 180 ASN A N 1
ATOM 1461 C CA . ASN A 1 180 ? 6.094 -15.336 8.172 1 94.81 180 ASN A CA 1
ATOM 1462 C C . ASN A 1 180 ? 6.523 -15.75 6.766 1 94.81 180 ASN A C 1
ATOM 1464 O O . ASN A 1 180 ? 5.867 -16.578 6.129 1 94.81 180 ASN A O 1
ATOM 1468 N N . ILE A 1 181 ? 7.602 -15.242 6.34 1 96.25 181 ILE A N 1
ATOM 1469 C CA . ILE A 1 181 ? 8.117 -15.578 5.016 1 96.25 181 ILE A CA 1
ATOM 1470 C C . ILE A 1 181 ? 9.047 -16.781 5.117 1 96.25 181 ILE A C 1
ATOM 1472 O O . ILE A 1 181 ? 10 -16.781 5.902 1 96.25 181 ILE A O 1
ATOM 1476 N N . TYR A 1 182 ? 8.805 -17.797 4.363 1 94.94 182 TYR A N 1
ATOM 1477 C CA . TYR A 1 182 ? 9.602 -19.031 4.371 1 94.94 182 TYR A CA 1
ATOM 1478 C C . TYR A 1 182 ? 10.609 -19.031 3.23 1 94.94 182 TYR A C 1
ATOM 1480 O O . TYR A 1 182 ? 11.758 -19.453 3.408 1 94.94 182 TYR A O 1
ATOM 1488 N N . ASN A 1 183 ? 10.133 -18.641 2.105 1 95.31 183 ASN A N 1
ATOM 1489 C CA . ASN A 1 183 ? 10.961 -18.641 0.907 1 95.31 183 ASN A CA 1
ATOM 1490 C C . ASN A 1 183 ? 10.609 -17.484 -0.025 1 95.31 183 ASN A C 1
ATOM 1492 O O . ASN A 1 183 ? 9.477 -16.984 0.001 1 95.31 183 ASN A O 1
ATOM 1496 N N . GLU A 1 184 ? 11.562 -17.078 -0.758 1 96.94 184 GLU A N 1
ATOM 1497 C CA . GLU A 1 184 ? 11.414 -15.969 -1.701 1 96.94 184 GLU A CA 1
ATOM 1498 C C . GLU A 1 184 ? 12.273 -16.188 -2.943 1 96.94 184 GLU A C 1
ATOM 1500 O O . GLU A 1 184 ? 13.383 -16.703 -2.854 1 96.94 184 GLU A O 1
ATOM 1505 N N . LEU A 1 185 ? 11.688 -15.852 -4.059 1 96.12 185 LEU A N 1
ATOM 1506 C CA . LEU A 1 185 ? 12.367 -16 -5.344 1 96.12 185 LEU A CA 1
ATOM 1507 C C . LEU A 1 185 ? 12.086 -14.805 -6.246 1 96.12 185 LEU A C 1
ATOM 1509 O O . LEU A 1 185 ? 10.953 -14.32 -6.32 1 96.12 185 LEU A O 1
ATOM 1513 N N . VAL A 1 186 ? 13.125 -14.266 -6.848 1 97.06 186 VAL A N 1
ATOM 1514 C CA . VAL A 1 186 ? 12.977 -13.25 -7.891 1 97.06 186 VAL A CA 1
ATOM 1515 C C . VAL A 1 186 ? 13.359 -13.852 -9.242 1 97.06 186 VAL A C 1
ATOM 1517 O O . VAL A 1 186 ? 14.445 -14.414 -9.398 1 97.06 186 VAL A O 1
ATOM 1520 N N . THR A 1 187 ? 12.445 -13.727 -10.227 1 96.56 187 THR A N 1
ATOM 1521 C CA . THR A 1 187 ? 12.695 -14.352 -11.516 1 96.56 187 THR A CA 1
ATOM 1522 C C . THR A 1 187 ? 12.406 -13.383 -12.656 1 96.56 187 THR A C 1
ATOM 1524 O O . THR A 1 187 ? 11.594 -12.461 -12.5 1 96.56 187 THR A O 1
ATOM 1527 N N . ASN A 1 188 ? 13.117 -13.609 -13.734 1 93.75 188 ASN A N 1
ATOM 1528 C CA . ASN A 1 188 ? 12.805 -12.984 -15.016 1 93.75 188 ASN A CA 1
ATOM 1529 C C . ASN A 1 188 ? 11.766 -13.789 -15.789 1 93.75 188 ASN A C 1
ATOM 1531 O O . ASN A 1 188 ? 11.812 -15.023 -15.805 1 93.75 188 ASN A O 1
ATOM 1535 N N . PRO A 1 189 ? 10.766 -13.047 -16.328 1 89.69 189 PRO A N 1
ATOM 1536 C CA . PRO A 1 189 ? 9.93 -13.82 -17.25 1 89.69 189 PRO A CA 1
ATOM 1537 C C . PRO A 1 189 ? 10.75 -14.617 -18.266 1 89.69 189 PRO A C 1
ATOM 1539 O O . PRO A 1 189 ? 11.875 -14.234 -18.594 1 89.69 189 PRO A O 1
ATOM 1542 N N . SER A 1 190 ? 10.195 -15.695 -18.719 1 88.25 190 SER A N 1
ATOM 1543 C CA . SER A 1 190 ? 10.922 -16.594 -19.609 1 88.25 190 SER A CA 1
ATOM 1544 C C . SER A 1 190 ? 11.258 -15.898 -20.922 1 88.25 190 SER A C 1
ATOM 1546 O O . SER A 1 190 ? 10.641 -14.898 -21.281 1 88.25 190 SER A O 1
ATOM 1548 N N . TYR A 1 191 ? 12.211 -16.531 -21.562 1 84.75 191 TYR A N 1
ATOM 1549 C CA . TYR A 1 191 ? 12.633 -16.031 -22.875 1 84.75 191 TYR A CA 1
ATOM 1550 C C . TYR A 1 191 ? 11.461 -15.969 -23.844 1 84.75 191 TYR A C 1
ATOM 1552 O O . TYR A 1 191 ? 11.344 -15.031 -24.641 1 84.75 191 TYR A O 1
ATOM 1560 N N . GLU A 1 192 ? 10.586 -16.938 -23.781 1 82.69 192 GLU A N 1
ATOM 1561 C CA . GLU A 1 192 ? 9.414 -17.016 -24.641 1 82.69 192 GLU A CA 1
ATOM 1562 C C . GLU A 1 192 ? 8.539 -15.781 -24.5 1 82.69 192 GLU A C 1
ATOM 1564 O O . GLU A 1 192 ? 7.957 -15.305 -25.484 1 82.69 192 GLU A O 1
ATOM 1569 N N . THR A 1 193 ? 8.453 -15.234 -23.266 1 82.75 193 THR A N 1
ATOM 1570 C CA . THR A 1 193 ? 7.668 -14.031 -23.016 1 82.75 193 THR A CA 1
ATOM 1571 C C . THR A 1 193 ? 8.266 -12.836 -23.766 1 82.75 193 THR A C 1
ATOM 1573 O O . THR A 1 193 ? 7.535 -12.062 -24.391 1 82.75 193 THR A O 1
ATOM 1576 N N . TYR A 1 194 ? 9.586 -12.719 -23.703 1 82.25 194 TYR A N 1
ATOM 1577 C CA . TYR A 1 194 ? 10.281 -11.609 -24.359 1 82.25 194 TYR A CA 1
ATOM 1578 C C . TYR A 1 194 ? 10.211 -11.742 -25.875 1 82.25 194 TYR A C 1
ATOM 1580 O O . TYR A 1 194 ? 10.125 -10.734 -26.594 1 82.25 194 TYR A O 1
ATOM 1588 N N . GLU A 1 195 ? 10.312 -13 -26.328 1 78 195 GLU A N 1
ATOM 1589 C CA . GLU A 1 195 ? 10.188 -13.25 -27.766 1 78 195 GLU A CA 1
ATOM 1590 C C . GLU A 1 195 ? 8.828 -12.805 -28.297 1 78 195 GLU A C 1
ATOM 1592 O O . GLU A 1 195 ? 8.742 -12.18 -29.359 1 78 195 GLU A O 1
ATOM 1597 N N . PHE A 1 196 ? 7.867 -13.055 -27.484 1 75.69 196 PHE A N 1
ATOM 1598 C CA . PHE A 1 196 ? 6.512 -12.664 -27.859 1 75.69 196 PHE A CA 1
ATOM 1599 C C . PHE A 1 196 ? 6.391 -11.148 -27.938 1 75.69 196 PHE A C 1
ATOM 1601 O O . PHE A 1 196 ? 5.684 -10.617 -28.797 1 75.69 196 PHE A O 1
ATOM 1608 N N . GLU A 1 197 ? 7.129 -10.367 -27.094 1 74.69 197 GLU A N 1
ATOM 1609 C CA . GLU A 1 197 ? 7.055 -8.914 -27.031 1 74.69 197 GLU A CA 1
ATOM 1610 C C . GLU A 1 197 ? 8.102 -8.266 -27.938 1 74.69 197 GLU A C 1
ATOM 1612 O O . GLU A 1 197 ? 8.203 -7.043 -28 1 74.69 197 GLU A O 1
ATOM 1617 N N . ASN A 1 198 ? 8.945 -9.102 -28.656 1 73.75 198 ASN A N 1
ATOM 1618 C CA . ASN A 1 198 ? 10.016 -8.656 -29.547 1 73.75 198 ASN A CA 1
ATOM 1619 C C . ASN A 1 198 ? 11.078 -7.867 -28.781 1 73.75 198 ASN A C 1
ATOM 1621 O O . ASN A 1 198 ? 11.562 -6.84 -29.266 1 73.75 198 ASN A O 1
ATOM 1625 N N . LYS A 1 199 ? 11.406 -8.281 -27.547 1 78.31 199 LYS A N 1
ATOM 1626 C CA . LYS A 1 199 ? 12.422 -7.664 -26.703 1 78.31 199 LYS A CA 1
ATOM 1627 C C . LYS A 1 199 ? 13.438 -8.695 -26.219 1 78.31 199 LYS A C 1
ATOM 1629 O O . LYS A 1 199 ? 13.789 -8.719 -25.047 1 78.31 199 LYS A O 1
ATOM 1634 N N . LYS A 1 200 ? 13.969 -9.477 -27.188 1 76.88 200 LYS A N 1
ATOM 1635 C CA . LYS A 1 200 ? 14.828 -10.609 -26.859 1 76.88 200 LYS A CA 1
ATOM 1636 C C . LYS A 1 200 ? 16.109 -10.148 -26.188 1 76.88 200 LYS A C 1
ATOM 1638 O O . LYS A 1 200 ? 16.578 -10.781 -25.234 1 76.88 200 LYS A O 1
ATOM 1643 N N . ALA A 1 201 ? 16.703 -9.086 -26.656 1 76.25 201 ALA A N 1
ATOM 1644 C CA . ALA A 1 201 ? 17.969 -8.594 -26.109 1 76.25 201 ALA A CA 1
ATOM 1645 C C . ALA A 1 201 ? 17.812 -8.211 -24.641 1 76.25 201 ALA A C 1
ATOM 1647 O O . ALA A 1 201 ? 18.719 -8.43 -23.828 1 76.25 201 ALA A O 1
ATOM 1648 N N . ASN A 1 202 ? 16.688 -7.73 -24.266 1 87.06 202 ASN A N 1
ATOM 1649 C CA . ASN A 1 202 ? 16.422 -7.32 -22.891 1 87.06 202 ASN A CA 1
ATOM 1650 C C . ASN A 1 202 ? 16.438 -8.508 -21.938 1 87.06 202 ASN A C 1
ATOM 1652 O O . ASN A 1 202 ? 16.797 -8.359 -20.766 1 87.06 202 ASN A O 1
ATOM 1656 N N . PHE A 1 203 ? 16.172 -9.688 -22.531 1 89.44 203 PHE A N 1
ATOM 1657 C CA . PHE A 1 203 ? 16.109 -10.875 -21.688 1 89.44 203 PHE A CA 1
ATOM 1658 C C . PHE A 1 203 ? 17.484 -11.203 -21.109 1 89.44 203 PHE A C 1
ATOM 1660 O O . PHE A 1 203 ? 17.641 -11.375 -19.906 1 89.44 203 PHE A O 1
ATOM 1667 N N . PHE A 1 204 ? 18.469 -11.25 -21.953 1 89.56 204 PHE A N 1
ATOM 1668 C CA . PHE A 1 204 ? 19.812 -11.688 -21.547 1 89.56 204 PHE A CA 1
ATOM 1669 C C . PHE A 1 204 ? 20.438 -10.664 -20.609 1 89.56 204 PHE A C 1
ATOM 1671 O O . PHE A 1 204 ? 21.109 -11.039 -19.625 1 89.56 204 PHE A O 1
ATOM 1678 N N . ILE A 1 205 ? 20.266 -9.453 -20.891 1 91.19 205 ILE A N 1
ATOM 1679 C CA . ILE A 1 205 ? 20.812 -8.398 -20.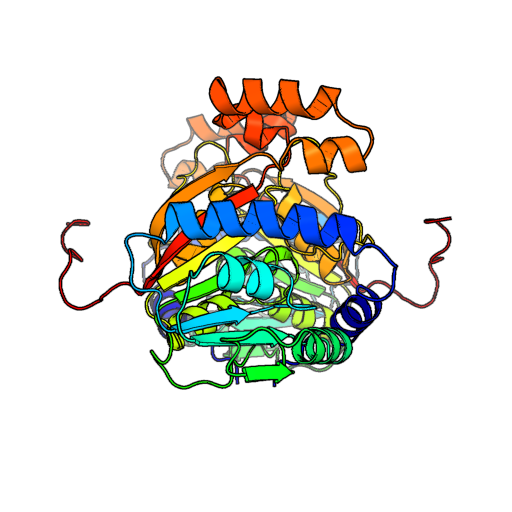047 1 91.19 205 ILE A CA 1
ATOM 1680 C C . ILE A 1 205 ? 20.203 -8.5 -18.641 1 91.19 205 ILE A C 1
ATOM 1682 O O . ILE A 1 205 ? 20.922 -8.453 -17.641 1 91.19 205 ILE A O 1
ATOM 1686 N N . LYS A 1 206 ? 18.875 -8.688 -18.594 1 93.12 206 LYS A N 1
ATOM 1687 C CA . LYS A 1 206 ? 18.188 -8.773 -17.312 1 93.12 206 LYS A CA 1
ATOM 1688 C C . LYS A 1 206 ? 18.609 -10.023 -16.531 1 93.12 206 LYS A C 1
ATOM 1690 O O . LYS A 1 206 ? 18.75 -9.984 -15.312 1 93.12 206 LYS A O 1
ATOM 1695 N N . GLU A 1 207 ? 18.797 -11.102 -17.328 1 92.88 207 GLU A N 1
ATOM 1696 C CA . GLU A 1 207 ? 19.219 -12.344 -16.688 1 92.88 207 GLU A CA 1
ATOM 1697 C C . GLU A 1 207 ? 20.609 -12.203 -16.062 1 92.88 207 GLU A C 1
ATOM 1699 O O . GLU A 1 207 ? 20.828 -12.625 -14.93 1 92.88 207 GLU A O 1
ATOM 1704 N N . LEU A 1 208 ? 21.516 -11.648 -16.766 1 91.69 208 LEU A N 1
ATOM 1705 C CA . LEU A 1 208 ? 22.875 -11.461 -16.297 1 91.69 208 LEU A CA 1
ATOM 1706 C C . LEU A 1 208 ? 22.906 -10.523 -15.094 1 91.69 208 LEU A C 1
ATOM 1708 O O . LEU A 1 208 ? 23.594 -10.797 -14.102 1 91.69 208 LEU A O 1
ATOM 1712 N N . MET A 1 209 ? 22.188 -9.508 -15.172 1 92.88 209 MET A N 1
ATOM 1713 C CA . MET A 1 209 ? 22.172 -8.531 -14.094 1 92.88 209 MET A CA 1
ATOM 1714 C C . MET A 1 209 ? 21.547 -9.125 -12.828 1 92.88 209 MET A C 1
ATOM 1716 O O . MET A 1 209 ? 22.031 -8.875 -11.719 1 92.88 209 MET A O 1
ATOM 1720 N N . LEU A 1 210 ? 20.438 -9.844 -13.008 1 93.88 210 LEU A N 1
ATOM 1721 C CA . LEU A 1 210 ? 19.797 -10.469 -11.859 1 93.88 210 LEU A CA 1
ATOM 1722 C C . LEU A 1 210 ? 20.734 -11.453 -11.172 1 93.88 210 LEU A C 1
ATOM 1724 O O . LEU A 1 210 ? 20.781 -11.531 -9.945 1 93.88 210 LEU A O 1
ATOM 1728 N N . LYS A 1 211 ? 21.5 -12.195 -11.992 1 92.25 211 LYS A N 1
ATOM 1729 C CA . LYS A 1 211 ? 22.406 -13.227 -11.477 1 92.25 211 LYS A CA 1
ATOM 1730 C C . LYS A 1 211 ? 23.594 -12.602 -10.734 1 92.25 211 LYS A C 1
ATOM 1732 O O . LYS A 1 211 ? 23.984 -13.078 -9.664 1 92.25 211 LYS A O 1
ATOM 1737 N N . PHE A 1 212 ? 24.156 -11.461 -11.148 1 92.06 212 PHE A N 1
ATOM 1738 C CA . PHE A 1 212 ? 25.422 -10.969 -10.625 1 92.06 212 PHE A CA 1
ATOM 1739 C C . PHE A 1 212 ? 25.203 -9.719 -9.773 1 92.06 212 PHE A C 1
ATOM 1741 O O . PHE A 1 212 ? 26.047 -9.398 -8.922 1 92.06 212 PHE A O 1
ATOM 1748 N N . LEU A 1 213 ? 24.172 -8.992 -10.023 1 92.19 213 LEU A N 1
ATOM 1749 C CA . LEU A 1 213 ? 23.891 -7.742 -9.336 1 92.19 213 LEU A CA 1
ATOM 1750 C C . LEU A 1 213 ? 22.406 -7.664 -8.945 1 92.19 213 LEU A C 1
ATOM 1752 O O . LEU A 1 213 ? 21.719 -6.711 -9.312 1 92.19 213 LEU A O 1
ATOM 1756 N N . SER A 1 214 ? 21.969 -8.586 -8.211 1 88.69 214 SER A N 1
ATOM 1757 C CA . SER A 1 214 ? 20.547 -8.797 -7.949 1 88.69 214 SER A CA 1
ATOM 1758 C C . SER A 1 214 ? 19.906 -7.555 -7.336 1 88.69 214 SER A C 1
ATOM 1760 O O . SER A 1 214 ? 18.844 -7.113 -7.777 1 88.69 214 SER A O 1
ATOM 1762 N N . LYS A 1 215 ? 20.562 -6.902 -6.355 1 87.19 215 LYS A N 1
ATOM 1763 C CA . LYS A 1 215 ? 19.984 -5.746 -5.672 1 87.19 215 LYS A CA 1
ATOM 1764 C C . LYS A 1 215 ? 19.844 -4.559 -6.621 1 87.19 215 LYS A C 1
ATOM 1766 O O . LYS A 1 215 ? 18.781 -3.941 -6.691 1 87.19 215 LYS A O 1
ATOM 1771 N N . ILE A 1 216 ? 20.844 -4.352 -7.336 1 90.19 216 ILE A N 1
ATOM 1772 C CA . ILE A 1 216 ? 20.844 -3.246 -8.289 1 90.19 216 ILE A CA 1
ATOM 1773 C C . ILE A 1 216 ? 19.859 -3.545 -9.422 1 90.19 216 ILE A C 1
ATOM 1775 O O . ILE A 1 216 ? 19.141 -2.654 -9.875 1 90.19 216 ILE A O 1
ATOM 1779 N N . SER A 1 217 ? 19.891 -4.777 -9.859 1 92.88 217 SER A N 1
ATOM 1780 C CA . SER A 1 217 ? 19.062 -5.172 -10.992 1 92.88 217 SER A CA 1
ATOM 1781 C C . SER A 1 217 ? 17.578 -4.945 -10.711 1 92.88 217 SER A C 1
ATOM 1783 O O . SER A 1 217 ? 16.859 -4.383 -11.539 1 92.88 217 SER A O 1
ATOM 1785 N N . THR A 1 218 ? 17.156 -5.281 -9.484 1 93.25 218 THR A N 1
ATOM 1786 C CA . THR A 1 218 ? 15.734 -5.156 -9.141 1 93.25 218 THR A CA 1
ATOM 1787 C C . THR A 1 218 ? 15.359 -3.695 -8.922 1 93.25 218 THR A C 1
ATOM 1789 O O . THR A 1 218 ? 14.172 -3.35 -8.914 1 93.25 218 THR A O 1
ATOM 1792 N N . SER A 1 219 ? 16.328 -2.814 -8.734 1 91.06 219 SER A N 1
ATOM 1793 C CA . SER A 1 219 ? 16.078 -1.384 -8.609 1 91.06 219 SER A CA 1
ATOM 1794 C C . SER A 1 219 ? 15.93 -0.727 -9.977 1 91.06 219 SER A C 1
ATOM 1796 O O . SER A 1 219 ? 15.445 0.399 -10.086 1 91.06 219 SER A O 1
ATOM 1798 N N . ILE A 1 220 ? 16.312 -1.461 -11 1 92.19 220 ILE A N 1
ATOM 1799 C CA . ILE A 1 220 ? 16.344 -0.876 -12.336 1 92.19 220 ILE A CA 1
ATOM 1800 C C . ILE A 1 220 ? 15.266 -1.533 -13.203 1 92.19 220 ILE A C 1
ATOM 1802 O O . ILE A 1 220 ? 14.562 -0.852 -13.953 1 92.19 220 ILE A O 1
ATOM 1806 N N . PHE A 1 221 ? 15.18 -2.867 -13.133 1 93.06 221 PHE A N 1
ATOM 1807 C CA . PHE A 1 221 ? 14.32 -3.617 -14.047 1 93.06 221 PHE A CA 1
ATOM 1808 C C . PHE A 1 221 ? 13.156 -4.258 -13.289 1 93.06 221 PHE A C 1
ATOM 1810 O O . PHE A 1 221 ? 13.266 -4.523 -12.086 1 93.06 221 PHE A O 1
ATOM 1817 N N . THR A 1 222 ? 12.07 -4.492 -13.992 1 94.19 222 THR A N 1
ATOM 1818 C CA . THR A 1 222 ? 10.93 -5.195 -13.422 1 94.19 222 THR A CA 1
ATOM 1819 C C . THR A 1 222 ? 11.117 -6.703 -13.523 1 94.19 222 THR A C 1
ATOM 1821 O O . THR A 1 222 ? 11.352 -7.238 -14.609 1 94.19 222 THR A O 1
ATOM 1824 N N . TYR A 1 223 ? 11.133 -7.379 -12.453 1 96.44 223 TYR A N 1
ATOM 1825 C CA . TYR A 1 223 ? 11.133 -8.828 -12.305 1 96.44 223 TYR A CA 1
ATOM 1826 C C . TYR A 1 223 ? 9.883 -9.305 -11.586 1 96.44 223 TYR A C 1
ATOM 1828 O O . TYR A 1 223 ? 9.008 -8.508 -11.234 1 96.44 223 TYR A O 1
ATOM 1836 N N . HIS A 1 224 ? 9.703 -10.578 -11.484 1 97.31 224 HIS A N 1
ATOM 1837 C CA . HIS A 1 224 ? 8.648 -11.156 -10.672 1 97.31 224 HIS A CA 1
ATOM 1838 C C . HIS A 1 224 ? 9.18 -11.641 -9.328 1 97.31 224 HIS A C 1
ATOM 1840 O O . HIS A 1 224 ? 10.211 -12.328 -9.281 1 97.31 224 HIS A O 1
ATOM 1846 N N . ASN A 1 225 ? 8.625 -11.188 -8.297 1 98.31 225 ASN A N 1
ATOM 1847 C CA . ASN A 1 225 ? 8.984 -11.625 -6.949 1 98.31 225 ASN A CA 1
ATOM 1848 C C . ASN A 1 225 ? 7.934 -12.578 -6.379 1 98.31 225 ASN A C 1
ATOM 1850 O O . ASN A 1 225 ? 6.762 -12.219 -6.266 1 98.31 225 ASN A O 1
ATOM 1854 N N . SER A 1 226 ? 8.344 -13.781 -6.035 1 98.62 226 SER A N 1
ATOM 1855 C CA . SER A 1 226 ? 7.484 -14.805 -5.457 1 98.62 226 SER A CA 1
ATOM 1856 C C . SER A 1 226 ? 7.848 -15.078 -4 1 98.62 226 SER A C 1
ATOM 1858 O O . SER A 1 226 ? 9.031 -15.172 -3.66 1 98.62 226 SER A O 1
ATOM 1860 N N . ILE A 1 227 ? 6.855 -15.156 -3.148 1 98.62 227 ILE A N 1
ATOM 1861 C CA . ILE A 1 227 ? 7.074 -15.367 -1.722 1 98.62 227 ILE A CA 1
ATOM 1862 C C . ILE A 1 227 ? 6.137 -16.453 -1.206 1 98.62 227 ILE A C 1
ATOM 1864 O O . ILE A 1 227 ? 4.945 -16.469 -1.528 1 98.62 227 ILE A O 1
ATOM 1868 N N . LEU A 1 228 ? 6.656 -17.422 -0.521 1 98.69 228 LEU A N 1
ATOM 1869 C CA . LEU A 1 228 ? 5.863 -18.359 0.261 1 98.69 228 LEU A CA 1
ATOM 1870 C C . LEU A 1 228 ? 5.832 -17.953 1.731 1 98.69 228 LEU A C 1
ATOM 1872 O O . LEU A 1 228 ? 6.883 -17.734 2.338 1 98.69 228 LEU A O 1
ATOM 1876 N N . CYS A 1 229 ? 4.625 -17.797 2.254 1 97.62 229 CYS A N 1
ATOM 1877 C CA . CYS A 1 229 ? 4.496 -17.375 3.643 1 97.62 229 CYS A CA 1
ATOM 1878 C C . CYS A 1 229 ? 3.4 -18.156 4.355 1 97.62 229 CYS A C 1
ATOM 1880 O O . CYS A 1 229 ? 2.666 -18.922 3.723 1 97.62 229 CYS A O 1
ATOM 1882 N N . SER A 1 230 ? 3.396 -18.094 5.68 1 95.25 230 SER A N 1
ATOM 1883 C CA . SER A 1 230 ? 2.375 -18.734 6.5 1 95.25 230 SER A CA 1
ATOM 1884 C C . SER A 1 230 ? 2.047 -17.875 7.73 1 95.25 230 SER A C 1
ATOM 1886 O O . SER A 1 230 ? 2.789 -16.953 8.07 1 95.25 230 SER A O 1
ATOM 1888 N N . LYS A 1 231 ? 0.863 -18.203 8.289 1 87.25 231 LYS A N 1
ATOM 1889 C CA . LYS A 1 231 ? 0.461 -17.516 9.516 1 87.25 231 LYS A CA 1
ATOM 1890 C C . LYS A 1 231 ? 1.456 -17.766 10.641 1 87.25 231 LYS A C 1
ATOM 1892 O O . LYS A 1 231 ? 2.037 -18.844 10.734 1 87.25 231 LYS A O 1
ATOM 1897 N N . LEU A 1 232 ? 1.786 -16.719 11.391 1 70.44 232 LEU A N 1
ATOM 1898 C CA . LEU A 1 232 ? 2.611 -16.828 12.586 1 70.44 232 LEU A CA 1
ATOM 1899 C C . LEU A 1 232 ? 1.971 -17.75 13.609 1 70.44 232 LEU A C 1
ATOM 1901 O O . LEU A 1 232 ? 0.769 -17.656 13.875 1 70.44 232 LEU A O 1
ATOM 1905 N N . ASP A 1 233 ? 2.5 -19 13.797 1 59.75 233 ASP A N 1
ATOM 1906 C CA . ASP A 1 233 ? 2 -19.844 14.883 1 59.75 233 ASP A CA 1
ATOM 1907 C C . ASP A 1 233 ? 2.158 -19.156 16.234 1 59.75 233 ASP A C 1
ATOM 1909 O O . ASP A 1 233 ? 3.275 -18.844 16.656 1 59.75 233 ASP A O 1
ATOM 1913 N N . LEU A 1 234 ? 1.368 -18.266 16.641 1 48.06 234 LEU A N 1
ATOM 1914 C CA . LEU A 1 234 ? 1.48 -17.672 17.953 1 48.06 234 LEU A CA 1
ATOM 1915 C C . LEU A 1 234 ? 1.771 -18.734 19.016 1 48.06 234 LEU A C 1
ATOM 1917 O O . LEU A 1 234 ? 1.99 -18.406 20.188 1 48.06 234 LEU A O 1
ATOM 1921 N N . THR A 1 235 ? 1.454 -19.969 18.922 1 41.12 235 THR A N 1
ATOM 1922 C CA . THR A 1 235 ? 1.774 -20.828 20.047 1 41.12 235 THR A CA 1
ATOM 1923 C C . THR A 1 235 ? 3.283 -20.875 20.281 1 41.12 235 THR A C 1
ATOM 1925 O O . THR A 1 235 ? 3.748 -20.797 21.422 1 41.12 235 THR A O 1
ATOM 1928 N N . ASN A 1 236 ? 4.172 -21.609 19.578 1 36.34 236 ASN A N 1
ATOM 1929 C CA . ASN A 1 236 ? 5.512 -22 19.984 1 36.34 236 ASN A CA 1
ATOM 1930 C C . ASN A 1 236 ? 6.488 -20.828 19.906 1 36.34 236 ASN A C 1
ATOM 1932 O O . ASN A 1 236 ? 7.578 -20.891 20.484 1 36.34 236 ASN A O 1
ATOM 1936 N N . ASP A 1 237 ? 6.82 -20.109 18.844 1 35.5 237 ASP A N 1
ATOM 1937 C CA . ASP A 1 237 ? 8.031 -19.297 18.844 1 35.5 237 ASP A CA 1
ATOM 1938 C C . ASP A 1 237 ? 7.867 -18.062 19.719 1 35.5 237 ASP A C 1
ATOM 1940 O O . ASP A 1 237 ? 6.801 -17.438 19.75 1 35.5 237 ASP A O 1
ATOM 1944 N N . GLU A 1 238 ? 8.969 -17.672 20.734 1 32.56 238 GLU A N 1
ATOM 1945 C CA . GLU A 1 238 ? 9.359 -16.734 21.766 1 32.56 238 GLU A CA 1
ATOM 1946 C C . GLU A 1 238 ? 9.188 -15.289 21.297 1 32.56 238 GLU A C 1
ATOM 1948 O O . GLU A 1 238 ? 9.695 -14.906 20.25 1 32.56 238 GLU A O 1
ATOM 1953 N N . LEU A 1 239 ? 8.273 -14.547 21.625 1 33.53 239 LEU A N 1
ATOM 1954 C CA . LEU A 1 239 ? 8.43 -13.125 21.875 1 33.53 239 LEU A CA 1
ATOM 1955 C C . LEU A 1 239 ? 9.836 -12.812 22.391 1 33.53 239 LEU A C 1
ATOM 1957 O O . LEU A 1 239 ? 10.117 -11.688 22.797 1 33.53 239 LEU A O 1
ATOM 1961 N N . HIS A 1 240 ? 10.734 -13.734 22.703 1 29.31 240 HIS A N 1
ATOM 1962 C CA . HIS A 1 240 ? 12.008 -13.602 23.406 1 29.31 240 HIS A CA 1
ATOM 1963 C C . HIS A 1 240 ? 13.047 -12.891 22.547 1 29.31 240 HIS A C 1
ATOM 1965 O O . HIS A 1 240 ? 14.156 -12.617 23 1 29.31 240 HIS A O 1
ATOM 1971 N N . SER A 1 241 ? 13.055 -12.867 21.281 1 25.22 241 SER A N 1
ATOM 1972 C CA . SER A 1 241 ? 14.289 -12.32 20.719 1 25.22 241 SER A CA 1
ATOM 1973 C C . SER A 1 241 ? 14.305 -10.797 20.812 1 25.22 241 SER A C 1
ATOM 1975 O O . SER A 1 241 ? 15.25 -10.156 20.344 1 25.22 241 SER A O 1
ATOM 1977 N N . VAL A 1 242 ? 13.164 -10.094 21.016 1 23.06 242 VAL A N 1
ATOM 1978 C CA . VAL A 1 242 ? 13.484 -8.695 21.281 1 23.06 242 VAL A CA 1
ATOM 1979 C C . VAL A 1 242 ? 13.906 -8.547 22.75 1 23.06 242 VAL A C 1
ATOM 1981 O O . VAL A 1 242 ? 13.062 -8.32 23.625 1 23.06 242 VAL A O 1
ATOM 1984 N N . LYS A 1 243 ? 14.414 -9.586 23.375 1 20.61 243 LYS A N 1
ATOM 1985 C CA . LYS A 1 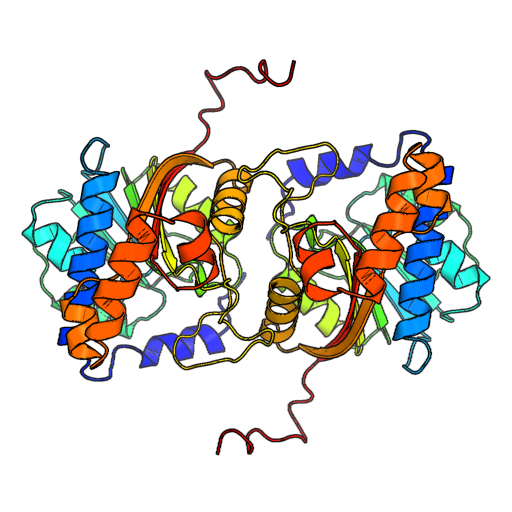243 ? 15.133 -9.109 24.547 1 20.61 243 LYS A CA 1
ATOM 1986 C C . LYS A 1 243 ? 16.484 -8.523 24.172 1 20.61 243 LYS A C 1
ATOM 1988 O O . LYS A 1 243 ? 17.203 -9.086 23.328 1 20.61 243 LYS A O 1
ATOM 1993 N N . MET B 1 1 ? -18.25 -4.113 9.211 1 34.16 1 MET B N 1
ATOM 1994 C CA . MET B 1 1 ? -17.594 -2.84 9.508 1 34.16 1 MET B CA 1
ATOM 1995 C C . MET B 1 1 ? -16.094 -3.029 9.68 1 34.16 1 MET B C 1
ATOM 1997 O O . MET B 1 1 ? -15.648 -3.846 10.492 1 34.16 1 MET B O 1
ATOM 2001 N N . ASP B 1 2 ? -15.508 -2.705 8.68 1 41.84 2 ASP B N 1
ATOM 2002 C CA . ASP B 1 2 ? -14.07 -2.949 8.727 1 41.84 2 ASP B CA 1
ATOM 2003 C C . ASP B 1 2 ? -13.438 -2.291 9.945 1 41.84 2 ASP B C 1
ATOM 2005 O O . ASP B 1 2 ? -13.484 -1.066 10.094 1 41.84 2 ASP B O 1
ATOM 2009 N N . LYS B 1 3 ? -13.508 -2.93 11.031 1 49.16 3 LYS B N 1
ATOM 2010 C CA . LYS B 1 3 ? -12.992 -2.4 12.289 1 49.16 3 LYS B CA 1
ATOM 2011 C C . LYS B 1 3 ? -11.469 -2.41 12.305 1 49.16 3 LYS B C 1
ATOM 2013 O O . LYS B 1 3 ? -10.844 -3.258 11.672 1 49.16 3 LYS B O 1
ATOM 2018 N N . ILE B 1 4 ? -10.867 -1.204 12.75 1 50.03 4 ILE B N 1
ATOM 2019 C CA . ILE B 1 4 ? -9.43 -1.104 12.984 1 50.03 4 ILE B CA 1
ATOM 2020 C C . ILE B 1 4 ? -8.969 -2.262 13.867 1 50.03 4 ILE B C 1
ATOM 2022 O O . ILE B 1 4 ? -9.656 -2.635 14.82 1 50.03 4 ILE B O 1
ATOM 2026 N N . ASN B 1 5 ? -7.898 -2.867 13.383 1 56.53 5 ASN B N 1
ATOM 2027 C CA . ASN B 1 5 ? -7.293 -3.93 14.172 1 56.53 5 ASN B CA 1
ATOM 2028 C C . ASN B 1 5 ? -7.113 -3.51 15.633 1 56.53 5 ASN B C 1
ATOM 2030 O O . ASN B 1 5 ? -6.59 -2.428 15.906 1 56.53 5 ASN B O 1
ATOM 2034 N N . LYS B 1 6 ? -7.816 -4.234 16.547 1 55.91 6 LYS B N 1
ATOM 2035 C CA . LYS B 1 6 ? -7.789 -3.98 17.984 1 55.91 6 LYS B CA 1
ATOM 2036 C C . LYS B 1 6 ? -6.367 -3.713 18.469 1 55.91 6 LYS B C 1
ATOM 2038 O O . LYS B 1 6 ? -6.145 -2.84 19.312 1 55.91 6 LYS B O 1
ATOM 2043 N N . GLN B 1 7 ? -5.379 -4.449 17.906 1 55.56 7 GLN B N 1
ATOM 2044 C CA . GLN B 1 7 ? -3.992 -4.309 18.344 1 55.56 7 GLN B CA 1
ATOM 2045 C C . GLN B 1 7 ? -3.432 -2.941 17.969 1 55.56 7 GLN B C 1
ATOM 2047 O O . GLN B 1 7 ? -2.723 -2.314 18.75 1 55.56 7 GLN B O 1
ATOM 2052 N N . LEU B 1 8 ? -3.82 -2.561 16.828 1 55.72 8 LEU B N 1
ATOM 2053 C CA . LEU B 1 8 ? -3.385 -1.244 16.391 1 55.72 8 LEU B CA 1
ATOM 2054 C C . LEU B 1 8 ? -3.99 -0.144 17.25 1 55.72 8 LEU B C 1
ATOM 2056 O O . LEU B 1 8 ? -3.301 0.809 17.625 1 55.72 8 LEU B O 1
ATOM 2060 N N . LYS B 1 9 ? -5.266 -0.248 17.594 1 58.59 9 LYS B N 1
ATOM 2061 C CA . LYS B 1 9 ? -5.957 0.732 18.422 1 58.59 9 LYS B CA 1
ATOM 2062 C C . LYS B 1 9 ? -5.312 0.828 19.797 1 58.59 9 LYS B C 1
ATOM 2064 O O . LYS B 1 9 ? -5.129 1.925 20.328 1 58.59 9 LYS B O 1
ATOM 2069 N N . GLU B 1 10 ? -5.031 -0.364 20.406 1 58.34 10 GLU B N 1
ATOM 2070 C CA . GLU B 1 10 ? -4.422 -0.407 21.734 1 58.34 10 GLU B CA 1
ATOM 2071 C C . GLU B 1 10 ? -3.055 0.275 21.734 1 58.34 10 GLU B C 1
ATOM 2073 O O . GLU B 1 10 ? -2.707 0.975 22.688 1 58.34 10 GLU B O 1
ATOM 2078 N N . HIS B 1 11 ? -2.375 0.068 20.656 1 54.03 11 HIS B N 1
ATOM 2079 C CA . HIS B 1 11 ? -1.073 0.71 20.531 1 54.03 11 HIS B CA 1
ATOM 2080 C C . HIS B 1 11 ? -1.199 2.229 20.578 1 54.03 11 HIS B C 1
ATOM 2082 O O . HIS B 1 11 ? -0.425 2.898 21.266 1 54.03 11 HIS B O 1
ATOM 2088 N N . TYR B 1 12 ? -2.17 2.666 20.078 1 54.31 12 TYR B N 1
ATOM 2089 C CA . TYR B 1 12 ? -2.311 4.113 19.969 1 54.31 12 TYR B CA 1
ATOM 2090 C C . TYR B 1 12 ? -2.898 4.703 21.25 1 54.31 12 TYR B C 1
ATOM 2092 O O . TYR B 1 12 ? -2.648 5.867 21.578 1 54.31 12 TYR B O 1
ATOM 2100 N N . ASN B 1 13 ? -3.576 3.947 21.938 1 54.06 13 ASN B N 1
ATOM 2101 C CA . ASN B 1 13 ? -4.117 4.434 23.203 1 54.06 13 ASN B CA 1
ATOM 2102 C C . ASN B 1 13 ? -3.008 4.742 24.203 1 54.06 13 ASN B C 1
ATOM 2104 O O . ASN B 1 13 ? -3.131 5.668 25.016 1 54.06 13 ASN B O 1
ATOM 2108 N N . ASN B 1 14 ? -1.951 4.023 24.172 1 53 14 ASN B N 1
ATOM 2109 C CA . ASN B 1 14 ? -0.882 4.191 25.141 1 53 14 ASN B CA 1
ATOM 2110 C C . ASN B 1 14 ? 0.155 5.207 24.672 1 53 14 ASN B C 1
ATOM 2112 O O . ASN B 1 14 ? 1.048 5.586 25.438 1 53 14 ASN B O 1
ATOM 2116 N N . TYR B 1 15 ? 0.055 5.609 23.562 1 53.62 15 TYR B N 1
ATOM 2117 C CA . TYR B 1 15 ? 1.048 6.473 22.938 1 53.62 15 TYR B CA 1
ATOM 2118 C C . TYR B 1 15 ? 1.061 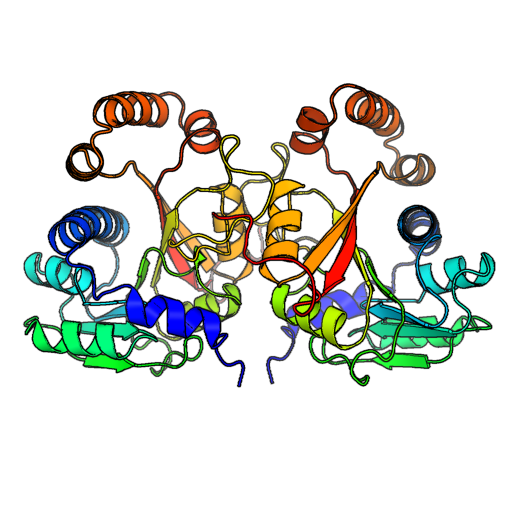7.855 23.578 1 53.62 15 TYR B C 1
ATOM 2120 O O . TYR B 1 15 ? 2.123 8.453 23.75 1 53.62 15 TYR B O 1
ATOM 2128 N N . TYR B 1 16 ? 0.11 8.375 24.125 1 54.53 16 TYR B N 1
ATOM 2129 C CA . TYR B 1 16 ? 0.004 9.773 24.531 1 54.53 16 TYR B CA 1
ATOM 2130 C C . TYR B 1 16 ? 0.232 9.914 26.031 1 54.53 16 TYR B C 1
ATOM 2132 O O . TYR B 1 16 ? 0.265 11.031 26.562 1 54.53 16 TYR B O 1
ATOM 2140 N N . ASP B 1 17 ? 0.558 8.828 26.703 1 50.69 17 ASP B N 1
ATOM 2141 C CA . ASP B 1 17 ? 0.735 8.906 28.141 1 50.69 17 ASP B CA 1
ATOM 2142 C C . ASP B 1 17 ? 2.174 9.273 28.5 1 50.69 17 ASP B C 1
ATOM 2144 O O . ASP B 1 17 ? 2.439 9.766 29.609 1 50.69 17 ASP B O 1
ATOM 2148 N N . ASP B 1 18 ? 3.221 9.258 27.719 1 51.53 18 ASP B N 1
ATOM 2149 C CA . ASP B 1 18 ? 4.602 9.164 28.188 1 51.53 18 ASP B CA 1
ATOM 2150 C C . ASP B 1 18 ? 5.289 10.531 28.141 1 51.53 18 ASP B C 1
ATOM 2152 O O . ASP B 1 18 ? 6.516 10.609 28.109 1 51.53 18 ASP B O 1
ATOM 2156 N N . GLY B 1 19 ? 4.762 11.57 28.656 1 52.81 19 GLY B N 1
ATOM 2157 C CA . GLY B 1 19 ? 5.535 12.734 29.047 1 52.81 19 GLY B CA 1
ATOM 2158 C C . GLY B 1 19 ? 6.23 13.406 27.875 1 52.81 19 GLY B C 1
ATOM 2159 O O . GLY B 1 19 ? 7.141 14.219 28.062 1 52.81 19 GLY B O 1
ATOM 2160 N N . MET B 1 20 ? 6.004 13.039 26.703 1 63.47 20 MET B N 1
ATOM 2161 C CA . MET B 1 20 ? 6.777 13.562 25.594 1 63.47 20 MET B CA 1
ATOM 2162 C C . MET B 1 20 ? 6.113 14.805 25 1 63.47 20 MET B C 1
ATOM 2164 O O . MET B 1 20 ? 6.203 15.055 23.797 1 63.47 20 MET B O 1
ATOM 2168 N N . SER B 1 21 ? 5.637 15.664 25.906 1 66.81 21 SER B N 1
ATOM 2169 C CA . SER B 1 21 ? 4.852 16.828 25.5 1 66.81 21 SER B CA 1
ATOM 2170 C C . SER B 1 21 ? 5.699 17.828 24.719 1 66.81 21 SER B C 1
ATOM 2172 O O . SER B 1 21 ? 5.258 18.344 23.688 1 66.81 21 SER B O 1
ATOM 2174 N N . GLU B 1 22 ? 6.961 17.969 25.188 1 71.25 22 GLU B N 1
ATOM 2175 C CA . GLU B 1 22 ? 7.82 18.922 24.5 1 71.25 22 GLU B CA 1
ATOM 2176 C C . GLU B 1 22 ? 8.148 18.453 23.078 1 71.25 22 GLU B C 1
ATOM 2178 O O . GLU B 1 22 ? 8.102 19.234 22.125 1 71.25 22 GLU B O 1
ATOM 2183 N N . TRP B 1 23 ? 8.43 17.188 22.953 1 74.75 23 TRP B N 1
ATOM 2184 C CA . TRP B 1 23 ? 8.742 16.609 21.656 1 74.75 23 TRP B CA 1
ATOM 2185 C C . TRP B 1 23 ? 7.551 16.703 20.719 1 74.75 23 TRP B C 1
ATOM 2187 O O . TRP B 1 23 ? 7.711 17.062 19.547 1 74.75 23 TRP B O 1
ATOM 2197 N N . ARG B 1 24 ? 6.426 16.516 21.203 1 78.25 24 ARG B N 1
ATOM 2198 C CA . ARG B 1 24 ? 5.211 16.578 20.391 1 78.25 24 ARG B CA 1
ATOM 2199 C C . ARG B 1 24 ? 4.922 18.016 19.953 1 78.25 24 ARG B C 1
ATOM 2201 O O . ARG B 1 24 ? 4.457 18.234 18.828 1 78.25 24 ARG B O 1
ATOM 2208 N N . TYR B 1 25 ? 5.293 18.906 20.859 1 81.62 25 TYR B N 1
ATOM 2209 C CA . TYR B 1 25 ? 5.055 20.297 20.531 1 81.62 25 TYR B CA 1
ATOM 2210 C C . TYR B 1 25 ? 6.004 20.766 19.422 1 81.62 25 TYR B C 1
ATOM 2212 O O . TYR B 1 25 ? 5.59 21.438 18.484 1 81.62 25 TYR B O 1
ATOM 2220 N N . ILE B 1 26 ? 7.262 20.359 19.531 1 83.75 26 ILE B N 1
ATOM 2221 C CA . ILE B 1 26 ? 8.242 20.703 18.516 1 83.75 26 ILE B CA 1
ATOM 2222 C C . ILE B 1 26 ? 7.828 20.078 17.172 1 83.75 26 ILE B C 1
ATOM 2224 O O . ILE B 1 26 ? 7.836 20.75 16.141 1 83.75 26 ILE B O 1
ATOM 2228 N N . GLY B 1 27 ? 7.41 18.828 17.219 1 90.44 27 GLY B N 1
ATOM 2229 C CA . GLY B 1 27 ? 6.934 18.156 16.031 1 90.44 27 GLY B CA 1
ATOM 2230 C C . GLY B 1 27 ? 5.719 18.828 15.414 1 90.44 27 GLY B C 1
ATOM 2231 O O . GLY B 1 27 ? 5.605 18.922 14.188 1 90.44 27 GLY B O 1
ATOM 2232 N N . ALA B 1 28 ? 4.863 19.312 16.312 1 92.81 28 ALA B N 1
ATOM 2233 C CA . ALA B 1 28 ? 3.643 19.984 15.852 1 92.81 28 ALA B CA 1
ATOM 2234 C C . ALA B 1 28 ? 3.969 21.266 15.109 1 92.81 28 ALA B C 1
ATOM 2236 O O . ALA B 1 28 ? 3.326 21.594 14.117 1 92.81 28 ALA B O 1
ATOM 2237 N N . LYS B 1 29 ? 4.973 21.953 15.578 1 92.81 29 LYS B N 1
ATOM 2238 C CA . LYS B 1 29 ? 5.375 23.203 14.93 1 92.81 29 LYS B CA 1
ATOM 2239 C C . LYS B 1 29 ? 5.895 22.938 13.516 1 92.81 29 LYS B C 1
ATOM 2241 O O . LYS B 1 29 ? 5.527 23.641 12.57 1 92.81 29 LYS B O 1
ATOM 2246 N N . ASP B 1 30 ? 6.727 21.922 13.414 1 94.56 30 ASP B N 1
ATOM 2247 C CA . ASP B 1 30 ? 7.254 21.547 12.102 1 94.56 30 ASP B CA 1
ATOM 2248 C C . ASP B 1 30 ? 6.129 21.203 11.133 1 94.56 30 ASP B C 1
ATOM 2250 O O . ASP B 1 30 ? 6.105 21.672 10 1 94.56 30 ASP B O 1
ATOM 2254 N N . LYS B 1 31 ? 5.199 20.391 11.609 1 97.25 31 LYS B N 1
ATOM 2255 C CA . LYS B 1 31 ? 4.094 19.938 10.766 1 97.25 31 LYS B CA 1
ATOM 2256 C C . LYS B 1 31 ? 3.195 21.094 10.359 1 97.25 31 LYS B C 1
ATOM 2258 O O . LYS B 1 31 ? 2.754 21.172 9.211 1 97.25 31 LYS B O 1
ATOM 2263 N N . THR B 1 32 ? 2.945 22 11.305 1 97.81 32 THR B N 1
ATOM 2264 C CA . THR B 1 32 ? 2.09 23.141 11.031 1 97.81 32 THR B CA 1
ATOM 2265 C C . THR B 1 32 ? 2.73 24.062 9.984 1 97.81 32 THR B C 1
ATOM 2267 O O . THR B 1 32 ? 2.037 24.609 9.133 1 97.81 32 THR B O 1
ATOM 2270 N N . GLU B 1 33 ? 4.043 24.219 10.062 1 97.19 33 GLU B N 1
ATOM 2271 C CA . GLU B 1 33 ? 4.734 25.031 9.07 1 97.19 33 GLU B CA 1
ATOM 2272 C C . GLU B 1 33 ? 4.527 24.484 7.664 1 97.19 33 GLU B C 1
ATOM 2274 O O . GLU B 1 33 ? 4.277 25.234 6.723 1 97.19 33 GLU B O 1
ATOM 2279 N N . ASN B 1 34 ? 4.645 23.172 7.512 1 98.19 34 ASN B N 1
ATOM 2280 C CA . ASN B 1 34 ? 4.422 22.531 6.215 1 98.19 34 ASN B CA 1
ATOM 2281 C C . ASN B 1 34 ? 2.984 22.719 5.738 1 98.19 34 ASN B C 1
ATOM 2283 O O . ASN B 1 34 ? 2.742 22.969 4.559 1 98.19 34 ASN B O 1
ATOM 2287 N N . ILE B 1 35 ? 1.999 22.562 6.641 1 98.69 35 ILE B N 1
ATOM 2288 C CA . ILE B 1 35 ? 0.584 22.734 6.328 1 98.69 35 ILE B CA 1
ATOM 2289 C C . ILE B 1 35 ? 0.339 24.141 5.789 1 98.69 35 ILE B C 1
ATOM 2291 O O . ILE B 1 35 ? -0.257 24.312 4.723 1 98.69 35 ILE B O 1
ATOM 2295 N N . ILE B 1 36 ? 0.809 25.141 6.547 1 98.5 36 ILE B N 1
ATOM 2296 C CA . ILE B 1 36 ? 0.556 26.531 6.199 1 98.5 36 ILE B CA 1
ATOM 2297 C C . ILE B 1 36 ? 1.232 26.859 4.871 1 98.5 36 ILE B C 1
ATOM 2299 O O . ILE B 1 36 ? 0.617 27.469 3.988 1 98.5 36 ILE B O 1
ATOM 2303 N N . LYS B 1 37 ? 2.443 26.438 4.703 1 97.88 37 LYS B N 1
ATOM 2304 C CA . LYS B 1 37 ? 3.191 26.719 3.482 1 97.88 37 LYS B CA 1
ATOM 2305 C C . LYS B 1 37 ? 2.463 26.188 2.256 1 97.88 37 LYS B C 1
ATOM 2307 O O . LYS B 1 37 ? 2.395 26.859 1.223 1 97.88 37 LYS B O 1
ATOM 2312 N N . LEU B 1 38 ? 1.867 25.031 2.338 1 98.12 38 LEU B N 1
ATOM 2313 C CA . LEU B 1 38 ? 1.273 24.391 1.171 1 98.12 38 LEU B CA 1
ATOM 2314 C C . LEU B 1 38 ? -0.177 24.828 0.989 1 98.12 38 LEU B C 1
ATOM 2316 O O . LEU B 1 38 ? -0.698 24.812 -0.128 1 98.12 38 LEU B O 1
ATOM 2320 N N . CYS B 1 39 ? -0.828 25.25 2.08 1 98.12 39 CYS B N 1
ATOM 2321 C CA . CYS B 1 39 ? -2.281 25.344 2.006 1 98.12 39 CYS B CA 1
ATOM 2322 C C . CYS B 1 39 ? -2.744 26.797 2.158 1 98.12 39 CYS B C 1
ATOM 2324 O O . CYS B 1 39 ? -3.93 27.078 2.002 1 98.12 39 CYS B O 1
ATOM 2326 N N . ILE B 1 40 ? -1.832 27.75 2.408 1 97.62 40 ILE B N 1
ATOM 2327 C CA . ILE B 1 40 ? -2.191 29.125 2.777 1 97.62 40 ILE B CA 1
ATOM 2328 C C . ILE B 1 40 ? -2.988 29.766 1.646 1 97.62 40 ILE B C 1
ATOM 2330 O O . ILE B 1 40 ? -3.863 30.594 1.894 1 97.62 40 ILE B O 1
ATOM 2334 N N . ASP B 1 41 ? -2.723 29.406 0.408 1 97.31 41 ASP B N 1
ATOM 2335 C CA . ASP B 1 41 ? -3.348 30.047 -0.743 1 97.31 41 ASP B CA 1
ATOM 2336 C C . ASP B 1 41 ? -4.645 29.344 -1.133 1 97.31 41 ASP B C 1
ATOM 2338 O O . ASP B 1 41 ? -5.246 29.672 -2.162 1 97.31 41 ASP B O 1
ATOM 2342 N N . TYR B 1 42 ? -5.102 28.375 -0.362 1 97 42 TYR B N 1
ATOM 2343 C CA . TYR B 1 42 ? -6.309 27.594 -0.64 1 97 42 TYR B CA 1
ATOM 2344 C C . TYR B 1 42 ? -7.328 27.75 0.482 1 97 42 TYR B C 1
ATOM 2346 O O . TYR B 1 42 ? -6.98 28.172 1.591 1 97 42 TYR B O 1
ATOM 2354 N N . PRO B 1 43 ? -8.602 27.469 0.18 1 97.5 43 PRO B N 1
ATOM 2355 C CA . PRO B 1 43 ? -9.609 27.594 1.229 1 97.5 43 PRO B CA 1
ATOM 2356 C C . PRO B 1 43 ? -9.289 26.75 2.467 1 97.5 43 PRO B C 1
ATOM 2358 O O . PRO B 1 43 ? -8.93 25.578 2.348 1 97.5 43 PRO B O 1
ATOM 2361 N N . HIS B 1 44 ? -9.336 27.406 3.656 1 98.19 44 HIS B N 1
ATOM 2362 C CA . HIS B 1 44 ? -8.961 26.734 4.895 1 98.19 44 HIS B CA 1
ATOM 2363 C C . HIS B 1 44 ? -9.734 27.297 6.082 1 98.19 44 HIS B C 1
ATOM 2365 O O . HIS B 1 44 ? -9.195 27.406 7.188 1 98.19 44 HIS B O 1
ATOM 2371 N N . ASN B 1 45 ? -10.945 27.75 5.918 1 98.12 45 ASN B N 1
ATOM 2372 C CA . ASN B 1 45 ? -11.766 28.266 7.016 1 98.12 45 ASN B CA 1
ATOM 2373 C C . ASN B 1 45 ? -12.203 27.141 7.953 1 98.12 45 ASN B C 1
ATOM 2375 O O . ASN B 1 45 ? -12.133 27.281 9.18 1 98.12 45 ASN B O 1
ATOM 2379 N N . LYS B 1 46 ? -12.734 26.031 7.355 1 98.69 46 LYS B N 1
ATOM 2380 C CA . LYS B 1 46 ? -13.125 24.828 8.094 1 98.69 46 LYS B CA 1
ATOM 2381 C C . LYS B 1 46 ? -12.133 23.703 7.871 1 98.69 46 LYS B C 1
ATOM 2383 O O . LYS B 1 46 ? -12.039 23.156 6.766 1 98.69 46 LYS B O 1
ATOM 2388 N N . ILE B 1 47 ? -11.406 23.312 8.938 1 98.81 47 ILE B N 1
ATOM 2389 C CA . ILE B 1 47 ? -10.32 22.344 8.812 1 98.81 47 ILE B CA 1
ATOM 2390 C C . ILE B 1 47 ? -10.594 21.141 9.719 1 98.81 47 ILE B C 1
ATOM 2392 O O . ILE B 1 47 ? -10.969 21.297 10.883 1 98.81 47 ILE B O 1
ATOM 2396 N N . LEU B 1 48 ? -10.469 19.969 9.156 1 98.88 48 LEU B N 1
ATOM 2397 C CA . LEU B 1 48 ? -10.523 18.734 9.93 1 98.88 48 LEU B CA 1
ATOM 2398 C C . LEU B 1 48 ? -9.156 18.062 9.992 1 98.88 48 LEU B C 1
ATOM 2400 O O . LEU B 1 48 ? -8.516 17.859 8.953 1 98.88 48 LEU B O 1
ATOM 2404 N N . GLU B 1 49 ? -8.672 17.812 11.172 1 98.88 49 GLU B N 1
ATOM 2405 C CA . GLU B 1 49 ? -7.512 16.938 11.328 1 98.88 49 GLU B CA 1
ATOM 2406 C C . GLU B 1 49 ? -7.938 15.508 11.656 1 98.88 49 GLU B C 1
ATOM 2408 O O . GLU B 1 49 ? -8.578 15.266 12.672 1 98.88 49 GLU B O 1
ATOM 2413 N N . ILE B 1 50 ? -7.645 14.586 10.789 1 98.69 50 ILE B N 1
ATOM 2414 C CA . ILE B 1 50 ? -7.824 13.156 11.055 1 98.69 50 ILE B CA 1
ATOM 2415 C C . ILE B 1 50 ? -6.57 12.594 11.719 1 98.69 50 ILE B C 1
ATOM 2417 O O . ILE B 1 50 ? -5.465 12.727 11.188 1 98.69 50 ILE B O 1
ATOM 2421 N N . GLY B 1 51 ? -6.738 11.93 12.844 1 97.81 51 GLY B N 1
ATOM 2422 C CA . GLY B 1 51 ? -5.605 11.531 13.664 1 97.81 51 GLY B CA 1
ATOM 2423 C C . GLY B 1 51 ? -5.02 12.68 14.461 1 97.81 51 GLY B C 1
ATOM 2424 O O . GLY B 1 51 ? -3.807 12.906 14.445 1 97.81 51 GLY B O 1
ATOM 2425 N N . CYS B 1 52 ? -5.859 13.414 15.188 1 97.19 52 CYS B N 1
ATOM 2426 C CA . CYS B 1 52 ? -5.441 14.664 15.812 1 97.19 52 CYS B CA 1
ATOM 2427 C C . CYS B 1 52 ? -4.676 14.398 17.109 1 97.19 52 CYS B C 1
ATOM 2429 O O . CYS B 1 52 ? -4.035 15.297 17.656 1 97.19 52 CYS B O 1
ATOM 2431 N N . GLY B 1 53 ? -4.758 13.094 17.688 1 94.12 53 GLY B N 1
ATOM 2432 C CA . GLY B 1 53 ? -4.098 12.805 18.953 1 94.12 53 GLY B CA 1
ATOM 2433 C C . GLY B 1 53 ? -4.5 13.758 20.062 1 94.12 53 GLY B C 1
ATOM 2434 O O . GLY B 1 53 ? -5.688 13.969 20.312 1 94.12 53 GLY B O 1
ATOM 2435 N N . GLU B 1 54 ? -3.525 14.344 20.719 1 92.69 54 GLU B N 1
ATOM 2436 C CA . GLU B 1 54 ? -3.795 15.234 21.844 1 92.69 54 GLU B CA 1
ATOM 2437 C C . GLU B 1 54 ? -4.027 16.656 21.375 1 92.69 54 GLU B C 1
ATOM 2439 O O . GLU B 1 54 ? -4.129 17.578 22.188 1 92.69 54 GLU B O 1
ATOM 2444 N N . GLY B 1 55 ? -4.055 16.922 20.094 1 95.88 55 GLY B N 1
ATOM 2445 C CA . GLY B 1 55 ? -4.488 18.188 19.547 1 95.88 55 GLY B CA 1
ATOM 2446 C C . GLY B 1 55 ? -3.365 19.203 19.422 1 95.88 55 GLY B C 1
ATOM 2447 O O . GLY B 1 55 ? -3.613 20.406 19.328 1 95.88 55 GLY B O 1
ATOM 2448 N N . SER B 1 56 ? -2.094 18.766 19.375 1 95.38 56 SER B N 1
ATOM 2449 C CA . SER B 1 56 ? -0.957 19.672 19.344 1 95.38 56 SER B CA 1
ATOM 2450 C C . SER B 1 56 ? -0.942 20.5 18.062 1 95.38 56 SER B C 1
ATOM 2452 O O . SER B 1 56 ? -0.707 21.703 18.094 1 95.38 56 SER B O 1
ATOM 2454 N N . ILE B 1 57 ? -1.203 19.859 16.938 1 97.69 57 ILE B N 1
ATOM 2455 C CA . ILE B 1 57 ? -1.209 20.562 15.656 1 97.69 57 ILE B CA 1
ATOM 2456 C C . ILE B 1 57 ? -2.371 21.547 15.617 1 97.69 57 ILE B C 1
ATOM 2458 O O . ILE B 1 57 ? -2.205 22.688 15.195 1 97.69 57 ILE B O 1
ATOM 2462 N N . LEU B 1 58 ? -3.527 21.141 16.094 1 98.06 58 LEU B N 1
ATOM 2463 C CA . LEU B 1 58 ? -4.699 22 16.141 1 98.06 58 LEU B CA 1
ATOM 2464 C C . LEU B 1 58 ? -4.426 23.25 16.984 1 98.06 58 LEU B C 1
ATOM 2466 O O . LEU B 1 58 ? -4.832 24.359 16.625 1 98.06 58 LEU B O 1
ATOM 2470 N N . GLU B 1 59 ? -3.74 23.031 18.078 1 96.75 59 GLU B N 1
ATOM 2471 C CA . GLU B 1 59 ? -3.395 24.156 18.969 1 96.75 59 GLU B CA 1
ATOM 2472 C C . GLU B 1 59 ? -2.514 25.172 18.25 1 96.75 59 GLU B C 1
ATOM 2474 O O . GLU B 1 59 ? -2.764 26.375 18.312 1 96.75 59 GLU B O 1
ATOM 2479 N N . VAL B 1 60 ? -1.484 24.688 17.609 1 96.75 60 VAL B N 1
ATOM 2480 C CA . VAL B 1 60 ? -0.549 25.578 16.922 1 96.75 60 VAL B CA 1
ATOM 2481 C C . VAL B 1 60 ? -1.257 26.281 15.758 1 96.75 60 VAL B C 1
ATOM 2483 O O . VAL B 1 60 ? -1.054 27.484 15.531 1 96.75 60 VAL B O 1
ATOM 2486 N N . LEU B 1 61 ? -2.117 25.594 15.008 1 98.25 61 LEU B N 1
ATOM 2487 C CA . LEU B 1 61 ? -2.887 26.219 13.938 1 98.25 61 LEU B CA 1
ATOM 2488 C C . LEU B 1 61 ? -3.748 27.359 14.477 1 98.25 61 LEU B C 1
ATOM 2490 O O . LEU B 1 61 ? -3.812 28.422 13.867 1 98.25 61 LEU B O 1
ATOM 2494 N N . SER B 1 62 ? -4.406 27.094 15.57 1 97.94 62 SER B N 1
ATOM 2495 C CA . SER B 1 62 ? -5.242 28.109 16.219 1 97.94 62 SER B CA 1
ATOM 2496 C C . SER B 1 62 ? -4.426 29.344 16.594 1 97.94 62 SER B C 1
ATOM 2498 O O . SER B 1 62 ? -4.816 30.469 16.281 1 97.94 62 SER B O 1
ATOM 2500 N N . LYS B 1 63 ? -3.307 29.125 17.203 1 96.31 63 LYS B N 1
ATOM 2501 C CA . LYS B 1 63 ? -2.436 30.219 17.625 1 96.31 63 LYS B CA 1
ATOM 2502 C C . LYS B 1 63 ? -1.981 31.062 16.438 1 96.31 63 LYS B C 1
ATOM 2504 O O . LYS B 1 63 ? -1.788 32.281 16.562 1 96.31 63 LYS B O 1
ATOM 2509 N N . LYS B 1 64 ? -1.86 30.438 15.328 1 96.81 64 LYS B N 1
ATOM 2510 C CA . LYS B 1 64 ? -1.396 31.125 14.125 1 96.81 64 LYS B CA 1
ATOM 2511 C C . LYS B 1 64 ? -2.57 31.656 13.305 1 96.81 64 LYS B C 1
ATOM 2513 O O . LYS B 1 64 ? -2.385 32.156 12.195 1 96.81 64 LYS B O 1
ATOM 2518 N N . SER B 1 65 ? -3.752 31.516 13.789 1 97 65 SER B N 1
ATOM 2519 C CA . SER B 1 65 ? -4.98 31.984 13.164 1 97 65 SER B CA 1
ATOM 2520 C C . SER B 1 65 ? -5.168 31.359 11.789 1 97 65 SER B C 1
ATOM 2522 O O . SER B 1 65 ? -5.539 32.031 10.828 1 97 65 SER B O 1
ATOM 2524 N N . PHE B 1 66 ? -4.746 30.062 11.664 1 98.12 66 PHE B N 1
ATOM 2525 C CA . PHE B 1 66 ? -4.945 29.297 10.445 1 98.12 66 PHE B CA 1
ATOM 2526 C C . PHE B 1 66 ? -6.145 28.375 10.578 1 98.12 66 PHE B C 1
ATOM 2528 O O . PHE B 1 66 ? -6.035 27.281 11.133 1 98.12 66 PHE B O 1
ATOM 2535 N N . GLY B 1 67 ? -7.289 28.75 10.016 1 97.5 67 GLY B N 1
ATOM 2536 C CA . GLY B 1 67 ? -8.547 28.047 10.18 1 97.5 67 GLY B CA 1
ATOM 2537 C C . GLY B 1 67 ? -9.492 28.703 11.164 1 97.5 67 GLY B C 1
ATOM 2538 O O . GLY B 1 67 ? -9.125 28.938 12.32 1 97.5 67 GLY B O 1
ATOM 2539 N N . LYS B 1 68 ? -10.664 29.078 10.789 1 97.75 68 LYS B N 1
ATOM 2540 C CA . LYS B 1 68 ? -11.664 29.719 11.648 1 97.75 68 LYS B CA 1
ATOM 2541 C C . LYS B 1 68 ? -12.328 28.688 12.555 1 97.75 68 LYS B C 1
ATOM 2543 O O . LYS B 1 68 ? -12.602 28.953 13.727 1 97.75 68 LYS B O 1
ATOM 2548 N N . ASN B 1 69 ? -12.656 27.547 12.008 1 98.5 69 ASN B N 1
ATOM 2549 C CA . ASN B 1 69 ? -13.242 26.406 12.719 1 98.5 69 ASN B CA 1
ATOM 2550 C C . ASN B 1 69 ? -12.398 25.156 12.562 1 98.5 69 ASN B C 1
ATOM 2552 O O . ASN B 1 69 ? -12.227 24.656 11.445 1 98.5 69 ASN B O 1
ATOM 2556 N N . LEU B 1 70 ? -11.93 24.656 13.664 1 98.75 70 LEU B N 1
ATOM 2557 C CA . LEU B 1 70 ? -11.078 23.484 13.656 1 98.75 70 LEU B CA 1
ATOM 2558 C C . LEU B 1 70 ? -11.828 22.266 14.203 1 98.75 70 LEU B C 1
ATOM 2560 O O . LEU B 1 70 ? -12.625 22.391 15.133 1 98.75 70 LEU B O 1
ATOM 2564 N N . TYR B 1 71 ? -11.617 21.156 13.57 1 98.75 71 TYR B N 1
ATOM 2565 C CA . TYR B 1 71 ? -12.188 19.875 13.969 1 98.75 71 TYR B CA 1
ATOM 2566 C C . TYR B 1 71 ? -11.102 18.812 14.086 1 98.75 71 TYR B C 1
ATOM 2568 O O . TYR B 1 71 ? -10.148 18.797 13.312 1 98.75 71 TYR B O 1
ATOM 2576 N N . GLY B 1 72 ? -11.211 17.938 15.062 1 98.62 72 GLY B N 1
ATOM 2577 C CA . GLY B 1 72 ? -10.289 16.828 15.219 1 98.62 72 GLY B CA 1
ATOM 2578 C C . GLY B 1 72 ? -10.992 15.5 15.445 1 98.62 72 GLY B C 1
ATOM 2579 O O . GLY B 1 72 ? -12.016 15.445 16.141 1 98.62 72 GLY B O 1
ATOM 2580 N N . ILE B 1 73 ? -10.484 14.461 14.852 1 98.31 73 ILE B N 1
ATOM 2581 C CA . ILE B 1 73 ? -10.961 13.117 15.172 1 98.31 73 ILE B CA 1
ATOM 2582 C C . ILE B 1 73 ? -9.773 12.18 15.352 1 98.31 73 ILE B C 1
ATOM 2584 O O . ILE B 1 73 ? -8.719 12.367 14.742 1 98.31 73 ILE B O 1
ATOM 2588 N N . ASP B 1 74 ? -9.922 11.25 16.219 1 96.81 74 ASP B N 1
ATOM 2589 C CA . ASP B 1 74 ? -8.914 10.227 16.484 1 96.81 74 ASP B CA 1
ATOM 2590 C C . ASP B 1 74 ? -9.555 8.938 17 1 96.81 74 ASP B C 1
ATOM 2592 O O . ASP B 1 74 ? -10.656 8.961 17.547 1 96.81 74 ASP B O 1
ATOM 2596 N N . ILE B 1 75 ? -8.875 7.836 16.734 1 94 75 ILE B N 1
ATOM 2597 C CA . ILE B 1 75 ? -9.383 6.559 17.234 1 94 75 ILE B CA 1
ATOM 2598 C C . ILE B 1 75 ? -9.117 6.434 18.719 1 94 75 ILE B C 1
ATOM 2600 O O . ILE B 1 75 ? -9.742 5.617 19.406 1 94 75 ILE B O 1
ATOM 2604 N N . SER B 1 76 ? -8.18 7.172 19.219 1 92.06 76 SER B N 1
ATOM 2605 C CA . SER B 1 76 ? -7.777 7.129 20.609 1 92.06 76 SER B CA 1
ATOM 2606 C C . SER B 1 76 ? -8.68 8 21.484 1 92.06 76 SER B C 1
ATOM 2608 O O . SER B 1 76 ? -8.664 9.227 21.359 1 92.06 76 SER B O 1
ATOM 2610 N N . ALA B 1 77 ? -9.414 7.418 22.391 1 92 77 ALA B N 1
ATOM 2611 C CA . ALA B 1 77 ? -10.273 8.172 23.297 1 92 77 ALA B CA 1
ATOM 2612 C C . ALA B 1 77 ? -9.445 9.055 24.234 1 92 77 ALA B C 1
ATOM 2614 O O . ALA B 1 77 ? -9.82 10.188 24.516 1 92 77 ALA B O 1
ATOM 2615 N N . SER B 1 78 ? -8.336 8.531 24.672 1 90.44 78 SER B N 1
ATOM 2616 C CA . SER B 1 78 ? -7.477 9.297 25.578 1 90.44 78 SER B CA 1
ATOM 2617 C C . SER B 1 78 ? -6.91 10.531 24.891 1 90.44 78 SER B C 1
ATOM 2619 O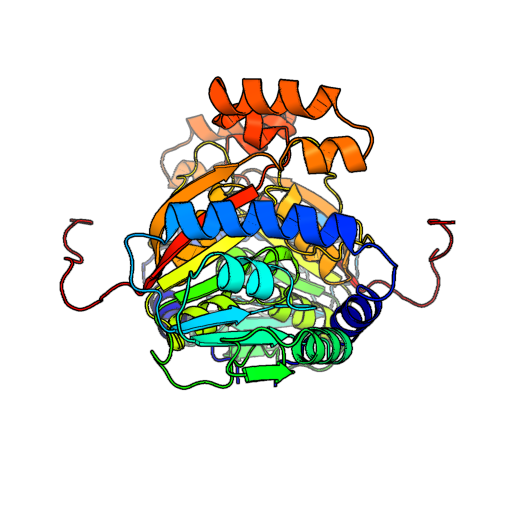 O . SER B 1 78 ? -6.863 11.609 25.469 1 90.44 78 SER B O 1
ATOM 2621 N N . GLY B 1 79 ? -6.488 10.391 23.625 1 91.06 79 GLY B N 1
ATOM 2622 C CA . GLY B 1 79 ? -6.008 11.531 22.859 1 91.06 79 GLY B CA 1
ATOM 2623 C C . GLY B 1 79 ? -7.051 12.617 22.688 1 91.06 79 GLY B C 1
ATOM 2624 O O . GLY B 1 79 ? -6.789 13.789 22.984 1 91.06 79 GLY B O 1
ATOM 2625 N N . VAL B 1 80 ? -8.242 12.172 22.359 1 94.19 80 VAL B N 1
ATOM 2626 C CA . VAL B 1 80 ? -9.344 13.102 22.125 1 94.19 80 VAL B CA 1
ATOM 2627 C C . VAL B 1 80 ? -9.688 13.836 23.406 1 94.19 80 VAL B C 1
ATOM 2629 O O . VAL B 1 80 ? -9.977 15.031 23.391 1 94.19 80 VAL B O 1
ATOM 2632 N N . GLN B 1 81 ? -9.672 13.125 24.516 1 93.94 81 GLN B N 1
ATOM 2633 C CA . GLN B 1 81 ? -9.961 13.734 25.812 1 93.94 81 GLN B CA 1
ATOM 2634 C C . GLN B 1 81 ? -8.945 14.828 26.141 1 93.94 81 GLN B C 1
ATOM 2636 O O . GLN B 1 81 ? -9.328 15.914 26.578 1 93.94 81 GLN B O 1
ATOM 2641 N N . VAL B 1 82 ? -7.719 14.531 25.922 1 92.44 82 VAL B N 1
ATOM 2642 C CA . VAL B 1 82 ? -6.664 15.508 26.188 1 92.44 82 VAL B CA 1
ATOM 2643 C C . VAL B 1 82 ? -6.824 16.703 25.266 1 92.44 82 VAL B C 1
ATOM 2645 O O . VAL B 1 82 ? -6.699 17.859 25.703 1 92.44 82 VAL B O 1
ATOM 2648 N N . ALA B 1 83 ? -7.113 16.453 24.016 1 94.19 83 ALA B N 1
ATOM 2649 C CA . ALA B 1 83 ? -7.305 17.531 23.047 1 94.19 83 ALA B CA 1
ATOM 2650 C C . ALA B 1 83 ? -8.453 18.453 23.453 1 94.19 83 ALA B C 1
ATOM 2652 O O . ALA B 1 83 ? -8.336 19.672 23.375 1 94.19 83 ALA B O 1
ATOM 2653 N N . SER B 1 84 ? -9.508 17.875 23.922 1 94 84 SER B N 1
ATOM 2654 C CA . SER B 1 84 ? -10.688 18.625 24.328 1 94 84 SER B CA 1
ATOM 2655 C C . SER B 1 84 ? -10.398 19.5 25.547 1 94 84 SER B C 1
ATOM 2657 O O . SER B 1 84 ? -10.977 20.578 25.703 1 94 84 SER B O 1
ATOM 2659 N N . LYS B 1 85 ? -9.5 19.125 26.312 1 92.31 85 LYS B N 1
ATOM 2660 C CA . LYS B 1 85 ? -9.18 19.828 27.562 1 92.31 85 LYS B CA 1
ATOM 2661 C C . LYS B 1 85 ? -8.195 20.969 27.312 1 92.31 85 LYS B C 1
ATOM 2663 O O . LYS B 1 85 ? -7.973 21.812 28.172 1 92.31 85 LYS B O 1
ATOM 2668 N N . ARG B 1 86 ? -7.594 21 26.141 1 91.19 86 ARG B N 1
ATOM 2669 C CA . ARG B 1 86 ? -6.629 22.031 25.797 1 91.19 86 ARG B CA 1
ATOM 2670 C C . ARG B 1 86 ? -7.309 23.391 25.672 1 91.19 86 ARG B C 1
ATOM 2672 O O . ARG B 1 86 ? -6.641 24.438 25.703 1 91.19 86 ARG B O 1
ATOM 2679 N N . ASN B 1 87 ? -8.57 23.422 25.609 1 91.44 87 ASN B N 1
ATOM 2680 C CA . ASN B 1 87 ? -9.344 24.656 25.469 1 91.44 87 ASN B CA 1
ATOM 2681 C C . ASN B 1 87 ? -8.859 25.484 24.281 1 91.44 87 ASN B C 1
ATOM 2683 O O . ASN B 1 87 ? -8.578 26.672 24.422 1 91.44 87 ASN B O 1
ATOM 2687 N N . ILE B 1 88 ? -8.68 24.891 23.125 1 95.81 88 ILE B N 1
ATOM 2688 C CA . ILE B 1 88 ? -8.312 25.562 21.891 1 95.81 88 ILE B CA 1
ATOM 2689 C C . ILE B 1 88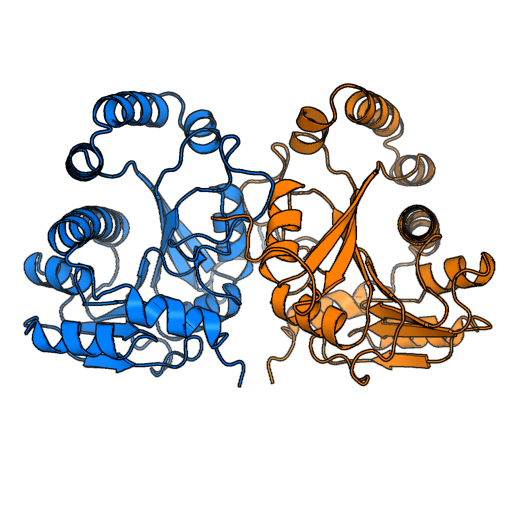 ? -9.469 26.469 21.422 1 95.81 88 ILE B C 1
ATOM 2691 O O . ILE B 1 88 ? -10.57 25.984 21.172 1 95.81 88 ILE B O 1
ATOM 2695 N N . PRO B 1 89 ? -9.305 27.766 21.328 1 94.94 89 PRO B N 1
ATOM 2696 C CA . PRO B 1 89 ? -10.383 28.734 21.141 1 94.94 89 PRO B CA 1
ATOM 2697 C C . PRO B 1 89 ? -11.273 28.406 19.953 1 94.94 89 PRO B C 1
ATOM 2699 O O . PRO B 1 89 ? -12.5 28.562 20.031 1 94.94 89 PRO B O 1
ATOM 2702 N N . ASN B 1 90 ? -10.797 28.016 18.812 1 96.62 90 ASN B N 1
ATOM 2703 C CA . ASN B 1 90 ? -11.594 27.781 17.609 1 96.62 90 ASN B CA 1
ATOM 2704 C C . ASN B 1 90 ? -11.727 26.297 17.297 1 96.62 90 ASN B C 1
ATOM 2706 O O . ASN B 1 90 ? -11.992 25.922 16.141 1 96.62 90 ASN B O 1
ATOM 2710 N N . LEU B 1 91 ? -11.547 25.484 18.266 1 98 91 LEU B N 1
ATOM 2711 C CA . LEU B 1 91 ? -11.867 24.062 18.125 1 98 91 LEU B CA 1
ATOM 2712 C C . LEU B 1 91 ? -13.359 23.812 18.297 1 98 91 LEU B C 1
ATOM 2714 O O . LEU B 1 91 ? -13.883 23.875 19.406 1 98 91 LEU B O 1
ATOM 2718 N N . ALA B 1 92 ? -13.969 23.562 17.234 1 97.62 92 ALA B N 1
ATOM 2719 C CA . ALA B 1 92 ? -15.422 23.422 17.234 1 97.62 92 ALA B CA 1
ATOM 2720 C C . ALA B 1 92 ? -15.844 22.062 17.781 1 97.62 92 ALA B C 1
ATOM 2722 O O . ALA B 1 92 ? -16.844 21.953 18.484 1 97.62 92 ALA B O 1
ATOM 2723 N N . GLU B 1 93 ? -15.086 21.031 17.406 1 97.38 93 GLU B N 1
ATOM 2724 C CA . GLU B 1 93 ? -15.422 19.672 17.812 1 97.38 93 GLU B CA 1
ATOM 2725 C C . GLU B 1 93 ? -14.188 18.781 17.797 1 97.38 93 GLU B C 1
ATOM 2727 O O . GLU B 1 93 ? -13.289 18.953 16.969 1 97.38 93 GLU B O 1
ATOM 2732 N N . CYS B 1 94 ? -14.094 17.922 18.719 1 97.5 94 CYS B N 1
ATOM 2733 C CA . CYS B 1 94 ? -13.117 16.844 18.781 1 97.5 94 CYS B CA 1
ATOM 2734 C C . CYS B 1 94 ? -13.766 15.547 19.234 1 97.5 94 CYS B C 1
ATOM 2736 O O . CYS B 1 94 ? -14.344 15.477 20.312 1 97.5 94 CYS B O 1
ATOM 2738 N N . GLN B 1 95 ? -13.719 14.477 18.391 1 97.19 95 GLN B N 1
ATOM 2739 C CA . GLN B 1 95 ? -14.461 13.273 18.766 1 97.19 95 GLN B CA 1
ATOM 2740 C C . GLN B 1 95 ? -13.727 12.016 18.312 1 97.19 95 GLN B C 1
ATOM 2742 O O . GLN B 1 95 ? -12.867 12.07 17.438 1 97.19 95 GLN B O 1
ATOM 2747 N N . VAL B 1 96 ? -14.102 10.945 18.969 1 97 96 VAL B N 1
ATOM 2748 C CA . VAL B 1 96 ? -13.57 9.625 18.641 1 97 96 VAL B CA 1
ATOM 2749 C C . VAL B 1 96 ? -14.297 9.078 17.406 1 97 96 VAL B C 1
ATOM 2751 O O . VAL B 1 96 ? -15.508 9.266 17.266 1 97 96 VAL B O 1
ATOM 2754 N N . TYR B 1 97 ? -13.57 8.453 16.5 1 96.25 97 TYR B N 1
ATOM 2755 C CA . TYR B 1 97 ? -14.188 7.793 15.352 1 96.25 97 TYR B CA 1
ATOM 2756 C C . TYR B 1 97 ? -13.617 6.398 15.148 1 96.25 97 TYR B C 1
ATOM 2758 O O . TYR B 1 97 ? -12.75 5.961 15.906 1 96.25 97 TYR B O 1
ATOM 2766 N N . ASP B 1 98 ? -14.062 5.621 14.195 1 92.81 98 ASP B N 1
ATOM 2767 C CA . ASP B 1 98 ? -13.75 4.199 14.094 1 92.81 98 ASP B CA 1
ATOM 2768 C C . ASP B 1 98 ? -12.5 3.979 13.242 1 92.81 98 ASP B C 1
ATOM 2770 O O . ASP B 1 98 ? -12.094 2.838 13.016 1 92.81 98 ASP B O 1
ATOM 2774 N N . GLY B 1 99 ? -11.914 5 12.695 1 92.19 99 GLY B N 1
ATOM 2775 C CA . GLY B 1 99 ? -10.672 4.863 11.945 1 92.19 99 GLY B CA 1
ATOM 2776 C C . GLY B 1 99 ? -10.859 5 10.445 1 92.19 99 GLY B C 1
ATOM 2777 O O . GLY B 1 99 ? -9.93 5.391 9.734 1 92.19 99 GLY B O 1
ATOM 2778 N N . TYR B 1 100 ? -12.117 4.719 9.93 1 90.31 100 TYR B N 1
ATOM 2779 C CA . TYR B 1 100 ? -12.258 4.723 8.477 1 90.31 100 TYR B CA 1
ATOM 2780 C C . TYR B 1 100 ? -13.508 5.484 8.055 1 90.31 100 TYR B C 1
ATOM 2782 O O . TYR B 1 100 ? -13.516 6.16 7.023 1 90.31 100 TYR B O 1
ATOM 2790 N N . ASN B 1 101 ? -14.492 5.477 8.797 1 94.81 101 ASN B N 1
ATOM 2791 C CA . ASN B 1 101 ? -15.695 6.242 8.492 1 94.81 101 ASN B CA 1
ATOM 2792 C C . ASN B 1 101 ? -15.664 7.621 9.141 1 94.81 101 ASN B C 1
ATOM 2794 O O . ASN B 1 101 ? -15.961 7.762 10.328 1 94.81 101 ASN B O 1
ATOM 2798 N N . VAL B 1 102 ? -15.391 8.625 8.336 1 97.75 102 VAL B N 1
ATOM 2799 C CA . VAL B 1 102 ? -15.32 9.984 8.852 1 97.75 102 VAL B CA 1
ATOM 2800 C C . VAL B 1 102 ? -16.734 10.531 9.055 1 97.75 102 VAL B C 1
ATOM 2802 O O . VAL B 1 102 ? -17.516 10.609 8.102 1 97.75 102 VAL B O 1
ATOM 2805 N N . PRO B 1 103 ? -17.125 10.914 10.242 1 98 103 PRO B N 1
ATOM 2806 C CA . PRO B 1 103 ? -18.516 11.188 10.586 1 98 103 PRO B CA 1
ATOM 2807 C C . PRO B 1 103 ? -18.953 12.609 10.227 1 98 103 PRO B C 1
ATOM 2809 O O . PRO B 1 103 ? -19.531 13.312 11.055 1 98 103 PRO B O 1
ATOM 2812 N N . TYR B 1 104 ? -18.75 13.039 9 1 98.44 104 TYR B N 1
ATOM 2813 C CA . TYR B 1 104 ? -19.188 14.336 8.484 1 98.44 104 TYR B CA 1
ATOM 2814 C C . TYR B 1 104 ? -19.719 14.211 7.062 1 98.44 104 TYR B C 1
ATOM 2816 O O . TYR B 1 104 ? -19.422 13.242 6.363 1 98.44 104 TYR B O 1
ATOM 2824 N N . GLU B 1 105 ? -20.531 15.109 6.676 1 98 105 GLU B N 1
ATOM 2825 C CA . GLU B 1 105 ? -21.141 15.094 5.348 1 98 105 GLU B CA 1
ATOM 2826 C C . GLU B 1 105 ? -20.109 15.414 4.266 1 98 105 GLU B C 1
ATOM 2828 O O . GLU B 1 105 ? -19.031 15.945 4.559 1 98 105 GLU B O 1
ATOM 2833 N N . SER B 1 106 ? -20.453 15.055 3.037 1 97.69 106 SER B N 1
ATOM 2834 C CA . SER B 1 106 ? -19.609 15.367 1.892 1 97.69 106 SER B CA 1
ATOM 2835 C C . SER B 1 106 ? -19.359 16.859 1.783 1 97.69 106 SER B C 1
ATOM 2837 O O . SER B 1 106 ? -20.266 17.672 1.991 1 97.69 106 SER B O 1
ATOM 2839 N N . ASP B 1 107 ? -18.109 17.266 1.554 1 97.06 107 ASP B N 1
ATOM 2840 C CA . ASP B 1 107 ? -17.688 18.625 1.246 1 97.06 107 ASP B CA 1
ATOM 2841 C C . ASP B 1 107 ? -17.969 19.562 2.418 1 97.06 107 ASP B C 1
ATOM 2843 O O . ASP B 1 107 ? -18.25 20.75 2.219 1 97.06 107 ASP B O 1
ATOM 2847 N N . TYR B 1 108 ? -17.984 18.984 3.623 1 98.25 108 TYR B N 1
ATOM 2848 C CA . TYR B 1 108 ? -18.25 19.766 4.82 1 98.25 108 TYR B CA 1
ATOM 2849 C C . TYR B 1 108 ? -17.062 20.656 5.172 1 98.25 108 TYR B C 1
ATOM 2851 O O . TYR B 1 108 ? -17.219 21.734 5.723 1 98.25 108 TYR B O 1
ATOM 2859 N N . PHE B 1 109 ? -15.852 20.281 4.805 1 98.62 109 PHE B N 1
ATOM 2860 C CA . PHE B 1 109 ? -14.633 20.984 5.156 1 98.62 109 PHE B CA 1
ATOM 2861 C C . PHE B 1 109 ? -13.977 21.578 3.92 1 98.62 109 PHE B C 1
ATOM 2863 O O . PHE B 1 109 ? -14.148 21.062 2.811 1 98.62 109 PHE B O 1
ATOM 2870 N N . ASP B 1 110 ? -13.25 22.688 4.145 1 98.44 110 ASP B N 1
ATOM 2871 C CA . ASP B 1 110 ? -12.375 23.203 3.104 1 98.44 110 ASP B CA 1
ATOM 2872 C C . ASP B 1 110 ? -11.117 22.359 2.961 1 98.44 110 ASP B C 1
ATOM 2874 O O . ASP B 1 110 ? -10.664 22.094 1.847 1 98.44 110 ASP B O 1
ATOM 2878 N N . LEU B 1 111 ? -10.633 21.875 4.051 1 98.56 111 LEU B N 1
ATOM 2879 C CA . LEU B 1 111 ? -9.336 21.203 4.105 1 98.56 111 LEU B CA 1
ATOM 2880 C C . LEU B 1 111 ? -9.336 20.094 5.145 1 98.56 111 LEU B C 1
ATOM 2882 O O . LEU B 1 111 ? -9.797 20.297 6.273 1 98.56 111 LEU B O 1
ATOM 2886 N N . VAL B 1 112 ? -8.922 18.922 4.738 1 98.81 112 VAL B N 1
ATOM 2887 C CA . VAL B 1 112 ? -8.594 17.844 5.66 1 98.81 112 VAL B CA 1
ATOM 2888 C C . VAL B 1 112 ? -7.078 17.656 5.742 1 98.81 112 VAL B C 1
ATOM 2890 O O . VAL B 1 112 ? -6.387 17.719 4.723 1 98.81 112 VAL B O 1
ATOM 2893 N N . ILE B 1 113 ? -6.609 17.484 6.977 1 98.75 113 ILE B N 1
ATOM 2894 C CA . ILE B 1 113 ? -5.18 17.266 7.18 1 98.75 113 ILE B CA 1
ATOM 2895 C C . ILE B 1 113 ? -4.941 15.859 7.73 1 98.75 113 ILE B C 1
ATOM 2897 O O . ILE B 1 113 ? -5.602 15.438 8.688 1 98.75 113 ILE B O 1
ATOM 2901 N N . LEU B 1 114 ? -4.09 15.117 7.078 1 98.62 114 LEU B N 1
ATOM 2902 C CA . LEU B 1 114 ? -3.549 13.828 7.508 1 98.62 114 LEU B CA 1
ATOM 2903 C C . LEU B 1 114 ? -2.045 13.922 7.734 1 98.62 114 LEU B C 1
ATOM 2905 O O . LEU B 1 114 ? -1.26 13.75 6.801 1 98.62 114 LEU B O 1
ATOM 2909 N N . THR B 1 115 ? -1.653 14.188 8.961 1 98 115 THR B N 1
ATOM 2910 C CA . THR B 1 115 ? -0.24 14.32 9.297 1 98 115 THR B CA 1
ATOM 2911 C C . THR B 1 115 ? 0.249 13.102 10.07 1 98 115 THR B C 1
ATOM 2913 O O . THR B 1 115 ? -0.025 12.969 11.266 1 98 115 THR B O 1
ATOM 2916 N N . HIS B 1 116 ? 1.079 12.266 9.352 1 96.94 116 HIS B N 1
ATOM 2917 C CA . HIS B 1 116 ? 1.641 11.07 9.969 1 96.94 116 HIS B CA 1
ATOM 2918 C C . HIS B 1 116 ? 0.541 10.141 10.461 1 96.94 116 HIS B C 1
ATOM 2920 O O . HIS B 1 116 ? 0.569 9.688 11.609 1 96.94 116 HIS B O 1
ATOM 2926 N N . VAL B 1 117 ? -0.412 9.852 9.609 1 97.69 117 VAL B N 1
ATOM 2927 C CA . VAL B 1 117 ? -1.548 8.977 9.883 1 97.69 117 VAL B CA 1
ATOM 2928 C C . VAL B 1 117 ? -1.539 7.797 8.914 1 97.69 117 VAL B C 1
ATOM 2930 O O . VAL B 1 117 ? -1.599 6.641 9.336 1 97.69 117 VAL B O 1
ATOM 2933 N N . ILE B 1 118 ? -1.296 8.031 7.609 1 97.56 118 ILE B N 1
ATOM 2934 C CA . ILE B 1 118 ? -1.45 7.066 6.523 1 97.56 118 ILE B CA 1
ATOM 2935 C C . ILE B 1 118 ? -0.489 5.898 6.734 1 97.56 118 ILE B C 1
ATOM 2937 O O . ILE B 1 118 ? -0.814 4.754 6.414 1 97.56 118 ILE B O 1
ATOM 2941 N N . GLU B 1 119 ? 0.67 6.141 7.324 1 96.88 119 GLU B N 1
ATOM 2942 C CA . GLU B 1 119 ? 1.669 5.094 7.535 1 96.88 119 GLU B CA 1
ATOM 2943 C C . GLU B 1 119 ? 1.224 4.117 8.625 1 96.88 119 GLU B C 1
ATOM 2945 O O . GLU B 1 119 ? 1.779 3.025 8.742 1 96.88 119 GLU B O 1
ATOM 2950 N N . HIS B 1 120 ? 0.138 4.453 9.383 1 94.81 120 HIS B N 1
ATOM 2951 C CA . HIS B 1 120 ? -0.298 3.637 10.508 1 94.81 120 HIS B CA 1
ATOM 2952 C C . HIS B 1 120 ? -1.54 2.826 10.156 1 94.81 120 HIS B C 1
ATOM 2954 O O . HIS B 1 120 ? -1.926 1.917 10.891 1 94.81 120 HIS B O 1
ATOM 2960 N N . VAL B 1 121 ? -2.211 3.076 9.102 1 94.81 121 VAL B N 1
ATOM 2961 C CA . VAL B 1 121 ? -3.551 2.531 8.906 1 94.81 121 VAL B CA 1
ATOM 2962 C C . VAL B 1 121 ? -3.486 1.318 7.98 1 94.81 121 VAL B C 1
ATOM 2964 O O . VAL B 1 121 ? -2.699 1.294 7.031 1 94.81 121 VAL B O 1
ATOM 2967 N N . GLU B 1 122 ? -4.379 0.401 8.172 1 94.31 122 GLU B N 1
ATOM 2968 C CA . GLU B 1 122 ? -4.391 -0.84 7.406 1 94.31 122 GLU B CA 1
ATOM 2969 C C . GLU B 1 122 ? -4.91 -0.606 5.988 1 94.31 122 GLU B C 1
ATOM 2971 O O . GLU B 1 122 ? -4.48 -1.278 5.047 1 94.31 122 GLU B O 1
ATOM 2976 N N . TYR B 1 123 ? -5.855 0.333 5.875 1 96.25 123 TYR B N 1
ATOM 2977 C CA . TYR B 1 123 ? -6.484 0.594 4.582 1 96.25 123 TYR B CA 1
ATOM 2978 C C . TYR B 1 123 ? -6.344 2.061 4.195 1 96.25 123 TYR B C 1
ATOM 2980 O O . TYR B 1 123 ? -7.32 2.812 4.227 1 96.25 123 TYR B O 1
ATOM 2988 N N . PRO B 1 124 ? -5.176 2.443 3.639 1 97.69 124 PRO B N 1
ATOM 2989 C CA . PRO B 1 124 ? -4.902 3.846 3.32 1 97.69 124 PRO B CA 1
ATOM 2990 C C . PRO B 1 124 ? -5.879 4.418 2.295 1 97.69 124 PRO B C 1
ATOM 2992 O O . PRO B 1 124 ? -6.324 5.562 2.432 1 97.69 124 PRO B O 1
ATOM 2995 N N . ARG B 1 125 ? -6.238 3.658 1.286 1 97.44 125 ARG B N 1
ATOM 2996 C CA . ARG B 1 125 ? -7.137 4.152 0.249 1 97.44 125 ARG B CA 1
ATOM 2997 C C . ARG B 1 125 ? -8.508 4.488 0.828 1 97.44 125 ARG B C 1
ATOM 2999 O O . ARG B 1 125 ? -9.117 5.488 0.444 1 97.44 125 ARG B O 1
ATOM 3006 N N . LYS B 1 126 ? -8.984 3.65 1.76 1 96.81 126 LYS B N 1
ATOM 3007 C CA . LYS B 1 126 ? -10.281 3.908 2.393 1 96.81 126 LYS B CA 1
ATOM 3008 C C . LYS B 1 126 ? -10.281 5.258 3.105 1 96.81 126 LYS B C 1
ATOM 3010 O O . LYS B 1 126 ? -11.242 6.02 2.996 1 96.81 126 LYS B O 1
ATOM 3015 N N . LEU B 1 127 ? -9.219 5.523 3.795 1 97.56 127 LEU B N 1
ATOM 3016 C CA . LEU B 1 127 ? -9.117 6.777 4.527 1 97.56 127 LEU B CA 1
ATOM 3017 C C . LEU B 1 127 ? -9.016 7.961 3.57 1 97.56 127 LEU B C 1
ATOM 3019 O O . LEU B 1 127 ? -9.625 9.008 3.801 1 97.56 127 LEU B O 1
ATOM 3023 N N . LEU B 1 128 ? -8.266 7.805 2.492 1 97.75 128 LEU B N 1
ATOM 3024 C CA . LEU B 1 128 ? -8.109 8.867 1.503 1 97.75 128 LEU B CA 1
ATOM 3025 C C . LEU B 1 128 ? -9.43 9.156 0.805 1 97.75 128 LEU B C 1
ATOM 3027 O O . LEU B 1 128 ? -9.75 10.32 0.532 1 97.75 128 LEU B O 1
ATOM 3031 N N . TYR B 1 129 ? -10.219 8.094 0.568 1 97 129 TYR B N 1
ATOM 3032 C CA . TYR B 1 129 ? -11.547 8.289 -0.01 1 97 129 TYR B CA 1
ATOM 3033 C C . TYR B 1 129 ? -12.438 9.102 0.928 1 97 129 TYR B C 1
ATOM 3035 O O . TYR B 1 129 ? -13.117 10.031 0.496 1 97 129 TYR B O 1
ATOM 3043 N N . GLU B 1 130 ? -12.398 8.781 2.184 1 97.94 130 GLU B N 1
ATOM 3044 C CA . GLU B 1 130 ? -13.195 9.492 3.17 1 97.94 130 GLU B CA 1
ATOM 3045 C C . GLU B 1 130 ? -12.727 10.938 3.322 1 97.94 130 GLU B C 1
ATOM 3047 O O . GLU B 1 130 ? -13.547 11.859 3.414 1 97.94 130 GLU B O 1
ATOM 3052 N N . ALA B 1 131 ? -11.414 11.117 3.344 1 98.12 131 ALA B N 1
ATOM 3053 C CA . ALA B 1 131 ? -10.875 12.469 3.439 1 98.12 131 ALA B CA 1
ATOM 3054 C C . ALA B 1 131 ? -11.336 13.328 2.266 1 98.12 131 ALA B C 1
ATOM 3056 O O . ALA B 1 131 ? -11.742 14.477 2.451 1 98.12 131 ALA B O 1
ATOM 3057 N N . SER B 1 132 ? -11.305 12.695 1.073 1 97.25 132 SER B N 1
ATOM 3058 C CA . SER B 1 132 ? -11.672 13.445 -0.125 1 97.25 132 SER B CA 1
ATOM 3059 C C . SER B 1 132 ? -13.188 13.602 -0.231 1 97.25 132 SER B C 1
ATOM 3061 O O . SER B 1 132 ? -13.672 14.484 -0.94 1 97.25 132 SER B O 1
ATOM 3063 N N . ARG B 1 133 ? -13.953 12.711 0.405 1 97.06 133 ARG B N 1
ATOM 3064 C CA . ARG B 1 133 ? -15.398 12.867 0.441 1 97.06 133 ARG B CA 1
ATOM 3065 C C . ARG B 1 133 ? -15.805 14.078 1.266 1 97.06 133 ARG B C 1
ATOM 3067 O O . ARG B 1 133 ? -16.688 14.844 0.863 1 97.06 133 ARG B O 1
ATOM 3074 N N . VAL B 1 134 ? -15.164 14.367 2.371 1 98.19 134 VAL B N 1
ATOM 3075 C CA . VAL B 1 134 ? -15.656 15.336 3.338 1 98.19 134 VAL B CA 1
ATOM 3076 C C . VAL B 1 134 ? -15.008 16.703 3.084 1 98.19 134 VAL B C 1
ATOM 3078 O O . VAL B 1 134 ? -15.414 17.703 3.666 1 98.19 134 VAL B O 1
ATOM 3081 N N . ALA B 1 135 ? -13.977 16.766 2.174 1 97.44 135 ALA B N 1
ATOM 3082 C CA . ALA B 1 135 ? -13.312 18.047 1.947 1 97.44 135 ALA B CA 1
ATOM 3083 C C . ALA B 1 135 ? -12.938 18.203 0.479 1 97.44 135 ALA B C 1
ATOM 3085 O O . ALA B 1 135 ? -12.773 17.219 -0.244 1 97.44 135 ALA B O 1
ATOM 3086 N N . LYS B 1 136 ? -12.766 19.422 0.138 1 94.06 136 LYS B N 1
ATOM 3087 C CA . LYS B 1 136 ? -12.305 19.734 -1.211 1 94.06 136 LYS B CA 1
ATOM 3088 C C . LYS B 1 136 ? -10.812 19.484 -1.354 1 94.06 136 LYS B C 1
ATOM 3090 O O . LYS B 1 136 ? -10.359 18.906 -2.35 1 94.06 136 LYS B O 1
ATOM 3095 N N . TYR B 1 137 ? -10.055 19.953 -0.366 1 97.94 137 TYR B N 1
ATOM 3096 C CA . TYR B 1 137 ? -8.609 19.797 -0.367 1 97.94 137 TYR B CA 1
ATOM 3097 C C . TYR B 1 137 ? -8.156 18.859 0.738 1 97.94 137 TYR B C 1
ATOM 3099 O O . TYR B 1 137 ? -8.75 18.828 1.817 1 97.94 137 TYR B O 1
ATOM 3107 N N . VAL B 1 138 ? -7.16 18.047 0.405 1 98.75 138 VAL B N 1
ATOM 3108 C CA . VAL B 1 138 ? -6.586 17.109 1.356 1 98.75 138 VAL B CA 1
ATOM 3109 C C . VAL B 1 138 ? -5.078 17.312 1.444 1 98.75 138 VAL B C 1
ATOM 3111 O O . VAL B 1 138 ? -4.387 17.344 0.423 1 98.75 138 VAL B O 1
ATOM 3114 N N . PHE B 1 139 ? -4.594 17.625 2.646 1 98.88 139 PHE B N 1
ATOM 3115 C CA . PHE B 1 139 ? -3.168 17.688 2.945 1 98.88 139 PHE B CA 1
ATOM 3116 C C . PHE B 1 139 ? -2.686 16.375 3.547 1 98.88 139 PHE B C 1
ATOM 3118 O O . PHE B 1 139 ? -3.268 15.875 4.516 1 98.88 139 PHE B O 1
ATOM 3125 N N . VAL B 1 140 ? -1.635 15.719 2.953 1 98.88 140 VAL B N 1
ATOM 3126 C CA . VAL B 1 140 ? -1.073 14.461 3.436 1 98.88 140 VAL B CA 1
ATOM 3127 C C . VAL B 1 140 ? 0.416 14.633 3.723 1 98.88 140 VAL B C 1
ATOM 3129 O O . VAL B 1 140 ? 1.167 15.117 2.873 1 98.88 140 VAL B O 1
ATOM 3132 N N . GLU B 1 141 ? 0.824 14.297 4.922 1 98.81 141 GLU B N 1
ATOM 3133 C CA . GLU B 1 141 ? 2.246 14.258 5.254 1 98.81 141 GLU B CA 1
ATOM 3134 C C . GLU B 1 141 ? 2.652 12.891 5.789 1 98.81 141 GLU B C 1
ATOM 3136 O O . GLU B 1 141 ? 1.986 12.336 6.668 1 98.81 141 GLU B O 1
ATOM 3141 N N . VAL B 1 142 ? 3.705 12.281 5.227 1 98.5 142 VAL B N 1
ATOM 3142 C CA . VAL B 1 142 ? 4.207 10.977 5.66 1 98.5 142 VAL B CA 1
ATOM 3143 C C . VAL B 1 142 ? 5.727 11.023 5.789 1 98.5 142 VAL B C 1
ATOM 3145 O O . VAL B 1 142 ? 6.387 11.836 5.129 1 98.5 142 VAL B O 1
ATOM 3148 N N . PRO B 1 143 ? 6.301 10.211 6.691 1 97.19 143 PRO B N 1
ATOM 3149 C CA . PRO B 1 143 ? 7.75 10.023 6.645 1 97.19 143 PRO B CA 1
ATOM 3150 C C . PRO B 1 143 ? 8.203 9.18 5.457 1 97.19 143 PRO B C 1
ATOM 3152 O O . PRO B 1 143 ? 7.566 8.164 5.141 1 97.19 143 PRO B O 1
ATOM 3155 N N . LEU B 1 144 ? 9.211 9.586 4.746 1 96.88 144 LEU B N 1
ATOM 3156 C CA . LEU B 1 144 ? 9.773 8.805 3.65 1 96.88 144 LEU B CA 1
ATOM 3157 C C . LEU B 1 144 ? 10.719 7.727 4.18 1 96.88 144 LEU B C 1
ATOM 3159 O O . LEU B 1 144 ? 11.938 7.852 4.059 1 96.88 144 LEU B O 1
ATOM 3163 N N . GLU B 1 145 ? 10.117 6.605 4.609 1 95.62 145 GLU B N 1
ATOM 3164 C CA . GLU B 1 145 ? 10.898 5.59 5.309 1 95.62 145 GLU B CA 1
ATOM 3165 C C . GLU B 1 145 ? 11.266 4.438 4.379 1 95.62 145 GLU B C 1
ATOM 3167 O O . GLU B 1 145 ? 12.016 3.541 4.766 1 95.62 145 GLU B O 1
ATOM 3172 N N . ASP B 1 146 ? 10.719 4.395 3.18 1 94.69 146 ASP B N 1
ATOM 3173 C CA . ASP B 1 146 ? 11.195 3.445 2.18 1 94.69 146 ASP B CA 1
ATOM 3174 C C . ASP B 1 146 ? 12.469 3.947 1.508 1 94.69 146 ASP B C 1
ATOM 3176 O O . ASP B 1 146 ? 12.43 4.465 0.39 1 94.69 146 ASP B O 1
ATOM 3180 N N . ASN B 1 147 ? 13.539 3.758 2.215 1 91.31 147 ASN B N 1
ATOM 3181 C CA . ASN B 1 147 ? 14.859 4.156 1.74 1 91.31 147 ASN B CA 1
ATOM 3182 C C . ASN B 1 147 ? 15.891 3.049 1.954 1 91.31 147 ASN B C 1
ATOM 3184 O O . ASN B 1 147 ? 15.578 2.008 2.533 1 91.31 147 ASN B O 1
ATOM 3188 N N . ILE B 1 148 ? 17.031 3.205 1.453 1 89.31 148 ILE B N 1
ATOM 3189 C CA . ILE B 1 148 ? 18.016 2.129 1.388 1 89.31 148 ILE B CA 1
ATOM 3190 C C . ILE B 1 148 ? 18.484 1.78 2.795 1 89.31 148 ILE B C 1
ATOM 3192 O O . ILE B 1 148 ? 18.938 0.662 3.045 1 89.31 148 ILE B O 1
ATOM 3196 N N . ARG B 1 149 ? 18.406 2.684 3.77 1 87.94 149 ARG B N 1
ATOM 3197 C CA . ARG B 1 149 ? 18.906 2.445 5.121 1 87.94 149 ARG B CA 1
ATOM 3198 C C . ARG B 1 149 ? 17.891 1.646 5.941 1 87.94 149 ARG B C 1
ATOM 3200 O O . ARG B 1 149 ? 18.234 1.087 6.984 1 87.94 149 ARG B O 1
ATOM 3207 N N . GLY B 1 150 ? 16.688 1.686 5.473 1 85.81 150 GLY B N 1
ATOM 3208 C CA . GLY B 1 150 ? 15.672 0.935 6.188 1 85.81 150 GLY B CA 1
ATOM 3209 C C . GLY B 1 150 ? 15.844 -0.568 6.059 1 85.81 150 GLY B C 1
ATOM 3210 O O . GLY B 1 150 ? 16.375 -1.057 5.059 1 85.81 150 GLY B O 1
ATOM 3211 N N . SER B 1 151 ? 15.359 -1.271 7.035 1 87.69 151 SER B N 1
ATOM 3212 C CA . SER B 1 151 ? 15.414 -2.73 7.031 1 87.69 151 SER B CA 1
ATOM 3213 C C . SER B 1 151 ? 14.562 -3.311 5.91 1 87.69 151 SER B C 1
ATOM 3215 O O . SER B 1 151 ? 13.508 -2.76 5.574 1 87.69 151 SER B O 1
ATOM 3217 N N . ASN B 1 152 ? 15 -4.449 5.391 1 89.31 152 ASN B N 1
ATOM 3218 C CA . ASN B 1 152 ? 14.219 -5.172 4.391 1 89.31 152 ASN B CA 1
ATOM 3219 C C . ASN B 1 152 ? 13.07 -5.949 5.027 1 89.31 152 ASN B C 1
ATOM 3221 O O . ASN B 1 152 ? 12.141 -6.363 4.34 1 89.31 152 ASN B O 1
ATOM 3225 N N . ASN B 1 153 ? 13.211 -6.133 6.273 1 88.19 153 ASN B N 1
ATOM 3226 C CA . ASN B 1 153 ? 12.188 -6.867 7.004 1 88.19 153 ASN B CA 1
ATOM 3227 C C . ASN B 1 153 ? 11.336 -5.938 7.859 1 88.19 153 ASN B C 1
ATOM 3229 O O . ASN B 1 153 ? 11.797 -4.871 8.281 1 88.19 153 ASN B O 1
ATOM 3233 N N . PHE B 1 154 ? 10.148 -6.387 7.988 1 86.06 154 PHE B N 1
ATOM 3234 C CA . PHE B 1 154 ? 9.242 -5.648 8.859 1 86.06 154 PHE B CA 1
ATOM 3235 C C . PHE B 1 154 ? 9.617 -5.848 10.328 1 86.06 154 PHE B C 1
ATOM 3237 O O . PHE B 1 154 ? 9.82 -6.977 10.773 1 86.06 154 PHE B O 1
ATOM 3244 N N . ILE B 1 155 ? 9.758 -4.805 11.008 1 75.62 155 ILE B N 1
ATOM 3245 C CA . ILE B 1 155 ? 10 -4.789 12.445 1 75.62 155 ILE B CA 1
ATOM 3246 C C . ILE B 1 155 ? 8.961 -3.916 13.141 1 75.62 155 ILE B C 1
ATOM 3248 O O . ILE B 1 155 ? 8.875 -2.715 12.867 1 75.62 155 ILE B O 1
ATOM 3252 N N . PHE B 1 156 ? 8.109 -4.617 13.812 1 74.12 156 PHE B N 1
ATOM 3253 C CA . PHE B 1 156 ? 7.133 -3.836 14.555 1 74.12 156 PHE B CA 1
ATOM 3254 C C . PHE B 1 156 ? 7.793 -3.135 15.742 1 74.12 156 PHE B C 1
ATOM 3256 O O . PHE B 1 156 ? 8.43 -3.781 16.578 1 74.12 156 PHE B O 1
ATOM 3263 N N . ASP B 1 157 ? 7.754 -1.835 15.641 1 73.06 157 ASP B N 1
ATOM 3264 C CA . ASP B 1 157 ? 8.375 -1.076 16.719 1 73.06 157 ASP B CA 1
ATOM 3265 C C . ASP B 1 157 ? 7.375 -0.105 17.344 1 73.06 157 ASP B C 1
ATOM 3267 O O . ASP B 1 157 ? 6.184 -0.137 17.031 1 73.06 157 ASP B O 1
ATOM 3271 N N . LYS B 1 158 ? 7.758 0.61 18.266 1 71.69 158 LYS B N 1
ATOM 3272 C CA . LYS B 1 158 ? 6.918 1.494 19.062 1 71.69 158 LYS B CA 1
ATOM 3273 C C . LYS B 1 158 ? 6.262 2.566 18.203 1 71.69 158 LYS B C 1
ATOM 3275 O O . LYS B 1 158 ? 5.262 3.166 18.609 1 71.69 158 LYS B O 1
ATOM 3280 N N . THR B 1 159 ? 6.793 2.789 17.031 1 77.75 159 THR B N 1
ATOM 3281 C CA . THR B 1 159 ? 6.223 3.826 16.172 1 77.75 159 THR B CA 1
ATOM 3282 C C . THR B 1 159 ? 4.898 3.365 15.578 1 77.75 159 THR B C 1
ATOM 3284 O O . THR B 1 159 ? 4.027 4.184 15.281 1 77.75 159 THR B O 1
ATOM 3287 N N . GLY B 1 160 ? 4.762 2.07 15.375 1 87 160 GLY B N 1
ATOM 3288 C CA . GLY B 1 160 ? 3.512 1.512 14.891 1 87 160 GLY B CA 1
ATOM 3289 C C . GLY B 1 160 ? 3.328 1.67 13.391 1 87 160 GLY B C 1
ATOM 3290 O O . GLY B 1 160 ? 2.207 1.574 12.883 1 87 160 GLY B O 1
ATOM 3291 N N . HIS B 1 161 ? 4.426 2.008 12.664 1 92.88 161 HIS B N 1
ATOM 3292 C CA . HIS B 1 161 ? 4.34 2.129 11.211 1 92.88 161 HIS B CA 1
ATOM 3293 C C . HIS B 1 161 ? 4.172 0.764 10.555 1 92.88 161 HIS B C 1
ATOM 3295 O O . HIS B 1 161 ? 4.91 -0.175 10.867 1 92.88 161 HIS B O 1
ATOM 3301 N N . ILE B 1 162 ? 3.213 0.688 9.664 1 94.31 162 ILE B N 1
ATOM 3302 C CA . ILE B 1 162 ? 3.031 -0.577 8.961 1 94.31 162 ILE B CA 1
ATOM 3303 C C . ILE B 1 162 ? 3.088 -0.341 7.457 1 94.31 162 ILE B C 1
ATOM 3305 O O . ILE B 1 162 ? 3.105 -1.293 6.672 1 94.31 162 ILE B O 1
ATOM 3309 N N . ASN B 1 163 ? 3.008 0.888 7.062 1 96.31 163 ASN B N 1
ATOM 3310 C CA . ASN B 1 163 ? 3.232 1.29 5.68 1 96.31 163 ASN B CA 1
ATOM 3311 C C . ASN B 1 163 ? 4.496 2.135 5.539 1 96.31 163 ASN B C 1
ATOM 3313 O O . ASN B 1 163 ? 4.805 2.951 6.41 1 96.31 163 ASN B O 1
ATOM 3317 N N . PHE B 1 164 ? 5.211 1.952 4.492 1 96.25 164 PHE B N 1
ATOM 3318 C CA . PHE B 1 164 ? 6.465 2.648 4.234 1 96.25 164 PHE B CA 1
ATOM 3319 C C . PHE B 1 164 ? 6.477 3.24 2.83 1 96.25 164 PHE B C 1
ATOM 3321 O O . PHE B 1 164 ? 6.297 2.52 1.845 1 96.25 164 PHE B O 1
ATOM 3328 N N . TYR B 1 165 ? 6.77 4.527 2.779 1 97.31 165 TYR B N 1
ATOM 3329 C CA . TYR B 1 165 ? 6.602 5.188 1.488 1 97.31 165 TYR B CA 1
ATOM 3330 C C . TYR B 1 165 ? 7.906 5.828 1.031 1 97.31 165 TYR B C 1
ATOM 3332 O O . TYR B 1 165 ? 8.719 6.258 1.855 1 97.31 165 TYR B O 1
ATOM 3340 N N . SER B 1 166 ? 8.109 5.887 -0.23 1 96.19 166 SER B N 1
ATOM 3341 C CA . SER B 1 166 ? 8.953 6.836 -0.944 1 96.19 166 SER B CA 1
ATOM 3342 C C . SER B 1 166 ? 8.133 7.973 -1.544 1 96.19 166 SER B C 1
ATOM 3344 O O . SER B 1 166 ? 6.902 7.941 -1.499 1 96.19 166 SER B O 1
ATOM 3346 N N . LYS B 1 167 ? 8.844 8.977 -2.039 1 95.62 167 LYS B N 1
ATOM 3347 C CA . LYS B 1 167 ? 8.141 10.047 -2.73 1 95.62 167 LYS B CA 1
ATOM 3348 C C . LYS B 1 167 ? 7.281 9.5 -3.865 1 95.62 167 LYS B C 1
ATOM 3350 O O . LYS B 1 167 ? 6.129 9.906 -4.031 1 95.62 167 LYS B O 1
ATOM 3355 N N . LYS B 1 168 ? 7.797 8.5 -4.551 1 95.44 168 LYS B N 1
ATOM 3356 C CA . LYS B 1 168 ? 7.137 7.902 -5.707 1 95.44 168 LYS B CA 1
ATOM 3357 C C . LYS B 1 168 ? 5.879 7.145 -5.289 1 95.44 168 LYS B C 1
ATOM 3359 O O . LYS B 1 168 ? 4.805 7.359 -5.855 1 95.44 168 LYS B O 1
ATOM 3364 N N . THR B 1 169 ? 5.988 6.316 -4.297 1 96.81 169 THR B N 1
ATOM 3365 C CA . THR B 1 169 ? 4.887 5.418 -3.961 1 96.81 169 THR B CA 1
ATOM 3366 C C . THR B 1 169 ? 3.756 6.18 -3.275 1 96.81 169 THR B C 1
ATOM 3368 O O . THR B 1 169 ? 2.584 5.84 -3.439 1 96.81 169 THR B O 1
ATOM 3371 N N . ILE B 1 170 ? 4.035 7.254 -2.486 1 97.81 170 ILE B N 1
ATOM 3372 C CA . ILE B 1 170 ? 2.965 8.031 -1.865 1 97.81 170 ILE B CA 1
ATOM 3373 C C . ILE B 1 170 ? 2.232 8.844 -2.928 1 97.81 170 ILE B C 1
ATOM 3375 O O . ILE B 1 170 ? 1.008 8.984 -2.877 1 97.81 170 ILE B O 1
ATOM 3379 N N . ARG B 1 171 ? 2.951 9.383 -3.912 1 96.94 171 ARG B N 1
ATOM 3380 C CA . ARG B 1 171 ? 2.328 10.094 -5.023 1 96.94 171 ARG B CA 1
ATOM 3381 C C . ARG B 1 171 ? 1.375 9.188 -5.789 1 96.94 171 ARG B C 1
ATOM 3383 O O . ARG B 1 171 ? 0.233 9.562 -6.062 1 96.94 171 ARG B O 1
ATOM 3390 N N . LYS B 1 172 ? 1.847 7.988 -6.066 1 96.44 172 LYS B N 1
ATOM 3391 C CA . LYS B 1 172 ? 1.044 7.051 -6.844 1 96.44 172 LYS B CA 1
ATOM 3392 C C . LYS B 1 172 ? -0.186 6.598 -6.062 1 96.44 172 LYS B C 1
ATOM 3394 O O . LYS B 1 172 ? -1.256 6.395 -6.641 1 96.44 172 LYS B O 1
ATOM 3399 N N . LEU B 1 173 ? -0.001 6.402 -4.758 1 97.5 173 LEU B N 1
ATOM 3400 C CA . LEU B 1 173 ? -1.147 6.059 -3.924 1 97.5 173 LEU B CA 1
ATOM 3401 C C . LEU B 1 173 ? -2.217 7.141 -4 1 97.5 173 LEU B C 1
ATOM 3403 O O . LEU B 1 173 ? -3.385 6.852 -4.27 1 97.5 173 LEU B O 1
ATOM 3407 N N . ILE B 1 174 ? -1.846 8.383 -3.822 1 97.5 174 ILE B N 1
ATOM 3408 C CA . ILE B 1 174 ? -2.768 9.508 -3.812 1 97.5 174 ILE B CA 1
ATOM 3409 C C . ILE B 1 174 ? -3.436 9.641 -5.18 1 97.5 174 ILE B C 1
ATOM 3411 O O . ILE B 1 174 ? -4.66 9.758 -5.27 1 97.5 174 ILE B O 1
ATOM 3415 N N . GLN B 1 175 ? -2.637 9.531 -6.211 1 95.56 175 GLN B N 1
ATOM 3416 C CA . GLN B 1 175 ? -3.156 9.695 -7.566 1 95.56 175 GLN B CA 1
ATOM 3417 C C . GLN B 1 175 ? -4.082 8.539 -7.945 1 95.56 175 GLN B C 1
ATOM 3419 O O . GLN B 1 175 ? -5.066 8.734 -8.656 1 95.56 175 GLN B O 1
ATOM 3424 N N . SER B 1 176 ? -3.818 7.348 -7.465 1 93.5 176 SER B N 1
ATOM 3425 C CA . SER B 1 176 ? -4.652 6.191 -7.77 1 93.5 176 SER B CA 1
ATOM 3426 C C . SER B 1 176 ? -5.984 6.262 -7.031 1 93.5 176 SER B C 1
ATOM 3428 O O . SER B 1 176 ? -6.91 5.504 -7.332 1 93.5 176 SER B O 1
ATOM 3430 N N . CYS B 1 177 ? -6.086 7.141 -6.047 1 93.88 177 CYS B N 1
ATOM 3431 C CA . CYS B 1 177 ? -7.336 7.395 -5.34 1 93.88 177 CYS B CA 1
ATOM 3432 C C . CYS B 1 177 ? -8.117 8.523 -6 1 93.88 177 CYS B C 1
ATOM 3434 O O . CYS B 1 177 ? -8.969 9.148 -5.367 1 93.88 177 CYS B O 1
ATOM 3436 N N . ASN B 1 178 ? -7.773 8.82 -7.227 1 89.62 178 ASN B N 1
ATOM 3437 C CA . ASN B 1 178 ? -8.414 9.852 -8.039 1 89.62 178 ASN B CA 1
ATOM 3438 C C . ASN B 1 178 ? -8.227 11.234 -7.438 1 89.62 178 ASN B C 1
ATOM 3440 O O . ASN B 1 178 ? -9.164 12.031 -7.383 1 89.62 178 ASN B O 1
ATOM 3444 N N . LEU B 1 179 ? -7.098 11.508 -6.859 1 95.38 179 LEU B N 1
ATOM 3445 C CA . LEU B 1 179 ? -6.73 12.82 -6.336 1 95.38 179 LEU B CA 1
ATOM 3446 C C . LEU B 1 179 ? -5.625 13.453 -7.176 1 95.38 179 LEU B C 1
ATOM 3448 O O . LEU B 1 179 ? -4.676 12.773 -7.574 1 95.38 179 LEU B O 1
ATOM 3452 N N . ASN B 1 180 ? -5.801 14.68 -7.461 1 94.81 180 ASN B N 1
ATOM 3453 C CA . ASN B 1 180 ? -4.785 15.461 -8.156 1 94.81 180 ASN B CA 1
ATOM 3454 C C . ASN B 1 180 ? -3.83 16.141 -7.18 1 94.81 180 ASN B C 1
ATOM 3456 O O . ASN B 1 180 ? -4.266 16.766 -6.211 1 94.81 180 ASN B O 1
ATOM 3460 N N . ILE B 1 181 ? -2.592 16.062 -7.457 1 96.25 181 ILE B N 1
ATOM 3461 C CA . ILE B 1 181 ? -1.589 16.688 -6.605 1 96.25 181 ILE B CA 1
ATOM 3462 C C . ILE B 1 181 ? -1.341 18.125 -7.066 1 96.25 181 ILE B C 1
ATOM 3464 O O . ILE B 1 181 ? -1.038 18.359 -8.234 1 96.25 181 ILE B O 1
ATOM 3468 N N . TYR B 1 182 ? -1.468 19.078 -6.199 1 95 182 TYR B N 1
ATOM 3469 C CA . TYR B 1 182 ? -1.272 20.484 -6.516 1 95 182 TYR B CA 1
ATOM 3470 C C . TYR B 1 182 ? 0.125 20.953 -6.113 1 95 182 TYR B C 1
ATOM 3472 O O . TYR B 1 182 ? 0.77 21.703 -6.848 1 95 182 TYR B O 1
ATOM 3480 N N . ASN B 1 183 ? 0.499 20.531 -4.953 1 95.31 183 ASN B N 1
ATOM 3481 C CA . ASN B 1 183 ? 1.792 20.938 -4.41 1 95.31 183 ASN B CA 1
ATOM 3482 C C . ASN B 1 183 ? 2.416 19.828 -3.566 1 95.31 183 ASN B C 1
ATOM 3484 O O . ASN B 1 183 ? 1.704 18.969 -3.029 1 95.31 183 ASN B O 1
ATOM 3488 N N . GLU B 1 184 ? 3.691 19.844 -3.523 1 96.94 184 GLU B N 1
ATOM 3489 C CA . GLU B 1 184 ? 4.461 18.844 -2.773 1 96.94 184 GLU B CA 1
ATOM 3490 C C . GLU B 1 184 ? 5.727 19.469 -2.186 1 96.94 184 GLU B C 1
ATOM 3492 O O . GLU B 1 184 ? 6.355 20.312 -2.811 1 96.94 184 GLU B O 1
ATOM 3497 N N . LEU B 1 185 ? 6.004 19.078 -0.976 1 96.12 185 LEU B N 1
ATOM 3498 C CA . LEU B 1 185 ? 7.176 19.562 -0.264 1 96.12 185 LEU B CA 1
ATOM 3499 C C . LEU B 1 185 ? 7.859 18.438 0.507 1 96.12 185 LEU B C 1
ATOM 3501 O O . LEU B 1 185 ? 7.188 17.609 1.13 1 96.12 185 LEU B O 1
ATOM 3505 N N . VAL B 1 186 ? 9.164 18.344 0.387 1 97.06 186 VAL B N 1
ATOM 3506 C CA . VAL B 1 186 ? 9.961 17.453 1.229 1 97.06 186 VAL B CA 1
ATOM 3507 C C . VAL B 1 186 ? 10.789 18.281 2.211 1 97.06 186 VAL B C 1
ATOM 3509 O O . VAL B 1 186 ? 11.516 19.188 1.809 1 97.06 186 VAL B O 1
ATOM 3512 N N . THR B 1 187 ? 10.656 17.969 3.514 1 96.56 187 THR B N 1
ATOM 3513 C CA . THR B 1 187 ? 11.344 18.781 4.516 1 96.56 187 THR B CA 1
ATOM 3514 C C . THR B 1 187 ? 12.062 17.891 5.523 1 96.56 187 THR B C 1
ATOM 3516 O O . THR B 1 187 ? 11.672 16.734 5.742 1 96.56 187 THR B O 1
ATOM 3519 N N . ASN B 1 188 ? 13.125 18.453 6.051 1 93.69 188 ASN B N 1
ATOM 3520 C CA . ASN B 1 188 ? 13.797 17.891 7.223 1 93.69 188 ASN B CA 1
ATOM 3521 C C . ASN B 1 188 ? 13.148 18.375 8.523 1 93.69 188 ASN B C 1
ATOM 3523 O O . ASN B 1 188 ? 12.773 19.547 8.633 1 93.69 188 ASN B O 1
ATOM 3527 N N . PRO B 1 189 ? 12.938 17.391 9.438 1 89.62 189 PRO B N 1
ATOM 3528 C CA . PRO B 1 189 ? 12.531 17.938 10.742 1 89.62 189 PRO B CA 1
ATOM 3529 C C . PRO B 1 189 ? 13.445 19.062 11.219 1 89.62 189 PRO B C 1
ATOM 3531 O O . PRO B 1 189 ? 14.617 19.109 10.844 1 89.62 189 PRO B O 1
ATOM 3534 N N . SER B 1 190 ? 12.891 19.938 12.008 1 88.06 190 SER B N 1
ATOM 3535 C CA . SER B 1 190 ? 13.641 21.109 12.445 1 88.06 190 SER B CA 1
ATOM 3536 C C . SER B 1 190 ? 14.844 20.703 13.297 1 88.06 190 SER B C 1
ATOM 3538 O O . SER B 1 190 ? 14.898 19.594 13.82 1 88.06 190 SER B O 1
ATOM 3540 N N . TYR B 1 191 ? 15.711 21.688 13.367 1 84.62 191 TYR B N 1
ATOM 3541 C CA . TYR B 1 191 ? 16.922 21.484 14.172 1 84.62 191 TYR B CA 1
ATOM 3542 C C . TYR B 1 191 ? 16.562 21.141 15.617 1 84.62 191 TYR B C 1
ATOM 3544 O O . TYR B 1 191 ? 17.219 20.312 16.234 1 84.62 191 TYR B O 1
ATOM 3552 N N . GLU B 1 192 ? 15.523 21.75 16.125 1 82.62 192 GLU B N 1
ATOM 3553 C CA . GLU B 1 192 ? 15.07 21.516 17.5 1 82.62 192 GLU B CA 1
ATOM 3554 C C . GLU B 1 192 ? 14.734 20.047 17.734 1 82.62 192 GLU B C 1
ATOM 3556 O O . GLU B 1 192 ? 14.984 19.5 18.812 1 82.62 192 GLU B O 1
ATOM 3561 N N . THR B 1 193 ? 14.188 19.375 16.688 1 82.69 193 THR B N 1
ATOM 3562 C CA . THR B 1 193 ? 13.852 17.953 16.781 1 82.69 193 THR B CA 1
ATOM 3563 C C . THR B 1 193 ? 15.109 17.109 16.938 1 82.69 193 THR B C 1
ATOM 3565 O O . THR B 1 193 ? 15.156 16.219 17.781 1 82.69 193 THR B O 1
ATOM 3568 N N . TYR B 1 194 ? 16.141 17.453 16.172 1 82.19 194 TYR B N 1
ATOM 3569 C CA . TYR B 1 194 ? 17.391 16.719 16.219 1 82.19 194 TYR B CA 1
ATOM 3570 C C . TYR B 1 194 ? 18.125 16.969 17.547 1 82.19 194 TYR B C 1
ATOM 3572 O O . TYR B 1 194 ? 18.781 16.062 18.078 1 82.19 194 TYR B O 1
ATOM 3580 N N . GLU B 1 195 ? 18.031 18.234 17.984 1 78.12 195 GLU B N 1
ATOM 3581 C CA . GLU B 1 195 ? 18.625 18.562 19.266 1 78.12 195 GLU B CA 1
ATOM 3582 C C . GLU B 1 195 ? 18.016 17.734 20.406 1 78.12 195 GLU B C 1
ATOM 3584 O O . GLU B 1 195 ? 18.734 17.234 21.266 1 78.12 195 GLU B O 1
ATOM 3589 N N . PHE B 1 196 ? 16.75 17.578 20.281 1 75.75 196 PHE B N 1
ATOM 3590 C CA . PHE B 1 196 ? 16.047 16.781 21.281 1 75.75 196 PHE B CA 1
ATOM 3591 C C . PHE B 1 196 ? 16.5 15.336 21.25 1 75.75 196 PHE B C 1
ATOM 3593 O O . PHE B 1 196 ? 16.609 14.688 22.297 1 75.75 196 PHE B O 1
ATOM 3600 N N . GLU B 1 197 ? 16.891 14.773 20.078 1 74.62 197 GLU B N 1
ATOM 3601 C CA . GLU B 1 197 ? 17.281 13.375 19.906 1 74.62 197 GLU B CA 1
ATOM 3602 C C . GLU B 1 197 ? 18.797 13.219 20.031 1 74.62 197 GLU B C 1
ATOM 3604 O O . GLU B 1 197 ? 19.328 12.117 19.906 1 74.62 197 GLU B O 1
ATOM 3609 N N . ASN B 1 198 ? 19.562 14.352 20.266 1 73.56 198 ASN B N 1
ATOM 3610 C CA . ASN B 1 198 ? 21.016 14.391 20.375 1 73.56 198 ASN B CA 1
ATOM 3611 C C . ASN B 1 198 ? 21.688 13.93 19.078 1 73.56 198 ASN B C 1
ATOM 3613 O O . ASN B 1 198 ? 22.656 13.18 19.109 1 73.56 198 ASN B O 1
ATOM 3617 N N . LYS B 1 199 ? 21.125 14.297 17.922 1 78.25 199 LYS B N 1
ATOM 3618 C CA . LYS B 1 199 ? 21.641 13.977 16.594 1 78.25 199 LYS B CA 1
ATOM 3619 C C . LYS B 1 199 ? 21.812 15.234 15.75 1 78.25 199 LYS B C 1
ATOM 3621 O O . LYS B 1 199 ? 21.438 15.258 14.578 1 78.25 199 LYS B O 1
ATOM 3626 N N . LYS B 1 200 ? 22.484 16.234 16.359 1 76.94 200 LYS B N 1
ATOM 3627 C CA . LYS B 1 200 ? 22.594 17.562 15.742 1 76.94 200 LYS B CA 1
ATOM 3628 C C . LYS B 1 200 ? 23.359 17.484 14.43 1 76.94 200 LYS B C 1
ATOM 3630 O O . LYS B 1 200 ? 22.984 18.141 13.445 1 76.94 200 LYS B O 1
ATOM 3635 N N . ALA B 1 201 ? 24.438 16.719 14.375 1 76.25 201 ALA B N 1
ATOM 3636 C CA . ALA B 1 201 ? 25.266 16.625 13.18 1 76.25 201 ALA B CA 1
ATOM 3637 C C . ALA B 1 201 ? 24.469 16.062 12 1 76.25 201 ALA B C 1
ATOM 3639 O O . ALA B 1 201 ? 24.656 16.5 10.859 1 76.25 201 ALA B O 1
ATOM 3640 N N . ASN B 1 202 ? 23.578 15.219 12.258 1 86.81 202 ASN B N 1
ATOM 3641 C CA . ASN B 1 202 ? 22.75 14.602 11.219 1 86.81 202 ASN B CA 1
ATOM 3642 C C . ASN B 1 202 ? 21.844 15.617 10.531 1 86.81 202 ASN B C 1
ATOM 3644 O O . ASN B 1 202 ? 21.531 15.477 9.352 1 86.81 202 ASN B O 1
ATOM 3648 N N . PHE B 1 203 ? 21.562 16.688 11.289 1 89.06 203 PHE B N 1
ATOM 3649 C CA . PHE B 1 203 ? 20.656 17.703 10.742 1 89.06 203 PHE B CA 1
ATOM 3650 C C . PHE B 1 203 ? 21.281 18.406 9.555 1 89.06 203 PHE B C 1
ATOM 3652 O O . PHE B 1 203 ? 20.688 18.484 8.477 1 89.06 203 PHE B O 1
ATOM 3659 N N . PHE B 1 204 ? 22.5 18.859 9.711 1 89.44 204 PHE B N 1
ATOM 3660 C CA . PHE B 1 204 ? 23.156 19.672 8.695 1 89.44 204 PHE B CA 1
ATOM 3661 C C . PHE B 1 204 ? 23.484 18.844 7.461 1 89.44 204 PHE B C 1
ATOM 3663 O O . PHE B 1 204 ? 23.328 19.312 6.332 1 89.44 204 PHE B O 1
ATOM 3670 N N . ILE B 1 205 ? 23.906 17.688 7.68 1 91 205 ILE B N 1
ATOM 3671 C CA . ILE B 1 205 ? 24.203 16.781 6.57 1 91 205 ILE B CA 1
ATOM 3672 C C . ILE B 1 205 ? 22.938 16.531 5.75 1 91 205 ILE B C 1
ATOM 3674 O O . ILE B 1 205 ? 22.969 16.625 4.52 1 91 205 ILE B O 1
ATOM 3678 N N . LYS B 1 206 ? 21.844 16.266 6.441 1 92.94 206 LYS B N 1
ATOM 3679 C CA . LYS B 1 206 ? 20.578 15.992 5.762 1 92.94 206 LYS B CA 1
ATOM 3680 C C . LYS B 1 206 ? 20.062 17.219 5.023 1 92.94 206 LYS B C 1
ATOM 3682 O O . LYS B 1 206 ? 19.531 17.109 3.916 1 92.94 206 LYS B O 1
ATOM 3687 N N . GLU B 1 207 ? 20.281 18.375 5.691 1 92.75 207 GLU B N 1
ATOM 3688 C CA . GLU B 1 207 ? 19.844 19.609 5.062 1 92.75 207 GLU B CA 1
ATOM 3689 C C . GLU B 1 207 ? 20.609 19.875 3.773 1 92.75 207 GLU B C 1
ATOM 3691 O O . GLU B 1 207 ? 20.016 20.234 2.75 1 92.75 207 GLU B O 1
ATOM 3696 N N . LEU B 1 208 ? 21.891 19.719 3.803 1 91.62 208 LEU B N 1
ATOM 3697 C CA . LEU B 1 208 ? 22.734 19.953 2.645 1 91.62 208 LEU B CA 1
ATOM 3698 C C . LEU B 1 208 ? 22.422 18.969 1.528 1 91.62 208 LEU B C 1
ATOM 3700 O O . LEU B 1 208 ? 22.312 19.359 0.363 1 91.62 208 LEU B O 1
ATOM 3704 N N . MET B 1 209 ? 22.25 17.781 1.884 1 92.81 209 MET B N 1
ATOM 3705 C CA . MET B 1 209 ? 21.969 16.75 0.89 1 92.81 209 MET B CA 1
ATOM 3706 C C . MET B 1 209 ? 20.609 16.969 0.239 1 92.81 209 MET B C 1
ATOM 3708 O O . MET B 1 209 ? 20.453 16.781 -0.97 1 92.81 209 MET B O 1
ATOM 3712 N N . LEU B 1 210 ? 19.625 17.297 1.067 1 93.81 210 LEU B N 1
ATOM 3713 C CA . LEU B 1 210 ? 18.281 17.547 0.528 1 93.81 210 LEU B CA 1
ATOM 3714 C C . LEU B 1 210 ? 18.312 18.719 -0.451 1 93.81 210 LEU B C 1
ATOM 3716 O O . LEU B 1 210 ? 17.656 18.672 -1.491 1 93.81 210 LEU B O 1
ATOM 3720 N N . LYS B 1 211 ? 19.078 19.766 -0.118 1 92.12 211 LYS B N 1
ATOM 3721 C CA . LYS B 1 211 ? 19.156 20.969 -0.929 1 92.12 211 LYS B CA 1
ATOM 3722 C C . LYS B 1 211 ? 19.859 20.703 -2.254 1 92.12 211 LYS B C 1
ATOM 3724 O O . LYS B 1 211 ? 19.422 21.188 -3.305 1 92.12 211 LYS B O 1
ATOM 3729 N N . PHE B 1 212 ? 20.906 19.859 -2.332 1 92.06 212 PHE B N 1
ATOM 3730 C CA . PHE B 1 212 ? 21.766 19.781 -3.508 1 92.06 212 PHE B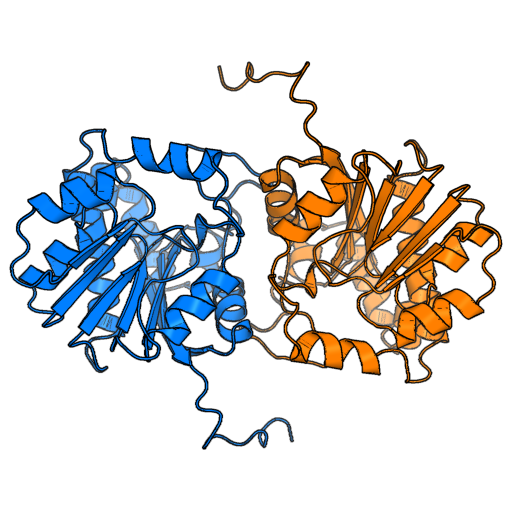 CA 1
ATOM 3731 C C . PHE B 1 212 ? 21.547 18.453 -4.234 1 92.06 212 PHE B C 1
ATOM 3733 O O . PHE B 1 212 ? 21.828 18.344 -5.43 1 92.06 212 PHE B O 1
ATOM 3740 N N . LEU B 1 213 ? 21.141 17.453 -3.537 1 92.12 213 LEU B N 1
ATOM 3741 C CA . LEU B 1 213 ? 20.953 16.109 -4.082 1 92.12 213 LEU B CA 1
ATOM 3742 C C . LEU B 1 213 ? 19.641 15.5 -3.604 1 92.12 213 LEU B C 1
ATOM 3744 O O . LEU B 1 213 ? 19.641 14.414 -3.018 1 92.12 213 LEU B O 1
ATOM 3748 N N . SER B 1 214 ? 18.594 16.141 -3.893 1 88.69 214 SER B N 1
ATOM 3749 C CA . SER B 1 214 ? 17.281 15.82 -3.307 1 88.69 214 SER B CA 1
ATOM 3750 C C . SER B 1 214 ? 16.875 14.383 -3.596 1 88.69 214 SER B C 1
ATOM 3752 O O . SER B 1 214 ? 16.453 13.656 -2.691 1 88.69 214 SER B O 1
ATOM 3754 N N . LYS B 1 215 ? 17.062 13.883 -4.836 1 87.19 215 LYS B N 1
ATOM 3755 C CA . LYS B 1 215 ? 16.641 12.539 -5.211 1 87.19 215 LYS B CA 1
ATOM 3756 C C . LYS B 1 215 ? 17.453 11.484 -4.461 1 87.19 215 LYS B C 1
ATOM 3758 O O . LYS B 1 215 ? 16.875 10.555 -3.883 1 87.19 215 LYS B O 1
ATOM 3763 N N . ILE B 1 216 ? 18.688 11.703 -4.434 1 90.19 216 ILE B N 1
ATOM 3764 C CA . ILE B 1 216 ? 19.562 10.766 -3.752 1 90.19 216 ILE B CA 1
ATOM 3765 C C . ILE B 1 216 ? 19.328 10.836 -2.246 1 90.19 216 ILE B C 1
ATOM 3767 O O . ILE B 1 216 ? 19.328 9.812 -1.562 1 90.19 216 ILE B O 1
ATOM 3771 N N . SER B 1 217 ? 19.172 12.039 -1.765 1 92.81 217 SER B N 1
ATOM 3772 C CA . SER B 1 217 ? 19.031 12.25 -0.328 1 92.81 217 SER B CA 1
ATOM 3773 C C . SER B 1 217 ? 17.812 11.508 0.219 1 92.81 217 SER B C 1
ATOM 3775 O O . SER B 1 217 ? 17.906 10.828 1.241 1 92.81 217 SER B O 1
ATOM 3777 N N . THR B 1 218 ? 16.703 11.555 -0.528 1 93.12 218 THR B N 1
ATOM 3778 C CA . THR B 1 218 ? 15.477 10.93 -0.049 1 93.12 218 THR B CA 1
ATOM 3779 C C . THR B 1 218 ? 15.555 9.414 -0.178 1 93.12 218 THR B C 1
ATOM 3781 O O . THR B 1 218 ? 14.766 8.688 0.435 1 93.12 218 THR B O 1
ATOM 3784 N N . SER B 1 219 ? 16.5 8.898 -0.966 1 90.94 219 SER B N 1
ATOM 3785 C CA . SER B 1 219 ? 16.719 7.457 -1.076 1 90.94 219 SER B CA 1
ATOM 3786 C C . SER B 1 219 ? 17.578 6.938 0.073 1 90.94 219 SER B C 1
ATOM 3788 O O . SER B 1 219 ? 17.625 5.73 0.312 1 90.94 219 SER B O 1
ATOM 3790 N N . ILE B 1 220 ? 18.172 7.863 0.782 1 92.12 220 ILE B N 1
ATOM 3791 C CA . ILE B 1 220 ? 19.125 7.461 1.821 1 92.12 220 ILE B CA 1
ATOM 3792 C C . ILE B 1 220 ? 18.547 7.809 3.195 1 92.12 220 ILE B C 1
ATOM 3794 O O . ILE B 1 220 ? 18.641 7.012 4.133 1 92.12 220 ILE B O 1
ATOM 3798 N N . PHE B 1 221 ? 18 9.023 3.326 1 93 221 PHE B N 1
ATOM 3799 C CA . PHE B 1 221 ? 17.578 9.531 4.629 1 93 221 PHE B CA 1
ATOM 3800 C C . PHE B 1 221 ? 16.062 9.664 4.695 1 93 221 PHE B C 1
ATOM 3802 O O . PHE B 1 221 ? 15.406 9.828 3.668 1 93 221 PHE B O 1
ATOM 3809 N N . THR B 1 222 ? 15.539 9.594 5.898 1 94.12 222 THR B N 1
ATOM 3810 C CA . THR B 1 222 ? 14.117 9.812 6.121 1 94.12 222 THR B CA 1
ATOM 3811 C C . THR B 1 222 ? 13.805 11.297 6.25 1 94.12 222 THR B C 1
ATOM 3813 O O . THR B 1 222 ? 14.391 11.992 7.082 1 94.12 222 THR B O 1
ATOM 3816 N N . TYR B 1 223 ? 13 11.82 5.426 1 96.44 223 TYR B N 1
ATOM 3817 C CA . TYR B 1 223 ? 12.438 13.164 5.449 1 96.44 223 TYR B CA 1
ATOM 3818 C C . TYR B 1 223 ? 10.922 13.117 5.586 1 96.44 223 TYR B C 1
ATOM 3820 O O . TYR B 1 223 ? 10.336 12.039 5.684 1 96.44 223 TYR B O 1
ATOM 3828 N N . HIS B 1 224 ? 10.312 14.227 5.73 1 97.31 224 HIS B N 1
ATOM 3829 C CA . HIS B 1 224 ? 8.852 14.328 5.691 1 97.31 224 HIS B CA 1
ATOM 3830 C C . HIS B 1 224 ? 8.375 14.828 4.336 1 97.31 224 HIS B C 1
ATOM 3832 O O . HIS B 1 224 ? 8.898 15.805 3.801 1 97.31 224 HIS B O 1
ATOM 3838 N N . ASN B 1 225 ? 7.527 14.109 3.73 1 98.31 225 ASN B N 1
ATOM 3839 C CA . ASN B 1 225 ? 6.918 14.5 2.465 1 98.31 225 ASN B CA 1
ATOM 3840 C C . ASN B 1 225 ? 5.484 14.984 2.656 1 98.31 225 ASN B C 1
ATOM 3842 O O . ASN B 1 225 ? 4.637 14.242 3.166 1 98.31 225 ASN B O 1
ATOM 3846 N N . SER B 1 226 ? 5.211 16.203 2.277 1 98.62 226 SER B N 1
ATOM 3847 C CA . SER B 1 226 ? 3.893 16.828 2.371 1 98.62 226 SER B CA 1
ATOM 3848 C C . SER B 1 226 ? 3.289 17.047 0.989 1 98.62 226 SER B C 1
ATOM 3850 O O . SER B 1 226 ? 3.977 17.516 0.074 1 98.62 226 SER B O 1
ATOM 3852 N N . ILE B 1 227 ? 2.021 16.703 0.832 1 98.62 227 ILE B N 1
ATOM 3853 C CA . ILE B 1 227 ? 1.344 16.828 -0.453 1 98.62 227 ILE B CA 1
ATOM 3854 C C . ILE B 1 227 ? -0.023 17.484 -0.255 1 98.62 227 ILE B C 1
ATOM 3856 O O . ILE B 1 227 ? -0.763 17.125 0.663 1 98.62 227 ILE B O 1
ATOM 3860 N N . LEU B 1 228 ? -0.314 18.5 -1.006 1 98.69 228 LEU B N 1
ATOM 3861 C CA . LEU B 1 228 ? -1.666 19.031 -1.126 1 98.69 228 LEU B CA 1
ATOM 3862 C C . LEU B 1 228 ? -2.354 18.484 -2.375 1 98.69 228 LEU B C 1
ATOM 3864 O O . LEU B 1 228 ? -1.802 18.562 -3.475 1 98.69 228 LEU B O 1
ATOM 3868 N N . CYS B 1 229 ? -3.52 17.875 -2.17 1 97.56 229 CYS B N 1
ATOM 3869 C CA . CYS B 1 229 ? -4.23 17.297 -3.301 1 97.56 229 CYS B CA 1
ATOM 3870 C C . CYS B 1 229 ? -5.727 17.594 -3.215 1 97.56 229 CYS B C 1
ATOM 3872 O O . CYS B 1 229 ? -6.203 18.109 -2.205 1 97.56 229 CYS B O 1
ATOM 3874 N N . SER B 1 230 ? -6.426 17.391 -4.332 1 95.25 230 SER B N 1
ATOM 3875 C CA . SER B 1 230 ? -7.875 17.562 -4.395 1 95.25 230 SER B CA 1
ATOM 3876 C C . SER B 1 230 ? -8.508 16.531 -5.328 1 95.25 230 SER B C 1
ATOM 3878 O O . SER B 1 230 ? -7.816 15.891 -6.113 1 95.25 230 SER B O 1
ATOM 3880 N N . LYS B 1 231 ? -9.836 16.375 -5.117 1 87.38 231 LYS B N 1
ATOM 3881 C CA . LYS B 1 231 ? -10.578 15.469 -5.988 1 87.38 231 LYS B CA 1
ATOM 3882 C C . LYS B 1 231 ? -10.523 15.922 -7.441 1 87.38 231 LYS B C 1
ATOM 3884 O O . LYS B 1 231 ? -10.5 17.125 -7.719 1 87.38 231 LYS B O 1
ATOM 3889 N N . LEU B 1 232 ? -10.305 14.977 -8.352 1 70.38 232 LEU B N 1
ATOM 3890 C CA . LEU B 1 232 ? -10.352 15.227 -9.789 1 70.38 232 LEU B CA 1
ATOM 3891 C C . LEU B 1 232 ? -11.719 15.773 -10.195 1 70.38 232 LEU B C 1
ATOM 3893 O O . LEU B 1 232 ? -12.75 15.25 -9.773 1 70.38 232 LEU B O 1
ATOM 3897 N N . ASP B 1 233 ? -11.836 17.109 -10.484 1 59.62 233 ASP B N 1
ATOM 3898 C CA . ASP B 1 233 ? -13.086 17.609 -11.023 1 59.62 233 ASP B CA 1
ATOM 3899 C C . ASP B 1 233 ? -13.461 16.891 -12.32 1 59.62 233 ASP B C 1
ATOM 3901 O O . ASP B 1 233 ? -12.727 16.938 -13.305 1 59.62 233 ASP B O 1
ATOM 3905 N N . LEU B 1 234 ? -13.984 15.742 -12.328 1 47.5 234 LEU B N 1
ATOM 3906 C CA . LEU B 1 234 ? -14.414 15.102 -13.562 1 47.5 234 LEU B CA 1
ATOM 3907 C C . LEU B 1 234 ? -15.102 16.109 -14.484 1 47.5 234 LEU B C 1
ATOM 3909 O O . LEU B 1 234 ? -15.5 15.758 -15.602 1 47.5 234 LEU B O 1
ATOM 3913 N N . THR B 1 235 ? -15.695 17.188 -14.102 1 40.88 235 THR B N 1
ATOM 3914 C CA . THR B 1 235 ? -16.359 17.969 -15.141 1 40.88 235 THR B CA 1
ATOM 3915 C C . THR B 1 235 ? -15.344 18.469 -16.172 1 40.88 235 THR B C 1
ATOM 3917 O O . THR B 1 235 ? -15.578 18.375 -17.375 1 40.88 235 THR B O 1
ATOM 3920 N N . ASN B 1 236 ? -14.547 19.578 -16.031 1 35.66 236 ASN B N 1
ATOM 3921 C CA . ASN B 1 236 ? -13.93 20.344 -17.109 1 35.66 236 ASN B CA 1
ATOM 3922 C C . ASN B 1 236 ? -12.727 19.625 -17.703 1 35.66 236 ASN B C 1
ATOM 3924 O O . ASN B 1 236 ? -12.305 19.922 -18.812 1 35.66 236 ASN B O 1
ATOM 3928 N N . ASP B 1 237 ? -11.578 19.266 -17.062 1 35.06 237 ASP B N 1
ATOM 3929 C CA . ASP B 1 237 ? -10.375 19.062 -17.875 1 35.06 237 ASP B CA 1
ATOM 3930 C C . ASP B 1 237 ? -10.469 17.766 -18.672 1 35.06 237 ASP B C 1
ATOM 3932 O O . ASP B 1 237 ? -11.273 16.875 -18.344 1 35.06 237 ASP B O 1
ATOM 3936 N N . GLU B 1 238 ? -9.086 17.25 -19.609 1 32.62 238 GLU B N 1
ATOM 3937 C CA . GLU B 1 238 ? -8.742 16.484 -20.797 1 32.62 238 GLU B CA 1
ATOM 3938 C C . GLU B 1 238 ? -8.852 14.984 -20.531 1 32.62 238 GLU B C 1
ATOM 3940 O O . GLU B 1 238 ? -8.062 14.422 -19.781 1 32.62 238 GLU B O 1
ATOM 3945 N N . LEU B 1 239 ? -9.797 14.375 -20.297 1 33.31 239 LEU B N 1
ATOM 3946 C CA . LEU B 1 239 ? -9.781 13.062 -20.922 1 33.31 239 LEU B CA 1
ATOM 3947 C C . LEU B 1 239 ? -9.086 13.109 -22.281 1 33.31 239 LEU B C 1
ATOM 3949 O O . LEU B 1 239 ? -8.992 12.094 -22.969 1 33.31 239 LEU B O 1
ATOM 3953 N N . HIS B 1 240 ? -8.867 14.227 -22.953 1 29.72 240 HIS B N 1
ATOM 3954 C CA . HIS B 1 240 ? -8.367 14.484 -24.297 1 29.72 240 HIS B CA 1
ATOM 3955 C C . HIS B 1 240 ? -6.859 14.258 -24.391 1 29.72 240 HIS B C 1
ATOM 3957 O O . HIS B 1 240 ? -6.273 14.352 -25.469 1 29.72 240 HIS B O 1
ATOM 3963 N N . SER B 1 241 ? -6.016 14.312 -23.406 1 25.22 241 SER B N 1
ATOM 3964 C CA . SER B 1 241 ? -4.609 14.242 -23.781 1 25.22 241 SER B CA 1
ATOM 3965 C C . SER B 1 241 ? -4.184 12.797 -24.047 1 25.22 241 SER B C 1
ATOM 3967 O O . SER B 1 241 ? -3.018 12.539 -24.359 1 25.22 241 SER B O 1
ATOM 3969 N N . VAL B 1 242 ? -4.914 11.75 -23.594 1 23.56 242 VAL B N 1
ATOM 3970 C CA . VAL B 1 242 ? -4.426 10.508 -24.188 1 23.56 242 VAL B CA 1
ATOM 3971 C C . VAL B 1 242 ? -5.023 10.336 -25.578 1 23.56 242 VAL B C 1
ATOM 3973 O O . VAL B 1 242 ? -6.109 9.766 -25.734 1 23.56 242 VAL B O 1
ATOM 3976 N N . LYS B 1 243 ? -5.414 11.414 -26.266 1 20.45 243 LYS B N 1
ATOM 3977 C CA . LYS B 1 243 ? -5.473 11.078 -27.688 1 20.45 243 LYS B CA 1
ATOM 3978 C C . LYS B 1 243 ? -4.078 11.039 -28.297 1 20.45 243 LYS B C 1
ATOM 3980 O O . LYS B 1 243 ? -3.24 11.898 -28.016 1 20.45 243 LYS B O 1
#